Protein AF-A0A1Y1XFA2-F1 (afdb_monomer)

Nearest PDB structures (foldseek):
  7t3q-assembly1_D  TM=2.560E-01  e=4.499E-01  Homo sapiens
  6e9t-assembly1_B  TM=2.131E-01  e=3.992E-01  synthetic construct
  7mnn-assembly2_B  TM=1.673E-01  e=4.872E-01  Homo sapiens
  3efz-assembly2_D  TM=2.152E-01  e=7.312E+00  Cryptosporidium parvum Iowa II

pLDDT: mean 71.31, std 18.59, range [29.03, 96.44]

Secondary structure (DSSP, 8-state):
--------STT-HHHHHHHHHHHHHHHHHHHHHHHHHHHHHHHHHHHHHHHHHHHHHHHHHHHHHHHHHHHHHHTT-------------------------PPP--PPPHHHHHHHHHHHHHHHHTT--SSHHHHHHHHHHHHHHHHHTT-HHHHTT-TTHHHHHHHHHHHHHHHHHHHHHGGGT----SHHHHHHHHHT-HHHHTTSTTHHHHHHHHHHHHHHTTHHHHHHHHHHHHHHHHHTT-S-HHHHHHHHHHHHHHHHHHHHHHHHHS-SS--HHHHHHHHHHIIIIITSTTHHHH--HHHHHHHHHHTHHHHHHHHHHH-HHHHHHHHHH--HHHHHHHHHHHHHHHHHHT---TT-------------------PPPPHHHHHHHHHHHHHHHHHHHHHHTTSSS-EEETTTEEE-----S---HHHHHHHHHHHGGGGSHHHHHHHSHHHHT--TTTS-HHHHHHHHHHHHHHHHHHHHHHHHSGGGHHHHHHHHHTSTTHHHHHHHHHHH-SSS-TTHHHHHHHH-GGG-TTHHHHHHHHHHHHHHHHHHTT-

Structure (mmCIF, N/CA/C/O backbone):
data_AF-A0A1Y1XFA2-F1
#
_entry.id   AF-A0A1Y1XFA2-F1
#
loop_
_atom_site.group_PDB
_atom_site.id
_atom_site.type_symbol
_atom_site.label_atom_id
_atom_site.label_alt_id
_atom_site.label_comp_id
_atom_site.label_asym_id
_atom_site.label_entity_id
_atom_site.label_seq_id
_atom_site.pdbx_PDB_ins_code
_atom_site.Cartn_x
_atom_site.Cartn_y
_atom_site.Cartn_z
_atom_site.occupancy
_atom_site.B_iso_or_equiv
_atom_site.auth_seq_id
_atom_site.auth_comp_id
_atom_site.auth_asym_id
_atom_site.auth_atom_id
_atom_site.pdbx_PDB_model_num
ATOM 1 N N . MET A 1 1 ? 7.332 -80.431 74.613 1.00 46.88 1 MET A N 1
ATOM 2 C CA . MET A 1 1 ? 5.977 -80.894 74.264 1.00 46.88 1 MET A CA 1
ATOM 3 C C . MET A 1 1 ? 5.080 -79.693 74.521 1.00 46.88 1 MET A C 1
ATOM 5 O O . MET A 1 1 ? 5.017 -79.274 75.663 1.00 46.88 1 MET A O 1
ATOM 9 N N . ASP A 1 2 ? 4.599 -78.931 73.543 1.00 42.09 2 ASP A N 1
ATOM 10 C CA . ASP A 1 2 ? 4.321 -79.259 72.146 1.00 42.09 2 ASP A CA 1
ATOM 11 C C . ASP A 1 2 ? 4.727 -78.124 71.205 1.00 42.09 2 ASP A C 1
ATOM 13 O O . ASP A 1 2 ? 4.412 -76.955 71.420 1.00 42.09 2 ASP A O 1
ATOM 17 N N . GLY A 1 3 ? 5.452 -78.501 70.153 1.00 46.97 3 GLY A N 1
ATOM 18 C CA . GLY A 1 3 ? 5.635 -77.684 68.968 1.00 46.97 3 GLY A CA 1
ATOM 19 C C . GLY A 1 3 ? 4.514 -77.987 67.979 1.00 46.97 3 GLY A C 1
ATOM 20 O O . GLY A 1 3 ? 4.310 -79.139 67.625 1.00 46.97 3 GLY A O 1
ATOM 21 N N . ASN A 1 4 ? 3.813 -76.943 67.552 1.00 42.75 4 ASN A N 1
ATOM 22 C CA . ASN A 1 4 ? 3.033 -76.835 66.317 1.00 42.75 4 ASN A CA 1
ATOM 23 C C . ASN A 1 4 ? 2.895 -75.319 66.114 1.00 42.75 4 ASN A C 1
ATOM 25 O O . ASN A 1 4 ? 2.342 -74.623 66.953 1.00 42.75 4 ASN A O 1
ATOM 29 N N . GLY A 1 5 ? 3.544 -74.687 65.148 1.00 46.19 5 GLY A N 1
ATOM 30 C CA . GLY A 1 5 ? 3.349 -74.925 63.725 1.00 46.19 5 GLY A CA 1
ATOM 31 C C . GLY A 1 5 ? 2.895 -73.608 63.086 1.00 46.19 5 GLY A C 1
ATOM 32 O O . GLY A 1 5 ? 1.873 -73.565 62.420 1.00 46.19 5 GLY A O 1
ATOM 33 N N . PHE A 1 6 ? 3.621 -72.510 63.334 1.00 47.94 6 PHE A N 1
ATOM 34 C CA . PHE A 1 6 ? 3.467 -71.244 62.605 1.00 47.94 6 PHE A CA 1
ATOM 35 C C . PHE A 1 6 ? 4.403 -71.268 61.394 1.00 47.94 6 PHE A C 1
ATOM 37 O O . PHE A 1 6 ? 5.385 -70.534 61.323 1.00 47.94 6 PHE A O 1
ATOM 44 N N . ILE A 1 7 ? 4.148 -72.180 60.458 1.00 51.06 7 ILE A N 1
ATOM 45 C CA . ILE A 1 7 ? 4.851 -72.207 59.179 1.00 51.06 7 ILE A CA 1
ATOM 46 C C . ILE A 1 7 ? 3.816 -72.282 58.059 1.00 51.06 7 ILE A C 1
ATOM 48 O O . ILE A 1 7 ? 3.026 -73.215 57.987 1.00 51.06 7 ILE A O 1
ATOM 52 N N . ASN A 1 8 ? 3.930 -71.298 57.166 1.00 52.97 8 ASN A N 1
ATOM 53 C CA . ASN A 1 8 ? 3.428 -71.255 55.795 1.00 52.97 8 ASN A CA 1
ATOM 54 C C . ASN A 1 8 ? 1.926 -71.065 55.567 1.00 52.97 8 ASN A C 1
ATOM 56 O O . ASN A 1 8 ? 1.229 -71.996 55.193 1.00 52.97 8 ASN A O 1
ATOM 60 N N . ASP A 1 9 ? 1.506 -69.798 55.557 1.00 51.78 9 ASP A N 1
ATOM 61 C CA . ASP A 1 9 ? 0.397 -69.356 54.689 1.00 51.78 9 ASP A CA 1
ATOM 62 C C . ASP A 1 9 ? 0.784 -68.203 53.734 1.00 51.78 9 ASP A C 1
ATOM 64 O O . ASP A 1 9 ? -0.029 -67.692 52.966 1.00 51.78 9 ASP A O 1
ATOM 68 N N . TYR A 1 10 ? 2.066 -67.811 53.700 1.00 51.16 10 TYR A N 1
ATOM 69 C CA . TYR A 1 10 ? 2.579 -66.791 52.768 1.00 51.16 10 TYR A CA 1
ATOM 70 C C . TYR A 1 10 ? 2.937 -67.334 51.374 1.00 51.16 10 TYR A C 1
ATOM 72 O O . TYR A 1 10 ? 3.251 -66.554 50.473 1.00 51.16 10 TYR A O 1
ATOM 80 N N . SER A 1 11 ? 2.884 -68.652 51.170 1.00 55.50 11 SER A N 1
ATOM 81 C CA . SER A 1 11 ? 3.145 -69.303 49.881 1.00 55.50 11 SER A CA 1
ATOM 82 C C . SER A 1 11 ? 1.901 -69.425 49.000 1.00 55.50 11 SER A C 1
ATOM 84 O O . SER A 1 11 ? 2.032 -69.848 47.855 1.00 55.50 11 SER A O 1
ATOM 86 N N . ASN A 1 12 ? 0.713 -69.025 49.476 1.00 58.34 12 ASN A N 1
ATOM 87 C CA . ASN A 1 12 ? -0.489 -69.029 48.653 1.00 58.34 12 ASN A CA 1
ATOM 88 C C . ASN A 1 12 ? -0.514 -67.782 47.738 1.00 58.34 12 ASN A C 1
ATOM 90 O O . ASN A 1 12 ? -0.766 -66.666 48.214 1.00 58.34 12 ASN A O 1
ATOM 94 N N . PRO A 1 13 ? -0.276 -67.926 46.418 1.00 66.44 13 PRO A N 1
ATOM 95 C CA . PRO A 1 13 ? -0.209 -66.793 45.495 1.00 66.44 13 PRO A CA 1
ATOM 96 C C . PRO A 1 13 ? -1.520 -65.992 45.444 1.00 66.44 13 PRO A C 1
ATOM 98 O O . PRO A 1 13 ? -1.492 -64.793 45.152 1.00 66.44 13 PRO A O 1
ATOM 101 N N . ASN A 1 14 ? -2.656 -66.603 45.803 1.00 72.88 14 ASN A N 1
ATOM 102 C CA . ASN A 1 14 ? -3.940 -65.909 45.878 1.00 72.88 14 ASN A CA 1
ATOM 103 C C . ASN A 1 14 ? -4.005 -64.879 47.010 1.00 72.88 14 ASN A C 1
ATOM 105 O O . ASN A 1 14 ? -4.595 -63.819 46.816 1.00 72.88 14 ASN A O 1
ATOM 109 N N . TYR A 1 15 ? -3.360 -65.124 48.153 1.00 76.00 15 TYR A N 1
ATOM 110 C CA . TYR A 1 15 ? -3.406 -64.194 49.287 1.00 76.00 15 TYR A CA 1
ATOM 111 C C . TYR A 1 15 ? -2.597 -62.924 49.000 1.00 76.00 15 TYR A C 1
ATOM 113 O O . TYR A 1 15 ? -3.048 -61.801 49.236 1.00 76.00 15 TYR A O 1
ATOM 121 N N . LYS A 1 16 ? -1.422 -63.089 48.380 1.00 75.19 16 LYS A N 1
ATOM 122 C CA . LYS A 1 16 ? -0.580 -61.973 47.930 1.00 75.19 16 LYS A CA 1
ATOM 123 C C . LYS A 1 16 ? -1.269 -61.152 46.836 1.00 75.19 16 LYS A C 1
ATOM 125 O O . LYS A 1 16 ? -1.193 -59.923 46.854 1.00 75.19 16 LYS A O 1
ATOM 130 N N . LYS A 1 17 ? -1.983 -61.817 45.919 1.00 78.75 17 LYS A N 1
ATOM 131 C CA . LYS A 1 17 ? -2.785 -61.160 44.879 1.00 78.75 17 LYS A CA 1
ATOM 132 C C . LYS A 1 17 ? -3.947 -60.359 45.478 1.00 78.75 17 LYS A C 1
ATOM 134 O O . LYS A 1 17 ? -4.075 -59.179 45.165 1.00 78.75 17 LYS A O 1
ATOM 139 N N . GLN A 1 18 ? -4.714 -60.944 46.400 1.00 80.88 18 GLN A N 1
ATOM 140 C CA . GLN A 1 18 ? -5.812 -60.254 47.090 1.00 80.88 18 GLN A CA 1
ATOM 141 C C . GLN A 1 18 ? -5.325 -59.052 47.909 1.00 80.88 18 GLN A C 1
ATOM 143 O O . GLN A 1 18 ? -5.942 -57.987 47.876 1.00 80.88 18 GLN A O 1
ATOM 148 N N . PHE A 1 19 ? -4.191 -59.180 48.600 1.00 79.94 19 PHE A N 1
ATOM 149 C CA . PHE A 1 19 ? -3.596 -58.071 49.343 1.00 79.94 19 PHE A CA 1
ATOM 150 C C . PHE A 1 19 ? -3.154 -56.928 48.416 1.00 79.94 19 PHE A C 1
ATOM 152 O O . PHE A 1 19 ? -3.445 -55.761 48.692 1.00 79.94 19 PHE A O 1
ATOM 159 N N . MET A 1 20 ? -2.505 -57.239 47.286 1.00 80.12 20 MET A N 1
ATOM 160 C CA . MET A 1 20 ? -2.134 -56.220 46.298 1.00 80.12 20 MET A CA 1
ATOM 161 C C . MET A 1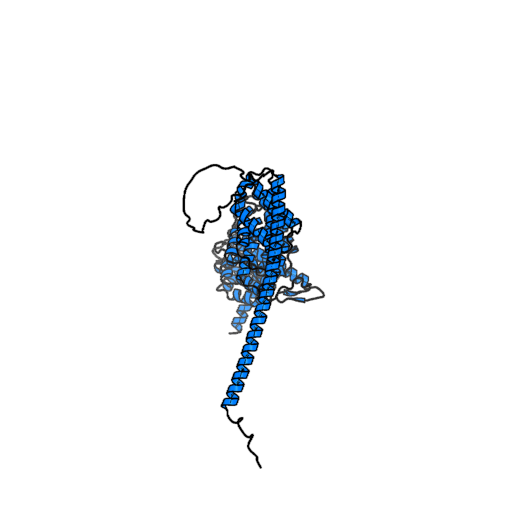 20 ? -3.356 -55.539 45.680 1.00 80.12 20 MET A C 1
ATOM 163 O O . MET A 1 20 ? -3.370 -54.313 45.579 1.00 80.12 20 MET A O 1
ATOM 167 N N . GLU A 1 21 ? -4.390 -56.297 45.312 1.00 85.81 21 GLU A N 1
ATOM 168 C CA . GLU A 1 21 ? -5.633 -55.745 44.760 1.00 85.81 21 GLU A CA 1
ATOM 169 C C . GLU A 1 21 ? -6.345 -54.836 45.766 1.00 85.81 21 GLU A C 1
ATOM 171 O O . GLU A 1 21 ? -6.783 -53.744 45.401 1.00 85.81 21 GLU A O 1
ATOM 176 N N . LYS A 1 22 ? -6.389 -55.223 47.047 1.00 87.94 22 LYS A N 1
ATOM 177 C CA . LYS A 1 22 ? -6.939 -54.387 48.123 1.00 87.94 22 LYS A CA 1
ATOM 178 C C . LYS A 1 22 ? -6.139 -53.094 48.296 1.00 87.94 22 LYS A C 1
ATOM 180 O O . LYS A 1 22 ? -6.718 -52.012 48.340 1.00 87.94 22 LYS A O 1
ATOM 185 N N . THR A 1 23 ? -4.810 -53.186 48.305 1.00 85.25 23 THR A N 1
ATOM 186 C CA . THR A 1 23 ? -3.925 -52.018 48.460 1.00 85.25 23 THR A CA 1
ATOM 187 C C . THR A 1 23 ? -4.023 -51.066 47.260 1.00 85.25 23 THR A C 1
ATOM 189 O O . THR A 1 23 ? -3.970 -49.844 47.416 1.00 85.25 23 THR A O 1
ATOM 192 N N . LEU A 1 24 ? -4.185 -51.604 46.046 1.00 84.69 24 LEU A N 1
ATOM 193 C CA . LEU A 1 24 ? -4.409 -50.820 44.829 1.00 84.69 24 LEU A CA 1
ATOM 194 C C . LEU A 1 24 ? -5.759 -50.102 44.857 1.00 84.69 24 LEU A C 1
ATOM 196 O O . LEU A 1 24 ? -5.808 -48.909 44.552 1.00 84.69 24 LEU A O 1
ATOM 200 N N . ARG A 1 25 ? -6.819 -50.798 45.282 1.00 87.25 25 ARG A N 1
ATOM 201 C CA . ARG A 1 25 ? -8.167 -50.235 45.404 1.00 87.25 25 ARG A CA 1
ATOM 202 C C . ARG A 1 25 ? -8.207 -49.102 46.433 1.00 87.25 25 ARG A C 1
ATOM 204 O O . ARG A 1 25 ? -8.644 -48.003 46.111 1.00 87.25 25 ARG A O 1
ATOM 211 N N . GLU A 1 26 ? -7.608 -49.300 47.608 1.00 87.38 26 GLU A N 1
ATOM 212 C CA . GLU A 1 26 ? -7.495 -48.251 48.634 1.00 87.38 26 GLU A CA 1
ATOM 213 C C . GLU A 1 26 ? -6.684 -47.032 48.151 1.00 87.38 26 GLU A C 1
ATOM 215 O O . GLU A 1 26 ? -7.015 -45.884 48.463 1.00 87.38 26 GLU A O 1
ATOM 220 N N . ARG A 1 27 ? -5.624 -47.242 47.354 1.00 82.25 27 ARG A N 1
ATOM 221 C CA . ARG A 1 27 ? -4.862 -46.138 46.741 1.00 82.25 27 ARG A CA 1
ATOM 222 C C . ARG A 1 27 ? -5.674 -45.386 45.687 1.00 82.25 27 ARG A C 1
ATOM 224 O O . ARG A 1 27 ? -5.533 -44.165 45.598 1.00 82.25 27 ARG A O 1
ATOM 231 N N . GLN A 1 28 ? -6.489 -46.079 44.893 1.00 84.56 28 GLN A N 1
ATOM 232 C CA . GLN A 1 28 ? -7.387 -45.452 43.920 1.00 84.56 28 GLN A CA 1
ATOM 233 C C . GLN A 1 28 ? -8.462 -44.620 44.620 1.00 84.56 28 GLN A C 1
ATOM 235 O O . GLN A 1 28 ? -8.590 -43.436 44.317 1.00 84.56 28 GLN A O 1
ATOM 240 N N . GLU A 1 29 ? -9.122 -45.168 45.640 1.00 89.06 29 GLU A N 1
ATOM 241 C CA . GLU A 1 29 ? -10.146 -44.453 46.410 1.00 89.06 29 GLU A CA 1
ATOM 242 C C . GLU A 1 29 ? -9.595 -43.188 47.085 1.00 89.06 29 GLU A C 1
ATOM 244 O O . GLU A 1 29 ? -10.234 -42.134 47.074 1.00 89.06 29 GLU A O 1
ATOM 249 N N . ARG A 1 30 ? -8.372 -43.239 47.636 1.00 81.81 30 ARG A N 1
ATOM 250 C CA . ARG A 1 30 ? -7.716 -42.046 48.202 1.00 81.81 30 ARG A CA 1
ATOM 251 C C . ARG A 1 30 ? -7.428 -40.988 47.139 1.00 81.81 30 ARG A C 1
ATOM 253 O O . ARG A 1 30 ? -7.621 -39.804 47.406 1.00 81.81 30 ARG A O 1
ATOM 260 N N . LYS A 1 31 ? -6.986 -41.389 45.941 1.00 83.81 31 LYS A N 1
ATOM 261 C CA . LYS A 1 31 ? -6.750 -40.456 44.825 1.00 83.81 31 LYS A CA 1
ATOM 262 C C . LYS A 1 31 ? -8.048 -39.805 44.352 1.00 83.81 31 LYS A C 1
ATOM 264 O O . LYS A 1 31 ? -8.054 -38.601 44.102 1.00 83.81 31 LYS A O 1
ATOM 269 N N . GLU A 1 32 ? -9.134 -40.567 44.266 1.00 85.81 32 GLU A N 1
ATOM 270 C CA . GLU A 1 32 ? -10.445 -40.053 43.864 1.00 85.81 32 GLU A CA 1
ATOM 271 C C . GLU A 1 32 ? -11.025 -39.086 44.896 1.00 85.81 32 GLU A C 1
ATOM 273 O O . GLU A 1 32 ? -11.434 -37.987 44.521 1.00 85.81 32 GLU A O 1
ATOM 278 N N . LYS A 1 33 ? -10.961 -39.414 46.194 1.00 86.69 33 LYS A N 1
ATOM 279 C CA . LYS A 1 33 ? -11.379 -38.497 47.270 1.00 86.69 33 LYS A CA 1
ATOM 280 C C . LYS A 1 33 ? -10.609 -37.177 47.231 1.00 86.69 33 LYS A C 1
ATOM 282 O O . LYS A 1 33 ? -11.205 -36.108 47.323 1.00 86.69 33 LYS A O 1
ATOM 287 N N . LEU A 1 34 ? -9.294 -37.235 47.021 1.00 84.62 34 LEU A N 1
ATOM 288 C CA . LEU A 1 34 ? -8.439 -36.045 46.964 1.00 84.62 34 LEU A CA 1
ATOM 289 C C . LEU A 1 34 ? -8.714 -35.201 45.704 1.00 84.62 34 LEU A C 1
ATOM 291 O O . LEU A 1 34 ? -8.646 -33.971 45.749 1.00 84.62 34 LEU A O 1
ATOM 295 N N . LYS A 1 35 ? -9.078 -35.844 44.586 1.00 84.50 35 LYS A N 1
ATOM 296 C CA . LYS A 1 35 ? -9.535 -35.162 43.366 1.00 84.50 35 LYS A CA 1
ATOM 297 C C . LYS A 1 35 ? -10.882 -34.464 43.586 1.00 84.50 35 LYS A C 1
ATOM 299 O O . LYS A 1 35 ? -10.996 -33.283 43.267 1.00 84.50 35 LYS A O 1
ATOM 304 N N . GLN A 1 36 ? -11.853 -35.145 44.196 1.00 80.38 36 GLN A N 1
ATOM 305 C CA . GLN A 1 36 ? -13.163 -34.571 44.526 1.00 80.38 36 GLN A CA 1
ATOM 306 C C . GLN A 1 36 ? -13.045 -33.385 45.494 1.00 80.38 36 GLN A C 1
ATOM 308 O O . GLN A 1 36 ? -13.699 -32.361 45.302 1.00 80.38 36 GLN A O 1
ATOM 313 N N . GLU A 1 37 ? -12.169 -33.471 46.498 1.00 83.00 37 GLU A N 1
A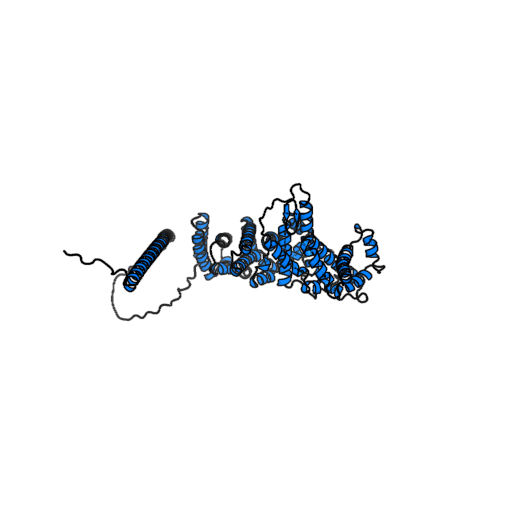TOM 314 C CA . GLU A 1 37 ? -11.943 -32.376 47.446 1.00 83.00 37 GLU A CA 1
ATOM 315 C C . GLU A 1 37 ? -11.307 -31.146 46.772 1.00 83.00 37 GLU A C 1
ATOM 317 O O . GLU A 1 37 ? -11.702 -30.007 47.045 1.00 83.00 37 GLU A O 1
ATOM 322 N N . LYS A 1 38 ? -10.358 -31.355 45.846 1.00 81.31 38 LYS A N 1
ATOM 323 C CA . LYS A 1 38 ? -9.781 -30.275 45.028 1.00 81.31 38 LYS A CA 1
ATOM 324 C C . LYS A 1 38 ? -10.834 -29.619 44.134 1.00 81.31 38 LYS A C 1
ATOM 326 O O . LYS A 1 38 ? -10.926 -28.393 44.124 1.00 81.31 38 LYS A O 1
ATOM 331 N N . GLU A 1 39 ? -11.661 -30.412 43.453 1.00 73.50 39 GLU A N 1
ATOM 332 C CA . GLU A 1 39 ? -12.756 -29.899 42.620 1.00 73.50 39 GLU A CA 1
ATOM 333 C C . GLU A 1 39 ? -13.781 -29.104 43.444 1.00 73.50 39 GLU A C 1
ATOM 335 O O . GLU A 1 39 ? -14.257 -28.056 43.003 1.00 73.50 39 GLU A O 1
ATOM 340 N N . LEU A 1 40 ? -14.097 -29.546 44.667 1.00 71.19 40 LEU A N 1
ATOM 341 C CA . LEU A 1 40 ? -14.996 -28.829 45.572 1.00 71.19 40 LEU A CA 1
ATOM 342 C C . LEU A 1 40 ? -14.398 -27.485 46.018 1.00 71.19 40 LEU A C 1
ATOM 344 O O . LEU A 1 40 ? -15.080 -26.459 45.971 1.00 71.19 40 LEU A O 1
ATOM 348 N N . LYS A 1 41 ? -13.114 -27.460 46.400 1.00 76.50 41 LYS A N 1
ATOM 349 C CA . LYS A 1 41 ? -12.393 -26.225 46.762 1.00 76.50 41 LYS A CA 1
ATOM 350 C C . LYS A 1 41 ? -12.334 -25.233 45.597 1.00 76.50 41 LYS A C 1
ATOM 352 O O . LYS A 1 41 ? -12.515 -24.030 45.810 1.00 76.50 41 LYS A O 1
ATOM 357 N N . GLU A 1 42 ? -12.151 -25.723 44.373 1.00 75.44 42 GLU A N 1
ATOM 358 C CA . GLU A 1 42 ? -12.168 -24.909 43.155 1.00 75.44 42 GLU A CA 1
ATOM 359 C C . GLU A 1 42 ? -13.572 -24.349 42.851 1.00 75.44 42 GLU A C 1
ATOM 361 O O . GLU A 1 42 ? -13.730 -23.169 42.535 1.00 75.44 42 GLU A O 1
ATOM 366 N N . LYS A 1 43 ? -14.626 -25.158 43.023 1.00 62.50 43 LYS A N 1
ATOM 367 C CA . LYS A 1 43 ? -16.021 -24.700 42.891 1.00 62.50 43 LYS A CA 1
ATOM 368 C C . LYS A 1 43 ? -16.373 -23.626 43.924 1.00 62.50 43 LYS A C 1
ATOM 370 O O . LYS A 1 43 ? -17.003 -22.632 43.571 1.00 62.50 43 LYS A O 1
ATOM 375 N N . ILE A 1 44 ? -15.923 -23.772 45.174 1.00 64.56 44 ILE A N 1
ATOM 376 C CA . ILE A 1 44 ? -16.141 -22.780 46.241 1.00 64.56 44 ILE A CA 1
ATOM 377 C C . ILE A 1 44 ? -15.403 -21.468 45.942 1.00 64.56 44 ILE A C 1
ATOM 379 O O . ILE A 1 44 ? -15.963 -20.389 46.137 1.00 64.56 44 ILE A O 1
ATOM 383 N N . THR A 1 45 ? -14.163 -21.527 45.450 1.00 70.44 45 THR A N 1
ATOM 384 C CA . THR A 1 45 ? -13.406 -20.319 45.073 1.00 70.44 45 THR A CA 1
ATOM 385 C C . THR A 1 45 ? -14.043 -19.602 43.885 1.00 70.44 45 THR A C 1
ATOM 387 O O . THR A 1 45 ? -14.258 -18.392 43.967 1.00 70.44 45 THR A O 1
ATOM 390 N N . LYS A 1 46 ? -14.464 -20.329 42.841 1.00 55.88 46 LYS A N 1
ATOM 391 C CA . LYS A 1 46 ? -15.244 -19.762 41.723 1.00 55.88 46 LYS A CA 1
ATOM 392 C C . LYS A 1 46 ? -16.567 -19.151 42.200 1.00 55.88 46 LYS A C 1
ATOM 394 O O . LYS A 1 46 ? -16.906 -18.040 41.801 1.00 55.88 46 LYS A O 1
ATOM 399 N N . GLY A 1 47 ? -17.273 -19.811 43.121 1.00 49.47 47 GLY A N 1
ATOM 400 C CA . GLY A 1 47 ? -18.501 -19.297 43.735 1.00 49.47 47 GLY A CA 1
ATOM 401 C C . GLY A 1 47 ? -18.296 -17.998 44.522 1.00 49.47 47 GLY A C 1
ATOM 402 O O . GLY A 1 47 ? -19.101 -17.079 44.399 1.00 49.47 47 GLY A O 1
ATOM 403 N N . LYS A 1 48 ? -17.191 -17.866 45.272 1.00 56.97 48 LYS A N 1
ATOM 404 C CA . LYS A 1 48 ? -16.835 -16.621 45.982 1.00 56.97 48 LYS A CA 1
ATOM 405 C C . LYS A 1 48 ? -16.565 -15.463 45.023 1.00 56.97 48 LYS A C 1
ATOM 407 O O . LYS A 1 48 ? -16.978 -14.340 45.306 1.00 56.97 48 LYS A O 1
ATOM 412 N N . VAL A 1 49 ? -15.907 -15.734 43.895 1.00 54.66 49 VAL A N 1
ATOM 413 C CA . VAL A 1 49 ? -15.681 -14.741 42.836 1.00 54.66 49 VAL A CA 1
ATOM 414 C C . VAL A 1 49 ? -17.022 -14.291 42.251 1.00 54.66 49 VAL A C 1
ATOM 416 O O . VAL A 1 49 ? -17.313 -13.099 42.257 1.00 54.66 49 VAL A O 1
ATOM 419 N N . ILE A 1 50 ? -17.890 -15.232 41.864 1.00 45.25 50 ILE A N 1
ATOM 420 C CA . ILE A 1 50 ? -19.238 -14.938 41.344 1.00 45.25 50 ILE A CA 1
ATOM 421 C C . ILE A 1 50 ? -20.067 -14.135 42.358 1.00 45.25 50 ILE A C 1
ATOM 423 O O . ILE A 1 50 ? -20.709 -13.154 41.990 1.00 45.25 50 ILE A O 1
ATOM 427 N N . TYR A 1 51 ? -20.026 -14.498 43.641 1.00 47.06 51 TYR A N 1
ATOM 428 C CA . TYR A 1 51 ? -20.748 -13.789 44.699 1.00 47.06 51 TYR A CA 1
ATOM 429 C C . TYR A 1 51 ? -20.226 -12.363 44.916 1.00 47.06 51 TYR A C 1
ATOM 431 O O . TYR A 1 51 ? -21.019 -11.443 45.115 1.00 47.06 51 TYR A O 1
ATOM 439 N N . LYS A 1 52 ? -18.906 -12.153 44.836 1.00 61.69 52 LYS A N 1
ATOM 440 C CA . LYS A 1 52 ? -18.301 -10.816 44.888 1.00 61.69 52 LYS A CA 1
ATOM 441 C C . LYS A 1 52 ? -18.790 -9.950 43.722 1.00 61.69 52 LYS A C 1
ATOM 443 O O . LYS A 1 52 ? -19.282 -8.851 43.966 1.00 61.69 52 LYS A O 1
ATOM 448 N N . TYR A 1 53 ? -18.755 -10.476 42.496 1.00 44.25 53 TYR A N 1
ATOM 449 C CA . TYR A 1 53 ? -19.285 -9.787 41.314 1.00 44.25 53 TYR A CA 1
ATOM 450 C C . TYR A 1 53 ? -20.788 -9.495 41.434 1.00 44.25 53 TYR A C 1
ATOM 452 O O . TYR A 1 53 ? -21.228 -8.393 41.115 1.00 44.25 53 TYR A O 1
ATOM 460 N N . TYR A 1 54 ? -21.581 -10.437 41.954 1.00 48.62 54 TYR A N 1
ATOM 461 C CA . TYR A 1 54 ? -23.010 -10.230 42.201 1.00 48.62 54 TYR A CA 1
ATOM 462 C C . TYR A 1 54 ? -23.265 -9.124 43.234 1.00 48.62 54 TYR A C 1
ATOM 464 O O . TYR A 1 54 ? -24.136 -8.278 43.032 1.00 48.62 54 TYR A O 1
ATOM 472 N N . LYS A 1 55 ? -22.487 -9.091 44.323 1.00 53.06 55 LYS A N 1
ATOM 473 C CA . LYS A 1 55 ? -22.589 -8.056 45.359 1.00 53.06 55 LYS A CA 1
ATOM 474 C C . LYS A 1 55 ? -22.259 -6.672 44.798 1.00 53.06 55 LYS A C 1
ATOM 476 O O . LYS A 1 55 ? -23.001 -5.735 45.077 1.00 53.06 55 LYS A O 1
ATOM 481 N N . GLU A 1 56 ? -21.211 -6.558 43.983 1.00 57.66 56 GLU A N 1
ATOM 482 C CA . GLU A 1 56 ? -20.815 -5.312 43.306 1.00 57.66 56 GLU A CA 1
ATOM 483 C C . GLU A 1 56 ? -21.845 -4.862 42.259 1.00 57.66 56 GLU A C 1
ATOM 485 O O . GLU A 1 56 ? -22.179 -3.680 42.181 1.00 57.66 56 GLU A O 1
ATOM 490 N N . TYR A 1 57 ? -22.410 -5.798 41.492 1.00 53.75 57 TYR A N 1
ATOM 491 C CA . TYR A 1 57 ? -23.521 -5.525 40.579 1.00 53.75 57 TYR A CA 1
ATOM 492 C C . TYR A 1 57 ? -24.759 -5.019 41.331 1.00 53.75 57 TYR A C 1
ATOM 494 O O . TYR A 1 57 ? -25.390 -4.053 40.903 1.00 53.75 57 TYR A O 1
ATOM 502 N N . LYS A 1 58 ? -25.084 -5.625 42.482 1.00 55.25 58 LYS A N 1
ATOM 503 C CA . LYS A 1 58 ? -26.196 -5.199 43.340 1.00 55.25 58 LYS A CA 1
ATOM 504 C C . LYS A 1 58 ? -25.996 -3.769 43.850 1.00 55.25 58 LYS A C 1
ATOM 506 O O . LYS A 1 58 ? -26.914 -2.969 43.722 1.00 55.25 58 LYS A O 1
ATOM 511 N N . THR A 1 59 ? -24.790 -3.420 44.306 1.00 58.44 59 THR A N 1
ATOM 512 C CA . THR A 1 59 ? -24.479 -2.047 44.757 1.00 58.44 59 THR A CA 1
ATOM 513 C C . THR A 1 59 ? -24.547 -1.044 43.605 1.00 58.44 59 THR A C 1
ATOM 515 O O . THR A 1 59 ? -25.114 0.031 43.758 1.00 58.44 59 THR A O 1
ATOM 518 N N . LYS A 1 60 ? -24.033 -1.396 42.417 1.00 53.47 60 LYS A N 1
ATOM 519 C CA . LYS A 1 60 ? -24.149 -0.558 41.207 1.00 53.47 60 LYS A CA 1
ATOM 520 C C . LYS A 1 60 ? -25.611 -0.334 40.808 1.00 53.47 60 LYS A C 1
ATOM 522 O O . LYS A 1 60 ? -25.981 0.782 40.462 1.00 53.47 60 LYS A O 1
ATOM 527 N N . LYS A 1 61 ? -26.447 -1.374 40.884 1.00 55.53 61 LYS A N 1
ATOM 528 C CA . LYS A 1 61 ? -27.890 -1.296 40.616 1.00 55.53 61 LYS A CA 1
ATOM 529 C C . LYS A 1 61 ? -28.619 -0.425 41.644 1.00 55.53 61 LYS A C 1
ATOM 531 O O . LYS A 1 61 ? -29.522 0.311 41.262 1.00 55.53 61 LYS A O 1
ATOM 536 N N . GLU A 1 62 ? -28.224 -0.491 42.914 1.00 58.91 62 GLU A N 1
ATOM 537 C CA . GLU A 1 62 ? -28.759 0.348 43.994 1.00 58.91 62 GLU A CA 1
ATOM 538 C C . GLU A 1 62 ? -28.390 1.824 43.790 1.00 58.91 62 GLU A C 1
ATOM 540 O O . GLU A 1 62 ? -29.288 2.658 43.769 1.00 58.91 62 GLU A O 1
ATOM 545 N N . VAL A 1 63 ? -27.125 2.139 43.488 1.00 53.44 63 VAL A N 1
ATOM 546 C CA . VAL A 1 63 ? -26.677 3.512 43.168 1.00 53.44 63 VAL A CA 1
ATOM 547 C C . VAL A 1 63 ? -27.381 4.061 41.926 1.00 53.44 63 VAL A C 1
ATOM 549 O O . VAL A 1 63 ? -27.818 5.209 41.907 1.00 53.44 63 VAL A O 1
ATOM 552 N N . LEU A 1 64 ? -27.531 3.239 40.881 1.00 43.47 64 LEU A N 1
ATOM 553 C CA . LEU A 1 64 ? -28.267 3.636 39.683 1.00 43.47 64 LEU A CA 1
ATOM 554 C C . LEU A 1 64 ? -29.748 3.881 40.002 1.00 43.47 64 LEU A C 1
ATOM 556 O O . LEU A 1 64 ? -30.328 4.816 39.465 1.00 43.47 64 LEU A O 1
ATOM 560 N N . SER A 1 65 ? -30.348 3.072 40.884 1.00 54.88 65 SER A N 1
ATOM 561 C CA . SER A 1 65 ? -31.729 3.239 41.346 1.00 54.88 65 SER A CA 1
ATOM 562 C C . SER A 1 65 ? -31.914 4.477 42.221 1.00 54.88 65 SER A C 1
ATOM 564 O O . SER A 1 65 ? -32.977 5.083 42.153 1.00 54.88 65 SER A O 1
ATOM 566 N N . GLU A 1 66 ? -30.931 4.849 43.040 1.00 56.91 66 GLU A N 1
ATOM 567 C CA . GLU A 1 66 ? -30.953 6.083 43.834 1.00 56.91 66 GLU A CA 1
ATOM 568 C C . GLU A 1 66 ? -30.827 7.317 42.945 1.00 56.91 66 GLU A C 1
ATOM 570 O O . GLU A 1 66 ? -31.622 8.240 43.084 1.00 56.91 66 GLU A O 1
ATOM 575 N N . LEU A 1 67 ? -29.917 7.299 41.965 1.00 48.03 67 LEU A N 1
ATOM 576 C CA . LEU A 1 67 ? -29.816 8.354 40.951 1.00 48.03 67 LEU A CA 1
ATOM 577 C C . LEU A 1 67 ? -31.105 8.482 40.125 1.00 48.03 67 LEU A C 1
ATOM 579 O O . LEU A 1 67 ? -31.494 9.593 39.773 1.00 48.03 67 LEU A O 1
ATOM 583 N N . LEU A 1 68 ? -31.779 7.360 39.844 1.00 44.25 68 LEU A N 1
ATOM 584 C CA . LEU A 1 68 ? -33.078 7.346 39.166 1.00 44.25 68 LEU A CA 1
ATOM 585 C C . LEU A 1 68 ? -34.184 7.954 40.039 1.00 44.25 68 LEU A C 1
ATOM 587 O O . LEU A 1 68 ? -34.951 8.769 39.543 1.00 44.25 68 LEU A O 1
ATOM 591 N N . LYS A 1 69 ? -34.238 7.615 41.334 1.00 53.44 69 LYS A N 1
ATOM 592 C CA . LYS A 1 69 ? -35.222 8.153 42.294 1.00 53.44 69 LYS A CA 1
ATOM 593 C C . LYS A 1 69 ? -35.028 9.643 42.574 1.00 53.44 69 LYS A C 1
ATOM 595 O O . LYS A 1 69 ? -35.998 10.393 42.598 1.00 53.44 69 LYS A O 1
ATOM 600 N N . ASP A 1 70 ? -33.784 10.077 42.766 1.00 49.84 70 ASP A N 1
ATOM 601 C CA . ASP A 1 70 ? -33.443 11.490 42.974 1.00 49.84 70 ASP A CA 1
ATOM 602 C C . ASP A 1 70 ? -33.802 12.334 41.738 1.00 49.84 70 ASP A C 1
ATOM 604 O O . ASP A 1 70 ? -34.155 13.509 41.834 1.00 49.84 70 ASP A O 1
ATOM 608 N N . TRP A 1 71 ? -33.775 11.710 40.558 1.00 45.91 71 TRP A N 1
ATOM 609 C CA . TRP A 1 71 ? -34.229 12.310 39.312 1.00 45.91 71 TRP A CA 1
ATOM 610 C C . TRP A 1 71 ? -35.759 12.301 39.158 1.00 45.91 71 TRP A C 1
ATOM 612 O O . TRP A 1 71 ? -36.307 13.351 38.832 1.00 45.91 71 TRP A O 1
ATOM 622 N N . GLU A 1 72 ? -36.453 11.193 39.458 1.00 45.78 72 GLU A N 1
ATOM 623 C CA . GLU A 1 72 ? -37.930 11.103 39.487 1.00 45.78 72 GLU A CA 1
ATOM 624 C C . GLU A 1 72 ? -38.549 12.179 40.399 1.00 45.78 72 GLU A C 1
ATOM 626 O O . GLU A 1 72 ? -39.538 12.818 40.028 1.00 45.78 72 GLU A O 1
ATOM 631 N N . LEU A 1 73 ? -37.903 12.454 41.538 1.00 50.19 73 LEU A N 1
ATOM 632 C CA . LEU A 1 73 ? -38.254 13.545 42.452 1.00 50.19 73 LEU A CA 1
ATOM 633 C C . LEU A 1 73 ? -38.037 14.940 41.839 1.00 50.19 73 LEU A C 1
ATOM 635 O O . LEU A 1 73 ? -38.857 15.832 42.041 1.00 50.19 73 LEU A O 1
ATOM 639 N N . LYS A 1 74 ? -36.961 15.147 41.068 1.00 44.47 74 LYS A N 1
ATOM 640 C CA . LYS A 1 74 ? -36.622 16.450 40.455 1.00 44.47 74 LYS A CA 1
ATOM 641 C C . LYS A 1 74 ? -37.473 16.810 39.238 1.00 44.47 74 LYS A C 1
ATOM 643 O O . LYS A 1 74 ? -37.623 17.991 38.942 1.00 44.47 74 LYS A O 1
ATOM 648 N N . ILE A 1 75 ? -38.014 15.823 38.530 1.00 33.91 75 ILE A N 1
ATOM 649 C CA . ILE A 1 75 ? -38.874 16.031 37.351 1.00 33.91 75 ILE A CA 1
ATOM 650 C C . ILE A 1 75 ? -40.375 16.025 37.686 1.00 33.91 75 ILE A C 1
ATOM 652 O O . ILE A 1 75 ? -41.194 16.172 36.782 1.00 33.91 75 ILE A O 1
ATOM 656 N N . GLY A 1 76 ? -40.746 15.849 38.960 1.00 36.16 76 GLY A N 1
ATOM 657 C CA . GLY A 1 76 ? -42.145 15.831 39.396 1.00 36.16 76 GLY A CA 1
ATOM 658 C C . GLY A 1 76 ? -42.932 14.612 38.909 1.00 36.16 76 GLY A C 1
ATOM 659 O O . GLY A 1 76 ? -44.150 14.693 38.752 1.00 36.16 76 GLY A O 1
ATOM 660 N N . TYR A 1 77 ? -42.262 13.483 38.651 1.00 36.38 77 TYR A N 1
ATOM 661 C CA . TYR A 1 77 ? -42.943 12.239 38.294 1.00 36.38 77 TYR A CA 1
ATOM 662 C C . TYR A 1 77 ? -43.448 11.567 39.576 1.00 36.38 77 TYR A C 1
ATOM 664 O O . TYR A 1 77 ? -42.853 10.624 40.093 1.00 36.38 77 TYR A O 1
ATOM 672 N N . GLU A 1 78 ? -44.556 12.065 40.127 1.00 37.81 78 GLU A N 1
ATOM 673 C CA . GLU A 1 78 ? -45.300 11.293 41.118 1.00 37.81 78 GLU A CA 1
ATOM 674 C C . GLU A 1 78 ? -45.869 10.056 40.424 1.00 37.81 78 GLU A C 1
ATOM 676 O O . GLU A 1 78 ? -46.760 10.138 39.571 1.00 37.81 78 GLU A O 1
ATOM 681 N N . ASN A 1 79 ? -45.363 8.882 40.803 1.00 41.44 79 ASN A N 1
ATOM 682 C CA . ASN A 1 79 ? -46.070 7.638 40.552 1.00 41.44 79 ASN A CA 1
ATOM 683 C C . ASN A 1 79 ? -47.462 7.791 41.167 1.00 41.44 79 ASN A C 1
ATOM 685 O O . ASN A 1 79 ? -47.613 7.707 42.384 1.00 41.44 79 ASN A O 1
ATOM 689 N N . LYS A 1 80 ? -48.486 7.994 40.331 1.00 39.91 80 LYS A N 1
ATOM 690 C CA . LYS A 1 80 ? -49.879 7.780 40.722 1.00 39.91 80 LYS A CA 1
ATOM 691 C C . LYS A 1 80 ? -50.043 6.294 41.027 1.00 39.91 80 LYS A C 1
ATOM 693 O O . LYS A 1 80 ? -50.545 5.526 40.211 1.00 39.91 80 LYS A O 1
ATOM 698 N N . THR A 1 81 ? -49.593 5.877 42.205 1.00 41.91 81 THR A N 1
ATOM 699 C CA . THR A 1 81 ? -50.061 4.659 42.842 1.00 41.91 81 THR A CA 1
ATOM 700 C C . THR A 1 81 ? -51.553 4.837 43.024 1.00 41.91 81 THR A C 1
ATOM 702 O O . THR A 1 81 ? -52.021 5.694 43.773 1.00 41.91 81 THR A O 1
ATOM 705 N N . THR A 1 82 ? -52.290 4.065 42.241 1.00 38.16 82 THR A N 1
ATOM 706 C CA . THR A 1 82 ? -53.733 3.919 42.286 1.00 38.16 82 THR A CA 1
ATOM 707 C C . THR A 1 82 ? -54.179 3.581 43.703 1.00 38.16 82 THR A C 1
ATOM 709 O O . THR A 1 82 ? -54.200 2.416 44.087 1.00 38.16 82 THR A O 1
ATOM 712 N N . ASN A 1 83 ? -54.585 4.595 44.458 1.00 43.84 83 ASN A N 1
ATOM 713 C CA . ASN A 1 83 ? -55.599 4.426 45.482 1.00 43.84 83 ASN A CA 1
ATOM 714 C C . ASN A 1 83 ? -56.952 4.636 44.803 1.00 43.84 83 ASN A C 1
ATOM 716 O O . ASN A 1 83 ? -57.293 5.750 44.406 1.00 43.84 83 ASN A O 1
ATOM 720 N N . LYS A 1 84 ? -57.733 3.562 44.675 1.00 36.09 84 LYS A N 1
ATOM 721 C CA . LYS A 1 84 ? -59.190 3.678 44.619 1.00 36.09 84 LYS A CA 1
ATOM 722 C C . LYS A 1 84 ? -59.812 2.669 45.588 1.00 36.09 84 LYS A C 1
ATOM 724 O O . LYS A 1 84 ? -59.361 1.524 45.617 1.00 36.09 84 LYS A O 1
ATOM 729 N N . PRO A 1 85 ? -60.815 3.093 46.375 1.00 41.22 85 PRO A N 1
ATOM 730 C CA . PRO A 1 85 ? -61.528 2.236 47.301 1.00 41.22 85 PRO A CA 1
ATOM 731 C C . PRO A 1 85 ? -62.572 1.373 46.578 1.00 41.22 85 PRO A C 1
ATOM 733 O O . PRO A 1 85 ? -62.978 1.638 45.447 1.00 41.22 85 PRO A O 1
ATOM 736 N N . SER A 1 86 ? -62.973 0.331 47.296 1.00 39.84 86 SER A N 1
ATOM 737 C CA . SER A 1 86 ? -64.024 -0.662 47.062 1.00 39.84 86 SER A CA 1
ATOM 738 C C . SER A 1 86 ? -65.278 -0.208 46.296 1.00 39.84 86 SER A C 1
ATOM 740 O O . SER A 1 86 ? -65.924 0.759 46.697 1.00 39.84 86 SER A O 1
ATOM 742 N N . SER A 1 87 ? -65.725 -1.008 45.317 1.00 34.94 87 SER A N 1
ATOM 743 C CA . SER A 1 87 ? -67.041 -1.694 45.344 1.00 34.94 87 SER A CA 1
ATOM 744 C C . SER A 1 87 ? -67.308 -2.571 44.097 1.00 34.94 87 SER A C 1
ATOM 746 O O . SER A 1 87 ? -67.206 -2.123 42.962 1.00 34.94 87 SER A O 1
ATOM 748 N N . SER A 1 88 ? -67.669 -3.829 44.396 1.00 33.44 88 SER A N 1
ATOM 749 C CA . SER A 1 88 ? -68.608 -4.770 43.742 1.00 33.44 88 SER A CA 1
ATOM 750 C C . SER A 1 88 ? -68.419 -5.371 42.328 1.00 33.44 88 SER A C 1
ATOM 752 O O . SER A 1 88 ? -68.382 -4.677 41.319 1.00 33.44 88 SER A O 1
ATOM 754 N N . SER A 1 89 ? -68.544 -6.717 42.345 1.00 32.66 89 SER A N 1
ATOM 755 C CA . SER A 1 89 ? -69.127 -7.682 41.376 1.00 32.66 89 SER A CA 1
ATOM 756 C C . SER A 1 89 ? -68.305 -8.067 40.130 1.00 32.66 89 SER A C 1
ATOM 758 O O . SER A 1 89 ? -68.138 -7.268 39.221 1.00 32.66 89 SER A O 1
ATOM 760 N N . SER A 1 90 ? -67.667 -9.257 40.136 1.00 32.69 90 SER A N 1
ATOM 761 C CA . SER A 1 90 ? -68.132 -10.556 39.553 1.00 32.69 90 SER A CA 1
ATOM 762 C C . SER A 1 90 ? -67.657 -10.720 38.093 1.00 32.69 90 SER A C 1
ATOM 764 O O . SER A 1 90 ? -67.808 -9.774 37.341 1.00 32.69 90 SER A O 1
ATOM 766 N N . ILE A 1 91 ? -67.115 -11.816 37.542 1.00 36.97 91 ILE A N 1
ATOM 767 C CA . ILE A 1 91 ? -67.027 -13.258 37.846 1.00 36.97 91 ILE A CA 1
ATOM 768 C C . ILE A 1 91 ? -66.042 -13.862 36.785 1.00 36.97 91 ILE A C 1
ATOM 770 O O . ILE A 1 91 ? -66.028 -13.353 35.671 1.00 36.97 91 ILE A O 1
ATOM 774 N N . THR A 1 92 ? -65.238 -14.889 37.152 1.00 31.75 92 THR A N 1
ATOM 775 C CA . THR A 1 92 ? -64.554 -15.984 36.364 1.00 31.75 92 THR A CA 1
ATOM 776 C C . THR A 1 92 ? -63.941 -15.717 34.961 1.00 31.75 92 THR A C 1
ATOM 778 O O . THR A 1 92 ? -64.515 -15.016 34.153 1.00 31.75 92 THR A O 1
ATOM 781 N N . SER A 1 93 ? -62.843 -16.316 34.478 1.00 34.22 93 SER A N 1
ATOM 782 C CA . SER A 1 93 ? -62.060 -17.511 34.838 1.00 34.22 93 SER A CA 1
ATOM 783 C C . SER A 1 93 ? -60.811 -17.627 33.937 1.00 34.22 93 SER A C 1
ATOM 785 O O . SER A 1 93 ? -60.789 -17.149 32.806 1.00 34.22 93 SER A O 1
ATOM 787 N N . THR A 1 94 ? -59.847 -18.409 34.435 1.00 30.55 94 THR A N 1
ATOM 788 C CA . THR A 1 94 ? -58.900 -19.300 33.725 1.00 30.55 94 THR A CA 1
ATOM 789 C C . THR A 1 94 ? -57.742 -18.745 32.882 1.00 30.55 94 THR A C 1
ATOM 791 O O . THR A 1 94 ? -57.871 -18.231 31.779 1.00 30.55 94 THR A O 1
ATOM 794 N N . SER A 1 95 ? -56.566 -19.047 33.430 1.00 33.31 95 SER A N 1
ATOM 795 C CA . SER A 1 95 ? -55.236 -19.209 32.851 1.00 33.31 95 SER A CA 1
ATOM 796 C C . SER A 1 95 ? -55.153 -19.947 31.510 1.00 33.31 95 SER A C 1
ATOM 798 O O . SER A 1 95 ? -55.771 -20.995 31.341 1.00 33.31 95 SER A O 1
ATOM 800 N N . THR A 1 96 ? -54.201 -19.542 30.665 1.00 29.16 96 THR A N 1
ATOM 801 C CA . THR A 1 96 ? -53.135 -20.445 30.184 1.00 29.16 96 THR A CA 1
ATOM 802 C C . THR A 1 96 ? -51.953 -19.655 29.615 1.00 29.16 96 THR A C 1
ATOM 804 O O . THR A 1 96 ? -52.081 -18.678 28.883 1.00 29.16 96 THR A O 1
ATOM 807 N N . THR A 1 97 ? -50.776 -20.086 30.040 1.00 33.44 97 THR A N 1
ATOM 808 C CA . THR A 1 97 ? -49.429 -19.599 29.758 1.00 33.44 97 THR A CA 1
ATOM 809 C C . THR A 1 97 ? -48.966 -19.924 28.334 1.00 33.44 97 THR A C 1
ATOM 811 O O . THR A 1 97 ? -49.042 -21.071 27.910 1.00 33.44 97 THR A O 1
ATOM 814 N N . SER A 1 98 ? -48.340 -18.957 27.651 1.00 30.62 98 SER A N 1
ATOM 815 C CA . SER A 1 98 ? -47.255 -19.231 26.693 1.00 30.62 98 SER A CA 1
ATOM 816 C C . SER A 1 98 ? -46.150 -18.163 26.818 1.00 30.62 98 SER A C 1
ATOM 818 O O . SER A 1 98 ? -46.456 -16.966 26.859 1.00 30.62 98 SER A O 1
ATOM 820 N N . PRO A 1 99 ? -44.861 -18.543 26.922 1.00 37.66 99 PRO A N 1
ATOM 821 C CA . PRO A 1 99 ? -43.760 -17.598 27.011 1.00 37.66 99 PRO A CA 1
ATOM 822 C C . PRO A 1 99 ? -43.097 -17.451 25.640 1.00 37.66 99 PRO A C 1
ATOM 824 O O . PRO A 1 99 ? -42.322 -18.304 25.229 1.00 37.66 99 PRO A O 1
ATOM 827 N N . ASN A 1 100 ? -43.406 -16.369 24.924 1.00 35.97 100 ASN A N 1
ATOM 828 C CA . ASN A 1 100 ? -42.497 -15.747 23.949 1.00 35.97 100 ASN A CA 1
ATOM 829 C C . ASN A 1 100 ? -43.033 -14.376 23.505 1.00 35.97 100 ASN A C 1
ATOM 831 O O . ASN A 1 100 ? -43.161 -14.068 22.321 1.00 35.97 100 ASN A O 1
ATOM 835 N N . LYS A 1 101 ? -43.337 -13.499 24.469 1.00 33.00 101 LYS A N 1
ATOM 836 C CA . LYS A 1 101 ? -43.471 -12.071 24.161 1.00 33.00 101 LYS A CA 1
ATOM 837 C C . LYS A 1 101 ? -42.067 -11.484 24.061 1.00 33.00 101 LYS A C 1
ATOM 839 O O . LYS A 1 101 ? -41.441 -11.191 25.077 1.00 33.00 101 LYS A O 1
ATOM 844 N N . LYS A 1 102 ? -41.574 -11.313 22.827 1.00 34.38 102 LYS A N 1
ATOM 845 C CA . LYS A 1 102 ? -40.488 -10.361 22.546 1.00 34.38 102 LYS A CA 1
ATOM 846 C C . LYS A 1 102 ? -40.858 -9.056 23.249 1.00 34.38 102 LYS A C 1
ATOM 848 O O . LYS A 1 102 ? -41.944 -8.532 22.996 1.00 34.38 102 LYS A O 1
ATOM 853 N N . LEU A 1 103 ? -40.000 -8.586 24.159 1.00 29.05 103 LEU A N 1
ATOM 854 C CA . LEU A 1 103 ? -40.218 -7.313 24.840 1.00 29.05 103 LEU A CA 1
ATOM 855 C C . LEU A 1 103 ? -40.531 -6.240 23.785 1.00 29.05 103 LEU A C 1
ATOM 857 O O . LEU A 1 103 ? -39.836 -6.186 22.763 1.00 29.05 103 LEU A O 1
ATOM 861 N N . PRO A 1 104 ? -41.566 -5.409 23.997 1.00 35.00 104 PRO A N 1
ATOM 862 C CA . PRO A 1 104 ? -41.862 -4.324 23.080 1.00 35.00 104 PRO A CA 1
ATOM 863 C C . PRO A 1 104 ? -40.622 -3.435 22.975 1.00 35.00 104 PRO A C 1
ATOM 865 O O . PRO A 1 104 ? -40.050 -3.032 23.989 1.00 35.00 104 PRO A O 1
ATOM 868 N N . LYS A 1 105 ? -40.182 -3.165 21.740 1.00 41.72 105 LYS A N 1
ATOM 869 C CA . LYS A 1 105 ? -39.103 -2.212 21.468 1.00 41.72 105 LYS A CA 1
ATOM 870 C C . LYS A 1 105 ? -39.566 -0.847 21.968 1.00 41.72 105 LYS A C 1
ATOM 872 O O . LYS A 1 105 ? -40.371 -0.191 21.312 1.00 41.72 105 LYS A O 1
ATOM 877 N N . LYS A 1 106 ? -39.118 -0.462 23.162 1.00 46.12 106 LYS A N 1
ATOM 878 C CA . LYS A 1 106 ? -39.425 0.840 23.747 1.00 46.12 106 LYS A CA 1
ATOM 879 C C . LYS A 1 106 ? -38.734 1.893 22.881 1.00 46.12 106 LYS A C 1
ATOM 881 O O . LYS A 1 106 ? -37.511 1.885 22.769 1.00 46.12 106 LYS A O 1
ATOM 886 N N . LYS A 1 107 ? -39.526 2.734 22.218 1.00 48.28 107 LYS A N 1
ATOM 887 C CA . LYS A 1 107 ? -39.025 3.875 21.452 1.00 48.28 107 LYS A CA 1
ATOM 888 C C . LYS A 1 107 ? -38.719 4.976 22.465 1.00 48.28 107 LYS A C 1
ATOM 890 O O . LYS A 1 107 ? -39.615 5.369 23.205 1.00 48.28 107 LYS A O 1
ATOM 895 N N . TYR A 1 108 ? -37.460 5.377 22.566 1.00 55.91 108 TYR A N 1
ATOM 896 C CA . TYR A 1 108 ? -37.035 6.407 23.517 1.00 55.91 108 TYR A CA 1
ATOM 897 C C . TYR A 1 108 ? -37.289 7.790 22.925 1.00 55.91 108 TYR A C 1
ATOM 899 O O . TYR A 1 108 ? -37.118 7.985 21.717 1.00 55.91 108 TYR A O 1
ATOM 907 N N . GLU A 1 109 ? -37.687 8.748 23.760 1.00 59.75 109 GLU A N 1
ATOM 908 C CA . GLU A 1 109 ? -37.825 10.122 23.302 1.00 59.75 109 GLU A CA 1
ATOM 909 C C . GLU A 1 109 ? -36.450 10.777 23.120 1.00 59.75 109 GLU A C 1
ATOM 911 O O . GLU A 1 109 ? -35.424 10.360 23.665 1.00 59.75 109 GLU A O 1
ATOM 916 N N . LYS A 1 110 ? -36.424 11.838 22.314 1.00 55.69 110 LYS A N 1
ATOM 917 C CA . LYS A 1 110 ? -35.216 12.588 21.950 1.00 55.69 110 LYS A CA 1
ATOM 918 C C . LYS A 1 110 ? -34.404 13.046 23.161 1.00 55.69 110 LYS A C 1
ATOM 920 O O . LYS A 1 110 ? -33.180 12.927 23.165 1.00 55.69 110 LYS A O 1
ATOM 925 N N . ASN A 1 111 ? -35.093 13.571 24.171 1.00 58.12 111 ASN A N 1
ATOM 926 C CA . ASN A 1 111 ? -34.469 14.099 25.380 1.00 58.12 111 ASN A CA 1
ATOM 927 C C . ASN A 1 111 ? -33.899 12.980 26.257 1.00 58.12 111 ASN A C 1
ATOM 929 O O . ASN A 1 111 ? -32.825 13.160 26.829 1.00 58.12 111 ASN A O 1
ATOM 933 N N . ASP A 1 112 ? -34.551 11.814 26.279 1.00 58.06 112 ASP A N 1
ATOM 934 C CA . ASP A 1 112 ? -34.068 10.637 27.003 1.00 58.06 112 ASP A CA 1
ATOM 935 C C . ASP A 1 112 ? -32.738 10.175 26.424 1.00 58.06 112 ASP A C 1
ATOM 937 O O . ASP A 1 112 ? -31.762 10.027 27.150 1.00 58.06 112 ASP A O 1
ATOM 941 N N . LEU A 1 113 ? -32.655 10.020 25.100 1.00 57.97 113 LEU A N 1
ATOM 942 C CA . LEU A 1 113 ? -31.413 9.617 24.441 1.00 57.97 113 LEU A CA 1
ATOM 943 C C . LEU A 1 113 ? -30.297 10.624 24.734 1.00 57.97 113 LEU A C 1
ATOM 945 O O . LEU A 1 113 ? -29.213 10.234 25.154 1.00 57.97 113 LEU A O 1
ATOM 949 N N . LEU A 1 114 ? -30.562 11.925 24.601 1.00 57.59 114 LEU A N 1
ATOM 950 C CA . LEU A 1 114 ? -29.569 12.966 24.883 1.00 57.59 114 LEU A CA 1
ATOM 951 C C . LEU A 1 114 ? -29.064 12.913 26.335 1.00 57.59 114 LEU A C 1
ATOM 953 O O . LEU A 1 114 ? -27.867 13.069 26.586 1.00 57.59 114 LEU A O 1
ATOM 957 N N . TRP A 1 115 ? -29.961 12.649 27.283 1.00 62.31 115 TRP A N 1
ATOM 958 C CA . TRP A 1 115 ? -29.630 12.509 28.695 1.00 62.31 115 TRP A CA 1
ATOM 959 C C . TRP A 1 115 ? -28.805 11.251 28.980 1.00 62.31 115 TRP A C 1
ATOM 961 O O . TRP A 1 115 ? -27.762 11.355 29.627 1.00 62.31 115 TRP A O 1
ATOM 971 N N . ILE A 1 116 ? -29.198 10.089 28.444 1.00 59.34 116 ILE 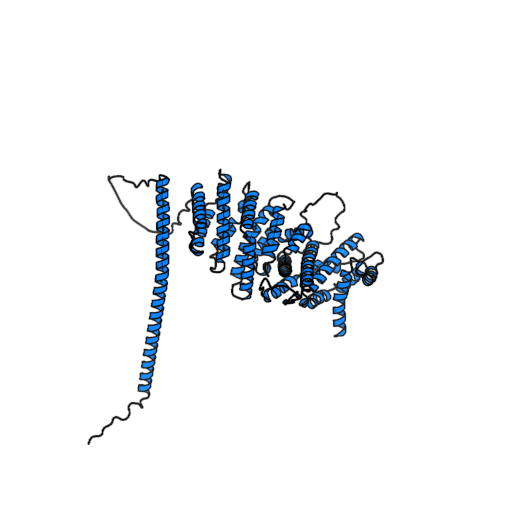A N 1
ATOM 972 C CA . ILE A 1 116 ? -28.464 8.827 28.637 1.00 59.34 116 ILE A CA 1
ATOM 973 C C . ILE A 1 116 ? -27.016 8.986 28.120 1.00 59.34 116 ILE A C 1
ATOM 975 O O . ILE A 1 116 ? -26.066 8.574 28.791 1.00 59.34 116 ILE A O 1
ATOM 979 N N . GLY A 1 117 ? -26.820 9.677 26.992 1.00 58.97 117 GLY A N 1
ATOM 980 C CA . GLY A 1 117 ? -25.489 10.020 26.479 1.00 58.97 117 GLY A CA 1
ATOM 981 C C . GLY A 1 117 ? -24.690 10.942 27.401 1.00 58.97 117 GLY A C 1
ATOM 982 O O . GLY A 1 117 ? -23.528 10.660 27.689 1.00 58.97 117 GLY A O 1
ATOM 983 N N . ARG A 1 118 ? -25.305 12.020 27.912 1.00 60.69 118 ARG A N 1
ATOM 984 C CA . ARG A 1 118 ? -24.650 12.946 28.860 1.00 60.69 118 ARG A CA 1
ATOM 985 C C . ARG A 1 118 ? -24.212 12.239 30.141 1.00 60.69 118 ARG A C 1
ATOM 987 O O . ARG A 1 118 ? -23.091 12.459 30.598 1.00 60.69 118 ARG A O 1
ATOM 994 N N . VAL A 1 119 ? -25.068 11.383 30.699 1.00 55.75 119 VAL A N 1
ATOM 995 C CA . VAL A 1 119 ? -24.768 10.601 31.906 1.00 55.75 119 VAL A CA 1
ATOM 996 C C . VAL A 1 119 ? -23.588 9.672 31.661 1.00 55.75 119 VAL A C 1
ATOM 998 O O . VAL A 1 119 ? -22.669 9.622 32.473 1.00 55.75 119 VAL A O 1
ATOM 1001 N N . PHE A 1 120 ? -23.555 8.984 30.523 1.00 62.59 120 PHE A N 1
ATOM 1002 C CA . PHE A 1 120 ? -22.443 8.097 30.212 1.00 62.59 120 PHE A CA 1
ATOM 1003 C C . PHE A 1 120 ? -21.115 8.845 30.042 1.00 62.59 120 PHE A C 1
ATOM 1005 O O . PHE A 1 120 ? -20.113 8.456 30.644 1.00 62.59 120 PHE A O 1
ATOM 1012 N N . CYS A 1 121 ? -21.112 9.957 29.299 1.00 57.59 121 CYS A N 1
ATOM 1013 C CA . CYS A 1 121 ? -19.935 10.817 29.162 1.00 57.59 121 CYS A CA 1
ATOM 1014 C C . CYS A 1 121 ? -19.445 11.331 30.525 1.00 57.59 121 CYS A C 1
ATOM 1016 O O . CYS A 1 121 ? -18.245 11.341 30.799 1.00 57.59 121 CYS A O 1
ATOM 1018 N N . TYR A 1 122 ? -20.368 11.725 31.408 1.00 56.59 122 TYR A N 1
ATOM 1019 C CA . TYR A 1 122 ? -20.044 12.146 32.769 1.00 56.59 122 TYR A CA 1
ATOM 1020 C C . TYR A 1 122 ? -19.386 11.020 33.582 1.00 56.59 122 TYR A C 1
ATOM 1022 O O . TYR A 1 122 ? -18.328 11.232 34.177 1.00 56.59 122 TYR A O 1
ATOM 1030 N N . LEU A 1 123 ? -19.968 9.817 33.565 1.00 56.22 123 LEU A N 1
ATOM 1031 C CA . LEU A 1 123 ? -19.440 8.644 34.271 1.00 56.22 123 LEU A CA 1
ATOM 1032 C C . LEU A 1 123 ? -18.054 8.232 33.755 1.00 56.22 123 LEU A C 1
ATOM 1034 O O . LEU A 1 123 ? -17.178 7.880 34.548 1.00 56.22 123 LEU A O 1
ATOM 1038 N N . TYR A 1 124 ? -17.828 8.326 32.443 1.00 59.38 124 TYR A N 1
ATOM 1039 C CA . TYR A 1 124 ? -16.525 8.058 31.840 1.00 59.38 124 TYR A CA 1
ATOM 1040 C C . TYR A 1 124 ? -15.476 9.079 32.289 1.00 59.38 124 TYR A C 1
ATOM 1042 O O . TYR A 1 124 ? -14.427 8.702 32.813 1.00 59.38 124 TYR A O 1
ATOM 1050 N N . ASN A 1 125 ? -15.787 10.375 32.185 1.00 60.09 125 ASN A N 1
ATOM 1051 C CA . ASN A 1 125 ? -14.871 11.450 32.580 1.00 60.09 125 ASN A CA 1
ATOM 1052 C C . ASN A 1 125 ? -14.514 11.407 34.072 1.00 60.09 125 ASN A C 1
ATOM 1054 O O . ASN A 1 125 ? -13.425 11.821 34.468 1.00 60.09 125 ASN A O 1
ATOM 1058 N N . LYS A 1 126 ? -15.406 10.877 34.914 1.00 63.38 126 LYS A N 1
ATOM 1059 C CA . LYS A 1 126 ? -15.164 10.686 36.349 1.00 63.38 126 LYS A CA 1
ATOM 1060 C C . LYS A 1 126 ? -14.443 9.381 36.693 1.00 63.38 126 LYS A C 1
ATOM 1062 O O . LYS A 1 126 ? -14.272 9.099 37.877 1.00 63.38 126 LYS A O 1
ATOM 1067 N N . LYS A 1 127 ? -13.998 8.603 35.695 1.00 66.06 127 LYS A N 1
ATOM 1068 C CA . LYS A 1 127 ? -13.377 7.279 35.880 1.00 66.06 127 LYS A CA 1
ATOM 1069 C C . LYS A 1 127 ? -14.238 6.359 36.759 1.00 66.06 127 LYS A C 1
ATOM 1071 O O . LYS A 1 127 ? -13.719 5.552 37.526 1.00 66.06 127 LYS A O 1
ATOM 1076 N N . CYS A 1 128 ? -15.567 6.486 36.676 1.00 53.78 128 CYS A N 1
ATOM 1077 C CA . CYS A 1 128 ? -16.491 5.672 37.473 1.00 53.78 128 CYS A CA 1
ATOM 1078 C C . CYS A 1 128 ? -16.454 4.188 37.072 1.00 53.78 128 CYS A C 1
ATOM 1080 O O . CYS A 1 128 ? -16.889 3.327 37.837 1.00 53.78 128 CYS A O 1
ATOM 1082 N N . PHE A 1 129 ? -15.911 3.883 35.893 1.00 63.12 129 PHE A N 1
ATOM 1083 C CA . PHE A 1 129 ? -15.631 2.528 35.442 1.00 63.12 129 PHE A CA 1
ATOM 1084 C C . PHE A 1 129 ? -14.272 2.093 35.992 1.00 63.12 129 PHE A C 1
ATOM 1086 O O . PHE A 1 129 ? -13.232 2.614 35.600 1.00 63.12 129 PHE A O 1
ATOM 1093 N N . LYS A 1 130 ? -14.297 1.161 36.951 1.00 52.00 130 LYS A N 1
ATOM 1094 C CA . LYS A 1 130 ? -13.092 0.664 37.635 1.00 52.00 130 LYS A CA 1
ATOM 1095 C C . LYS A 1 130 ? -12.298 -0.335 36.788 1.00 52.00 130 LYS A C 1
ATOM 1097 O O . LYS A 1 130 ? -11.143 -0.598 37.100 1.00 52.00 130 LYS A O 1
ATOM 1102 N N . THR A 1 131 ? -12.929 -0.911 35.765 1.00 59.22 131 THR A N 1
ATOM 1103 C CA . THR A 1 131 ? -12.354 -1.914 34.863 1.00 59.22 131 THR A CA 1
ATOM 1104 C C . THR A 1 131 ? -12.811 -1.654 33.427 1.00 59.22 131 THR A C 1
ATOM 1106 O O . THR A 1 131 ? -13.902 -1.119 33.209 1.00 59.22 131 THR A O 1
ATOM 1109 N N . ASP A 1 132 ? -12.007 -2.062 32.446 1.00 49.69 132 ASP A N 1
ATOM 1110 C CA . ASP A 1 132 ? -12.362 -1.935 31.026 1.00 49.69 132 ASP A CA 1
ATOM 1111 C C . ASP A 1 132 ? -13.583 -2.800 30.648 1.00 49.69 132 ASP A C 1
ATOM 1113 O O . ASP A 1 132 ? -14.349 -2.451 29.747 1.00 49.69 132 ASP A O 1
ATOM 1117 N N . GLU A 1 133 ? -13.833 -3.882 31.395 1.00 50.66 133 GLU A N 1
ATOM 1118 C CA . GLU A 1 133 ? -15.013 -4.747 31.259 1.00 50.66 133 GLU A CA 1
ATOM 1119 C C . GLU A 1 133 ? -16.318 -4.029 31.648 1.00 50.66 133 GLU A C 1
ATOM 1121 O O . GLU A 1 133 ? -17.344 -4.177 30.975 1.00 50.66 133 GLU A O 1
ATOM 1126 N N . ASP A 1 134 ? -16.282 -3.200 32.698 1.00 53.50 134 ASP A N 1
ATOM 1127 C CA . ASP A 1 134 ? -17.425 -2.379 33.113 1.00 53.50 134 ASP A CA 1
ATOM 1128 C C . ASP A 1 134 ? -17.789 -1.352 32.035 1.00 53.50 134 ASP A C 1
ATOM 1130 O O . ASP A 1 134 ? -18.969 -1.139 31.741 1.00 53.50 134 ASP A O 1
ATOM 1134 N N . LEU A 1 135 ? -16.777 -0.731 31.427 1.00 56.81 135 LEU A N 1
ATOM 1135 C CA . LEU A 1 135 ? -16.959 0.228 30.344 1.00 56.81 135 LEU A CA 1
ATOM 1136 C C . LEU A 1 135 ? -17.536 -0.451 29.095 1.00 56.81 135 LEU A C 1
ATOM 1138 O O . LEU A 1 135 ? -18.418 0.108 28.439 1.00 56.81 135 LEU A O 1
ATOM 1142 N N . HIS A 1 136 ? -17.100 -1.678 28.807 1.00 53.59 136 HIS A N 1
ATOM 1143 C CA . HIS A 1 136 ? -17.563 -2.462 27.671 1.00 53.59 136 HIS A CA 1
ATOM 1144 C C . HIS A 1 136 ? -19.067 -2.752 27.750 1.00 53.59 136 HIS A C 1
ATOM 1146 O O . HIS A 1 136 ? -19.817 -2.336 26.869 1.00 53.59 136 HIS A O 1
ATOM 1152 N N . ALA A 1 137 ? -19.548 -3.373 28.833 1.00 52.09 137 ALA A N 1
ATOM 1153 C CA . ALA A 1 137 ? -20.959 -3.755 28.960 1.00 52.09 137 ALA A CA 1
ATOM 1154 C C . ALA A 1 137 ? -21.921 -2.558 28.821 1.00 52.09 137 ALA A C 1
ATOM 1156 O O . ALA A 1 137 ? -22.968 -2.664 28.178 1.00 52.09 137 ALA A O 1
ATOM 1157 N N . HIS A 1 138 ? -21.549 -1.399 29.370 1.00 57.00 138 HIS A N 1
ATOM 1158 C CA . HIS A 1 138 ? -22.374 -0.193 29.303 1.00 57.00 138 HIS A CA 1
ATOM 1159 C C . HIS A 1 138 ? -22.308 0.472 27.927 1.00 57.00 138 HIS A C 1
ATOM 1161 O O . HIS A 1 138 ? -23.356 0.852 27.405 1.00 57.00 138 HIS A O 1
ATOM 1167 N N . THR A 1 139 ? -21.126 0.527 27.299 1.00 56.69 139 THR A N 1
ATOM 1168 C CA . THR A 1 139 ? -20.981 1.002 25.912 1.00 56.69 139 THR A CA 1
ATOM 1169 C C . THR A 1 139 ? -21.843 0.174 24.966 1.00 56.69 139 THR A C 1
ATOM 1171 O O . THR A 1 139 ? -22.517 0.751 24.126 1.00 56.69 139 THR A O 1
ATOM 1174 N N . VAL A 1 140 ? -21.900 -1.153 25.136 1.00 52.72 140 VAL A N 1
ATOM 1175 C CA . VAL A 1 140 ? -22.699 -2.071 24.300 1.00 52.72 140 VAL A CA 1
ATOM 1176 C C . VAL A 1 140 ? -24.203 -1.883 24.477 1.00 52.72 140 VAL A C 1
ATOM 1178 O O . VAL A 1 140 ? -24.955 -1.904 23.501 1.00 52.72 140 VAL A O 1
ATOM 1181 N N . ILE A 1 141 ? -24.664 -1.678 25.709 1.00 52.91 141 ILE A N 1
ATOM 1182 C CA . ILE A 1 141 ? -26.083 -1.425 25.990 1.00 52.91 141 ILE A CA 1
ATOM 1183 C C . ILE A 1 141 ? -26.505 -0.080 25.396 1.00 52.91 141 ILE A C 1
ATOM 1185 O O . ILE A 1 141 ? -27.520 -0.002 24.708 1.00 52.91 141 ILE A O 1
ATOM 1189 N N . LEU A 1 142 ? -25.701 0.959 25.609 1.00 59.31 142 LEU A N 1
ATOM 1190 C CA . LEU A 1 142 ? -25.914 2.284 25.035 1.00 59.31 142 LEU A CA 1
ATOM 1191 C C . LEU A 1 142 ? -25.905 2.249 23.521 1.00 59.31 142 LEU A C 1
ATOM 1193 O O . LEU A 1 142 ? -26.836 2.726 22.890 1.00 59.31 142 LEU A O 1
ATOM 1197 N N . ALA A 1 143 ? -24.895 1.614 22.950 1.00 55.38 143 ALA A N 1
ATOM 1198 C CA . ALA A 1 143 ? -24.775 1.354 21.535 1.00 55.38 143 ALA A CA 1
ATOM 1199 C C . ALA A 1 143 ? -26.054 0.733 20.967 1.00 55.38 143 ALA A C 1
ATOM 1201 O O . ALA A 1 143 ? -26.663 1.247 20.031 1.00 55.38 143 ALA A O 1
ATOM 1202 N N . LYS A 1 144 ? -26.521 -0.347 21.588 1.00 52.12 144 LYS A N 1
ATOM 1203 C CA . LYS A 1 144 ? -27.741 -1.032 21.177 1.00 52.12 144 LYS A CA 1
ATOM 1204 C C . LYS A 1 144 ? -28.971 -0.126 21.263 1.00 52.12 144 LYS A C 1
ATOM 1206 O O . LYS A 1 144 ? -29.712 -0.045 20.288 1.00 52.12 144 LYS A O 1
ATOM 1211 N N . ILE A 1 145 ? -29.148 0.601 22.368 1.00 55.25 145 ILE A N 1
ATOM 1212 C CA . ILE A 1 145 ? -30.239 1.574 22.542 1.00 55.25 145 ILE A CA 1
ATOM 1213 C C . ILE A 1 145 ? -30.166 2.647 21.450 1.00 55.25 145 ILE A C 1
ATOM 1215 O O . ILE A 1 145 ? -31.161 2.950 20.800 1.00 55.25 145 ILE A O 1
ATOM 1219 N N . TYR A 1 146 ? -28.985 3.186 21.186 1.00 60.31 146 TYR A N 1
ATOM 1220 C CA . TYR A 1 146 ? -28.782 4.235 20.200 1.00 60.31 146 TYR A CA 1
ATOM 1221 C C . TYR A 1 146 ? -29.065 3.737 18.767 1.00 60.31 146 TYR A C 1
ATOM 1223 O O . TYR A 1 146 ? -29.812 4.370 18.018 1.00 60.31 146 TYR A O 1
ATOM 1231 N N . CYS A 1 147 ? -28.554 2.561 18.393 1.00 55.12 147 CYS A N 1
ATOM 1232 C CA . CYS A 1 147 ? -28.789 1.961 17.078 1.00 55.12 147 CYS A CA 1
ATOM 1233 C C . CYS A 1 147 ? -30.245 1.551 16.846 1.00 55.12 147 CYS A C 1
ATOM 1235 O O . CYS A 1 147 ? -30.751 1.705 15.735 1.00 55.12 147 CYS A O 1
ATOM 1237 N N . GLU A 1 148 ? -30.924 1.016 17.861 1.00 56.66 148 GLU A N 1
ATOM 1238 C CA . GLU A 1 148 ? -32.313 0.566 17.732 1.00 56.66 148 GLU A CA 1
ATOM 1239 C C . GLU A 1 148 ? -33.303 1.731 17.574 1.00 56.66 148 GLU A C 1
ATOM 1241 O O . GLU A 1 148 ? -34.379 1.530 17.011 1.00 56.66 148 GLU A O 1
ATOM 1246 N N . ASN A 1 149 ? -32.933 2.944 18.003 1.00 59.12 149 ASN A N 1
ATOM 1247 C CA . ASN A 1 149 ? -33.804 4.123 17.975 1.00 59.12 149 ASN A CA 1
ATOM 1248 C C . ASN A 1 149 ? -33.560 5.083 16.799 1.00 59.12 149 ASN A C 1
ATOM 1250 O O . ASN A 1 149 ? -34.260 6.086 16.700 1.00 59.12 149 ASN A O 1
ATOM 1254 N N . ASN A 1 150 ? -32.639 4.756 15.883 1.00 58.78 150 ASN A N 1
ATOM 1255 C CA . ASN A 1 150 ? -32.413 5.483 14.628 1.00 58.78 150 ASN A CA 1
ATOM 1256 C C . ASN A 1 150 ? -32.223 7.002 14.847 1.00 58.78 150 ASN A C 1
ATOM 1258 O O . ASN A 1 150 ? -33.080 7.794 14.481 1.00 58.78 150 ASN A O 1
ATOM 1262 N N . LEU A 1 151 ? -31.118 7.413 15.481 1.00 60.03 151 LEU A N 1
ATOM 1263 C CA . LEU A 1 151 ? -30.923 8.787 15.987 1.00 60.03 151 LEU A CA 1
ATOM 1264 C C . LEU A 1 151 ? -30.733 9.882 14.933 1.00 60.03 151 LEU A C 1
ATOM 1266 O O . LEU A 1 151 ? -30.777 11.058 15.282 1.00 60.03 151 LEU A O 1
ATOM 1270 N N . LEU A 1 152 ? -30.462 9.545 13.674 1.00 54.28 152 LEU A N 1
ATOM 1271 C CA . LEU A 1 152 ? -30.101 10.556 12.677 1.00 54.28 152 LEU A CA 1
ATOM 1272 C C . LEU A 1 152 ? -31.181 11.602 12.378 1.00 54.28 152 LEU A C 1
ATOM 1274 O O . LEU A 1 152 ? -30.828 12.773 12.322 1.00 54.28 152 LEU A O 1
ATOM 1278 N N . PRO A 1 153 ? -32.473 11.252 12.256 1.00 59.84 153 PRO A N 1
ATOM 1279 C CA . PRO A 1 153 ? -33.538 12.239 12.100 1.00 59.84 153 PRO A CA 1
ATOM 1280 C C . PRO A 1 153 ? -33.608 13.225 13.273 1.00 59.84 153 PRO A C 1
ATOM 1282 O O . PRO A 1 153 ? -34.153 14.311 13.132 1.00 59.84 153 PRO A O 1
ATOM 1285 N N . LEU A 1 154 ? -33.038 12.879 14.436 1.00 54.12 154 LEU A N 1
ATOM 1286 C CA . LEU A 1 154 ? -32.954 13.809 15.555 1.00 54.12 154 LEU A CA 1
ATOM 1287 C C . LEU A 1 154 ? -31.918 14.905 15.276 1.00 54.12 154 LEU A C 1
ATOM 1289 O O . LEU A 1 154 ? -32.170 16.036 15.659 1.00 54.12 154 LEU A O 1
ATOM 1293 N N . LEU A 1 155 ? -30.802 14.626 14.590 1.00 53.94 155 LEU A N 1
ATOM 1294 C CA . LEU A 1 155 ? -29.756 15.621 14.289 1.00 53.94 155 LEU A CA 1
ATOM 1295 C C . LEU A 1 155 ? -30.254 16.804 13.453 1.00 53.94 155 LEU A C 1
ATOM 1297 O O . LEU A 1 155 ? -29.790 17.923 13.680 1.00 53.94 155 LEU A O 1
ATOM 1301 N N . ASP A 1 156 ? -31.180 16.561 12.527 1.00 52.62 156 ASP A N 1
ATOM 1302 C CA . ASP A 1 156 ? -31.751 17.607 11.670 1.00 52.62 156 ASP A CA 1
ATOM 1303 C C . ASP A 1 156 ? -32.679 18.556 12.447 1.00 52.62 156 ASP A C 1
ATOM 1305 O O . ASP A 1 156 ? -32.893 19.695 12.044 1.00 52.62 156 ASP A O 1
ATOM 1309 N N . ASP A 1 157 ? -33.159 18.122 13.614 1.00 52.12 157 ASP A N 1
ATOM 1310 C CA . ASP A 1 157 ? -34.275 18.741 14.329 1.00 52.12 157 ASP A CA 1
ATOM 1311 C C . ASP A 1 157 ? -33.854 19.311 15.709 1.00 52.12 157 ASP A C 1
ATOM 1313 O O . ASP A 1 157 ? -34.676 19.743 16.521 1.00 52.12 157 ASP A O 1
ATOM 1317 N N . VAL A 1 158 ? -32.568 19.230 16.090 1.00 52.28 158 VAL A N 1
ATOM 1318 C CA . VAL A 1 158 ? -32.058 19.661 17.417 1.00 52.28 158 VAL A CA 1
ATOM 1319 C C . VAL A 1 158 ? -31.524 21.098 17.368 1.00 52.28 158 VAL A C 1
ATOM 1321 O O . VAL A 1 158 ? -30.470 21.356 16.792 1.00 52.28 158 VAL A O 1
ATOM 1324 N N . LYS A 1 159 ? -32.160 22.017 18.115 1.00 49.09 159 LYS A N 1
ATOM 1325 C CA . LYS A 1 159 ? -31.654 23.388 18.370 1.00 49.09 159 LYS A CA 1
ATOM 1326 C C . LYS A 1 159 ? -30.246 23.426 19.008 1.00 49.09 159 LYS A C 1
ATOM 1328 O O . LYS A 1 159 ? -29.512 24.387 18.828 1.00 49.09 159 LYS A O 1
ATOM 1333 N N . GLN A 1 160 ? -29.845 22.372 19.726 1.00 61.25 160 GLN A N 1
ATOM 1334 C CA . GLN A 1 160 ? -28.531 22.175 20.375 1.00 61.25 160 GLN A CA 1
ATOM 1335 C C . GLN A 1 160 ? -27.573 21.258 19.579 1.00 61.25 160 GLN A C 1
ATOM 1337 O O . GLN A 1 160 ? -26.905 20.386 20.143 1.00 61.25 160 GLN A O 1
ATOM 1342 N N . LYS A 1 161 ? -27.499 21.424 18.254 1.00 64.19 161 LYS A N 1
ATOM 1343 C CA . LYS A 1 161 ? -26.675 20.599 17.345 1.00 64.19 161 LYS A CA 1
ATOM 1344 C C . LYS A 1 161 ? -25.234 20.372 17.839 1.00 64.19 161 LYS A C 1
ATOM 1346 O O . LYS A 1 161 ? -24.721 19.257 17.768 1.00 64.19 161 LYS A O 1
ATOM 1351 N N . LYS A 1 162 ? -24.610 21.408 18.411 1.00 64.50 162 LYS A N 1
ATOM 1352 C CA . LYS A 1 162 ? -23.230 21.387 18.933 1.00 64.50 162 LYS A CA 1
ATOM 1353 C C . LYS A 1 162 ? -23.039 20.445 20.129 1.00 64.50 162 LYS A C 1
ATOM 1355 O O . LYS A 1 162 ? -22.027 19.755 20.213 1.00 64.50 162 LYS A O 1
ATOM 1360 N N . GLU A 1 163 ? -23.997 20.387 21.051 1.00 63.47 163 GLU A N 1
ATOM 1361 C CA . GLU A 1 163 ? -23.890 19.515 22.227 1.00 63.47 163 GLU A CA 1
ATOM 1362 C C . GLU A 1 163 ? -24.045 18.047 21.847 1.00 63.47 163 GLU A C 1
ATOM 1364 O O . GLU A 1 163 ? -23.264 17.205 22.288 1.00 63.47 163 GLU A O 1
ATOM 1369 N N . PHE A 1 164 ? -24.997 17.746 20.963 1.00 62.94 164 PHE A N 1
ATOM 1370 C CA . PHE A 1 164 ? -25.178 16.391 20.458 1.00 62.94 164 PHE A CA 1
ATOM 1371 C C . PHE A 1 164 ? -23.952 15.917 19.661 1.00 62.94 164 PHE A C 1
ATOM 1373 O O . PHE A 1 164 ? -23.505 14.788 19.850 1.00 62.94 164 PHE A O 1
ATOM 1380 N N . GLN A 1 165 ? -23.333 16.793 18.857 1.00 64.94 165 GLN A N 1
ATOM 1381 C CA . GLN A 1 165 ? -22.045 16.519 18.202 1.00 64.94 165 GLN A CA 1
ATOM 1382 C C . GLN A 1 165 ? -20.918 16.214 19.202 1.00 64.94 165 GLN A C 1
ATOM 1384 O O . GLN A 1 165 ? -20.097 15.336 18.950 1.00 64.94 165 GLN A O 1
ATOM 1389 N N . ASN A 1 166 ? -20.864 16.900 20.344 1.00 66.56 166 ASN A N 1
ATOM 1390 C CA . ASN A 1 166 ? -19.855 16.623 21.368 1.00 66.56 166 ASN A CA 1
ATOM 1391 C C . ASN A 1 166 ? -20.091 15.280 22.076 1.00 66.56 166 ASN A C 1
ATOM 1393 O O . ASN A 1 166 ? -19.132 14.553 22.330 1.00 66.56 166 ASN A O 1
ATOM 1397 N N . ILE A 1 167 ? -21.350 14.916 22.337 1.00 63.50 167 ILE A N 1
ATOM 1398 C CA . ILE A 1 167 ? -21.713 13.598 22.887 1.00 63.50 167 ILE A CA 1
ATOM 1399 C C . ILE A 1 167 ? -21.323 12.496 21.899 1.00 63.50 167 ILE A C 1
ATOM 1401 O O . ILE A 1 167 ? -20.669 11.531 22.277 1.00 63.50 167 ILE A O 1
ATOM 1405 N N . LEU A 1 168 ? -21.658 12.681 20.623 1.00 65.31 168 LEU A N 1
ATOM 1406 C CA . LEU A 1 168 ? -21.263 11.819 19.509 1.00 65.31 168 LEU A CA 1
ATOM 1407 C C . LEU A 1 168 ? -19.753 11.561 19.463 1.00 65.31 168 LEU A C 1
ATOM 1409 O O . LEU A 1 168 ? -19.334 10.408 19.396 1.00 65.31 168 LEU A O 1
ATOM 1413 N N . LYS A 1 169 ? -18.945 12.629 19.515 1.00 69.38 169 LYS A N 1
ATOM 1414 C CA . LYS A 1 169 ? -17.477 12.543 19.523 1.00 69.38 169 LYS A CA 1
ATOM 1415 C C . LYS A 1 169 ? -16.970 11.705 20.687 1.00 69.38 169 LYS A C 1
ATOM 1417 O O . LYS A 1 169 ? -16.182 10.790 20.473 1.00 69.38 169 LYS A O 1
ATOM 1422 N N . GLN A 1 170 ? -17.430 12.007 21.904 1.00 65.94 170 GLN A N 1
ATOM 1423 C CA . GLN A 1 170 ? -16.996 11.279 23.094 1.00 65.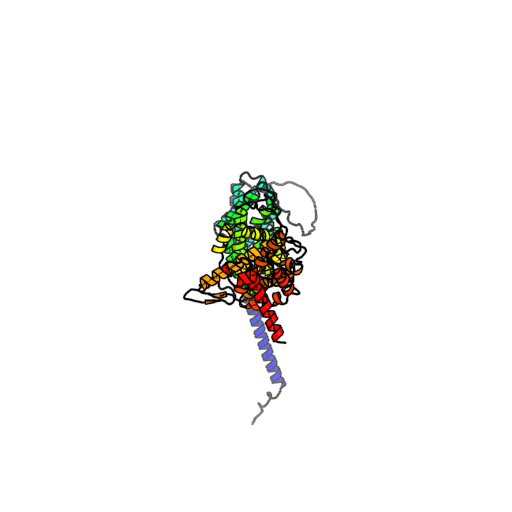94 170 GLN A CA 1
ATOM 1424 C C . GLN A 1 170 ? -17.446 9.823 23.054 1.00 65.94 170 GLN A C 1
ATOM 1426 O O . GLN A 1 170 ? -16.658 8.944 23.371 1.00 65.94 170 GLN A O 1
ATOM 1431 N N . PHE A 1 171 ? -18.669 9.547 22.607 1.00 64.75 171 PHE A N 1
ATOM 1432 C CA . PHE A 1 171 ? -19.167 8.182 22.501 1.00 64.75 171 PHE A CA 1
ATOM 1433 C C . PHE A 1 171 ? -18.378 7.364 21.474 1.00 64.75 171 PHE A C 1
ATOM 1435 O O . PHE A 1 171 ? -18.003 6.229 21.755 1.00 64.75 171 PHE A O 1
ATOM 1442 N N . LEU A 1 172 ? -18.067 7.951 20.313 1.00 67.00 172 LEU A N 1
ATOM 1443 C CA . LEU A 1 172 ? -17.233 7.309 19.301 1.00 67.00 172 LEU A CA 1
ATOM 1444 C C . LEU A 1 172 ? -15.815 7.064 19.826 1.00 67.00 172 LEU A C 1
ATOM 1446 O O . LEU A 1 172 ? -15.293 5.969 19.655 1.00 67.00 172 LEU A O 1
ATOM 1450 N N . TRP A 1 173 ? -15.211 8.048 20.497 1.00 69.50 173 TRP A N 1
ATOM 1451 C CA . TRP A 1 173 ? -13.895 7.889 21.112 1.00 69.50 173 TRP A CA 1
ATOM 1452 C C . TRP A 1 173 ? -13.883 6.812 22.189 1.00 69.50 173 TRP A C 1
ATOM 1454 O O . TRP A 1 173 ? -12.974 5.998 22.193 1.00 69.50 173 TRP A O 1
ATOM 1464 N N . ILE A 1 174 ? -14.898 6.751 23.053 1.00 63.62 174 ILE A N 1
ATOM 1465 C CA . ILE A 1 174 ? -15.018 5.703 24.073 1.00 63.62 174 ILE A CA 1
ATOM 1466 C C . ILE A 1 174 ? -15.207 4.335 23.416 1.00 63.62 174 ILE A C 1
ATOM 1468 O O . ILE A 1 174 ? -14.565 3.370 23.811 1.00 63.62 174 ILE A O 1
ATOM 1472 N N . ALA A 1 175 ? -16.047 4.228 22.386 1.00 63.25 175 ALA A N 1
ATOM 1473 C CA . ALA A 1 175 ? -16.222 2.975 21.661 1.00 63.25 175 ALA A CA 1
ATOM 1474 C C . ALA A 1 175 ? -14.910 2.525 20.996 1.00 63.25 175 ALA A C 1
ATOM 1476 O O . ALA A 1 175 ? -14.533 1.360 21.104 1.00 63.25 175 ALA A O 1
ATOM 1477 N N . LEU A 1 176 ? -14.186 3.449 20.358 1.00 65.81 176 LEU A N 1
ATOM 1478 C CA . LEU A 1 176 ? -12.890 3.180 19.738 1.00 65.81 176 LEU A CA 1
ATOM 1479 C C . LEU A 1 176 ? -11.818 2.848 20.775 1.00 65.81 176 LEU A C 1
ATOM 1481 O O . LEU A 1 176 ? -11.088 1.884 20.578 1.00 65.81 176 LEU A O 1
ATOM 1485 N N . SER A 1 177 ? -11.744 3.578 21.888 1.00 63.62 177 SER A N 1
ATOM 1486 C CA . SER A 1 177 ? -10.788 3.318 22.964 1.00 63.62 177 SER A CA 1
ATOM 1487 C C . SER A 1 177 ? -11.068 1.971 23.618 1.00 63.62 177 SER A C 1
ATOM 1489 O O . SER A 1 177 ? -10.144 1.206 23.835 1.00 63.62 177 SER A O 1
ATOM 1491 N N . VAL A 1 178 ? -12.333 1.599 23.821 1.00 60.72 178 VAL A N 1
ATOM 1492 C CA . VAL A 1 178 ? -12.719 0.257 24.281 1.00 60.72 178 VAL A CA 1
ATOM 1493 C C . VAL A 1 178 ? -12.260 -0.810 23.289 1.00 60.72 178 VAL A C 1
ATOM 1495 O O . VAL A 1 178 ? -11.728 -1.830 23.725 1.00 60.72 178 VAL A O 1
ATOM 1498 N N . VAL A 1 179 ? -12.432 -0.582 21.979 1.00 59.31 179 VAL A N 1
ATOM 1499 C CA . VAL A 1 179 ? -11.975 -1.504 20.922 1.00 59.31 179 VAL A CA 1
ATOM 1500 C C . VAL A 1 179 ? -10.442 -1.625 20.889 1.00 59.31 179 VAL A C 1
ATOM 1502 O O . VAL A 1 179 ? -9.909 -2.721 20.677 1.00 59.31 179 VAL A O 1
ATOM 1505 N N . ILE A 1 180 ? -9.736 -0.516 21.118 1.00 60.31 180 ILE A N 1
ATOM 1506 C CA . ILE A 1 180 ? -8.271 -0.421 21.162 1.00 60.31 180 ILE A CA 1
ATOM 1507 C C . ILE A 1 180 ? -7.730 -1.120 22.422 1.00 60.31 180 ILE A C 1
ATOM 1509 O O . ILE A 1 180 ? -6.967 -2.083 22.318 1.00 60.31 180 ILE A O 1
ATOM 1513 N N . THR A 1 181 ? -8.180 -0.704 23.608 1.00 59.69 181 THR A N 1
ATOM 1514 C CA . THR A 1 181 ? -7.695 -1.155 24.923 1.00 59.69 181 THR A CA 1
ATOM 1515 C C . THR A 1 181 ? -7.999 -2.630 25.185 1.00 59.69 181 THR A C 1
ATOM 1517 O O . THR A 1 181 ? -7.125 -3.371 25.631 1.00 59.69 181 THR A O 1
ATOM 1520 N N . ASN A 1 182 ? -9.196 -3.116 24.836 1.00 54.56 182 ASN A N 1
ATOM 1521 C CA . ASN A 1 182 ? -9.580 -4.511 25.103 1.00 54.56 182 ASN A CA 1
ATOM 1522 C C . ASN A 1 182 ? -9.115 -5.505 24.031 1.00 54.56 182 ASN A C 1
ATOM 1524 O O . ASN A 1 182 ? -9.355 -6.710 24.154 1.00 54.56 182 ASN A O 1
ATOM 1528 N N . SER A 1 183 ? -8.401 -5.037 23.001 1.00 52.16 183 SER A N 1
ATOM 1529 C CA . SER A 1 183 ? -7.912 -5.883 21.907 1.00 52.16 183 SER A CA 1
ATOM 1530 C C . SER A 1 183 ? -7.005 -7.027 22.380 1.00 52.16 183 SER A C 1
ATOM 1532 O O . SER A 1 183 ? -6.857 -8.020 21.668 1.00 52.16 183 SER A O 1
ATOM 1534 N N . ALA A 1 184 ? -6.376 -6.923 23.556 1.00 46.75 184 ALA A N 1
ATOM 1535 C CA . ALA A 1 184 ? -5.488 -7.944 24.113 1.00 46.75 184 ALA A CA 1
ATOM 1536 C C . ALA A 1 184 ? -6.201 -9.074 24.880 1.00 46.75 184 ALA A C 1
ATOM 1538 O O . ALA A 1 184 ? -5.605 -10.137 25.037 1.00 46.75 184 ALA A O 1
ATOM 1539 N N . VAL A 1 185 ? -7.437 -8.866 25.351 1.00 42.53 185 VAL A N 1
ATOM 1540 C CA . VAL A 1 185 ? -8.017 -9.692 26.430 1.00 42.53 185 VAL A CA 1
ATOM 1541 C C . VAL A 1 185 ? -9.268 -10.466 26.005 1.00 42.53 185 VAL A C 1
ATOM 1543 O O . VAL A 1 185 ? -9.518 -11.537 26.556 1.00 42.53 185 VAL A O 1
ATOM 1546 N N . VAL A 1 186 ? -10.042 -10.000 25.015 1.00 43.47 186 VAL A N 1
ATOM 1547 C CA . VAL A 1 186 ? -11.364 -10.591 24.734 1.00 43.47 186 VAL A CA 1
ATOM 1548 C C . VAL A 1 186 ? -11.586 -10.873 23.240 1.00 43.47 186 VAL A C 1
ATOM 1550 O O . VAL A 1 186 ? -11.441 -9.968 22.418 1.00 43.47 186 VAL A O 1
ATOM 1553 N N . PRO A 1 187 ? -12.002 -12.098 22.856 1.00 44.62 187 PRO A N 1
ATOM 1554 C CA . PRO A 1 187 ? -12.593 -12.343 21.547 1.00 44.62 187 PRO A CA 1
ATOM 1555 C C . PRO A 1 187 ? -13.960 -11.648 21.510 1.00 44.62 187 PRO A C 1
ATOM 1557 O O . PRO A 1 187 ? -14.920 -12.106 22.131 1.00 44.62 187 PRO A O 1
ATOM 1560 N N . TYR A 1 188 ? -14.037 -10.498 20.840 1.00 49.91 188 TYR A N 1
ATOM 1561 C CA . TYR A 1 188 ? -15.282 -9.746 20.680 1.00 49.91 188 TYR A CA 1
ATOM 1562 C C . TYR A 1 188 ? -16.422 -10.655 20.201 1.00 49.91 188 TYR A C 1
ATOM 1564 O O . TYR A 1 188 ? -16.245 -11.458 19.284 1.00 49.91 188 TYR A O 1
ATOM 1572 N N . ARG A 1 189 ? -17.624 -10.490 20.766 1.00 44.06 189 ARG A N 1
ATOM 1573 C CA . ARG A 1 189 ? -18.819 -11.267 20.383 1.00 44.06 189 ARG A CA 1
ATOM 1574 C C . ARG A 1 189 ? -19.448 -10.792 19.064 1.00 44.06 189 ARG A C 1
ATOM 1576 O O . ARG A 1 189 ? -20.564 -11.185 18.732 1.00 44.06 189 ARG A O 1
ATOM 1583 N N . GLY A 1 190 ? -18.756 -9.941 18.305 1.00 44.84 190 GLY A N 1
ATOM 1584 C CA . GLY A 1 190 ? -19.173 -9.444 16.995 1.00 44.84 190 GLY A CA 1
ATOM 1585 C C . GLY A 1 190 ? -20.248 -8.353 17.035 1.00 44.84 190 GLY A C 1
ATOM 1586 O O . GLY A 1 190 ? -20.338 -7.573 16.097 1.00 44.84 190 GLY A O 1
ATOM 1587 N N . GLN A 1 191 ? -21.036 -8.216 18.104 1.00 48.09 191 GLN A N 1
ATOM 1588 C CA . GLN A 1 191 ? -22.106 -7.208 18.179 1.00 48.09 191 GLN A CA 1
ATOM 1589 C C . GLN A 1 191 ? -21.572 -5.793 18.420 1.00 48.09 191 GLN A C 1
ATOM 1591 O O . GLN A 1 191 ? -22.107 -4.831 17.876 1.00 48.09 191 GLN A O 1
ATOM 1596 N N . GLU A 1 192 ? -20.488 -5.668 19.178 1.00 52.69 192 GLU A N 1
ATOM 1597 C CA . GLU A 1 192 ? -19.799 -4.402 19.462 1.00 52.69 192 GLU A CA 1
ATOM 1598 C C . GLU A 1 192 ? -19.089 -3.881 18.212 1.00 52.69 192 GLU A C 1
ATOM 1600 O O . GLU A 1 192 ? -19.114 -2.695 17.889 1.00 52.69 192 GLU A O 1
ATOM 1605 N N . ILE A 1 193 ? -18.548 -4.835 17.461 1.00 51.56 193 ILE A N 1
ATOM 1606 C CA . ILE A 1 193 ? -17.959 -4.672 16.141 1.00 51.56 193 ILE A CA 1
ATOM 1607 C C . ILE A 1 193 ? -19.024 -4.207 15.143 1.00 51.56 193 ILE A C 1
ATOM 1609 O O . ILE A 1 193 ? -18.842 -3.196 14.475 1.00 51.56 193 ILE A O 1
ATOM 1613 N N . ILE A 1 194 ? -20.166 -4.897 15.073 1.00 50.22 194 ILE A N 1
ATOM 1614 C CA . ILE A 1 194 ? -21.288 -4.531 14.198 1.00 50.22 194 ILE A CA 1
ATOM 1615 C C . ILE A 1 194 ? -21.841 -3.152 14.562 1.00 50.22 194 ILE A C 1
ATOM 1617 O O . ILE A 1 194 ? -22.223 -2.402 13.667 1.00 50.22 194 ILE A O 1
ATOM 1621 N N . PHE A 1 195 ? -21.884 -2.800 15.848 1.00 53.72 195 PHE A N 1
ATOM 1622 C CA . PHE A 1 195 ? -22.303 -1.474 16.283 1.00 53.72 195 PHE A CA 1
ATOM 1623 C C . PHE A 1 195 ? -21.334 -0.384 15.815 1.00 53.72 195 PHE A C 1
ATOM 1625 O O . PHE A 1 195 ? -21.777 0.576 15.184 1.00 53.72 195 PHE A O 1
ATOM 1632 N N . ALA A 1 196 ? -20.029 -0.553 16.062 1.00 54.09 196 ALA A N 1
ATOM 1633 C CA . ALA A 1 196 ? -19.014 0.368 15.562 1.00 54.09 196 ALA A CA 1
ATOM 1634 C C . ALA A 1 196 ? -19.121 0.495 14.035 1.00 54.09 196 ALA A C 1
ATOM 1636 O O . ALA A 1 196 ? -19.274 1.597 13.527 1.00 54.09 196 ALA A O 1
ATOM 1637 N N . LEU A 1 197 ? -19.183 -0.621 13.305 1.00 53.16 197 LEU A N 1
ATOM 1638 C CA . LEU A 1 197 ? -19.296 -0.642 11.843 1.00 53.16 197 LEU A CA 1
ATOM 1639 C C . LEU A 1 197 ? -20.583 0.017 11.311 1.00 53.16 197 LEU A C 1
ATOM 1641 O O . LEU A 1 197 ? -20.516 0.725 10.309 1.00 53.16 197 LEU A O 1
ATOM 1645 N N . LYS A 1 198 ? -21.742 -0.176 11.964 1.00 54.47 198 LYS A N 1
ATOM 1646 C CA . LYS A 1 198 ? -23.017 0.459 11.569 1.00 54.47 198 LYS A CA 1
ATOM 1647 C C . LYS A 1 198 ? -23.021 1.960 11.812 1.00 54.47 198 LYS A C 1
ATOM 1649 O O . LYS A 1 198 ? -23.579 2.697 11.007 1.00 54.47 198 LYS A O 1
ATOM 1654 N N . TYR A 1 199 ? -22.439 2.406 12.921 1.00 55.91 199 TYR A N 1
ATOM 1655 C CA . TYR A 1 199 ? -22.364 3.828 13.236 1.00 55.91 199 TYR A CA 1
ATOM 1656 C C . TYR A 1 199 ? -21.310 4.543 12.390 1.00 55.91 199 TYR A C 1
ATOM 1658 O O . TYR A 1 199 ? -21.465 5.710 12.075 1.00 55.91 199 TYR A O 1
ATOM 1666 N N . ILE A 1 200 ? -20.270 3.820 11.978 1.00 54.06 200 ILE A N 1
ATOM 1667 C CA . ILE A 1 200 ? -19.158 4.298 11.148 1.00 54.06 200 ILE A CA 1
ATOM 1668 C C . ILE A 1 200 ? -19.483 4.152 9.649 1.00 54.06 200 ILE A C 1
ATOM 1670 O O . ILE A 1 200 ? -18.643 4.405 8.791 1.00 54.06 200 ILE A O 1
ATOM 1674 N N . ASP A 1 201 ? -20.709 3.774 9.274 1.00 61.12 201 ASP A N 1
ATOM 1675 C CA . ASP A 1 201 ? -21.090 3.762 7.866 1.00 61.12 201 ASP A CA 1
ATOM 1676 C C . ASP A 1 201 ? -21.323 5.191 7.352 1.00 61.12 201 ASP A C 1
ATOM 1678 O O . ASP A 1 201 ? -22.286 5.861 7.726 1.00 61.12 201 ASP A O 1
ATOM 1682 N N . TRP A 1 202 ? -20.459 5.667 6.452 1.00 59.19 202 TRP A N 1
ATOM 1683 C CA . TRP A 1 202 ? -20.590 7.000 5.856 1.00 59.19 202 TRP A CA 1
ATOM 1684 C C . TRP A 1 202 ? -21.928 7.194 5.134 1.00 59.19 202 TRP A C 1
ATOM 1686 O O . TRP A 1 202 ? -22.433 8.315 5.099 1.00 59.19 202 TRP A O 1
ATOM 1696 N N . LYS A 1 203 ? -22.529 6.115 4.599 1.00 63.88 203 LYS A N 1
ATOM 1697 C CA . LYS A 1 203 ? -23.853 6.152 3.951 1.00 63.88 203 LYS A CA 1
ATOM 1698 C C . LYS A 1 203 ? -24.953 6.611 4.905 1.00 63.88 203 LYS A C 1
ATOM 1700 O O . LYS A 1 203 ? -26.024 7.034 4.471 1.00 63.88 203 LYS A O 1
ATOM 1705 N N . PHE A 1 204 ? -24.705 6.473 6.203 1.00 61.56 204 PHE A N 1
ATOM 1706 C CA . PHE A 1 204 ? -25.583 6.950 7.251 1.00 61.56 204 PHE A CA 1
ATOM 1707 C C . PHE A 1 204 ? -25.484 8.479 7.351 1.00 61.56 204 PHE A C 1
ATOM 1709 O O . PHE A 1 204 ? -26.501 9.155 7.253 1.00 61.56 204 PHE A O 1
ATOM 1716 N N . TYR A 1 205 ? -24.272 9.039 7.412 1.00 60.69 205 TYR A N 1
ATOM 1717 C CA . TYR A 1 205 ? -24.039 10.487 7.523 1.00 60.69 205 TYR A CA 1
ATOM 1718 C C . TYR A 1 205 ? -24.276 11.279 6.234 1.00 60.69 205 TYR A C 1
ATOM 1720 O O . TYR A 1 205 ? -24.593 12.462 6.311 1.00 60.69 205 TYR A O 1
ATOM 1728 N N . SER A 1 206 ? -24.165 10.651 5.060 1.00 59.97 206 SER A N 1
ATOM 1729 C CA . SER A 1 206 ? -24.390 11.318 3.769 1.00 59.97 206 SER A CA 1
ATOM 1730 C C . SER A 1 206 ? -25.815 11.726 3.480 1.00 59.97 206 SER A C 1
ATOM 1732 O O . SER A 1 206 ? -26.051 12.505 2.563 1.00 59.97 206 SER A O 1
ATOM 1734 N N . LYS A 1 207 ? -26.758 11.247 4.285 1.00 64.62 207 LYS A N 1
ATOM 1735 C CA . LYS A 1 207 ? -28.153 11.672 4.218 1.00 64.62 207 LYS A CA 1
ATOM 1736 C C . LYS A 1 207 ? -28.414 12.980 4.969 1.00 64.62 207 LYS A C 1
ATOM 1738 O O . LYS A 1 207 ? -29.500 13.524 4.829 1.00 64.62 207 LYS A O 1
ATOM 1743 N N . LEU A 1 208 ? -27.454 13.473 5.758 1.00 61.72 208 LEU A N 1
ATOM 1744 C CA . LEU A 1 208 ? -27.585 14.713 6.524 1.00 61.72 208 LEU A CA 1
ATOM 1745 C C . LEU A 1 208 ? -27.123 15.913 5.699 1.00 61.72 208 LEU A C 1
ATOM 1747 O O . LEU A 1 208 ? -26.051 15.872 5.095 1.00 61.72 208 LEU A O 1
ATOM 1751 N N . ALA A 1 209 ? -27.856 17.026 5.791 1.00 60.62 209 ALA A N 1
ATOM 1752 C CA . ALA A 1 209 ? -27.500 18.283 5.123 1.00 60.62 209 ALA A CA 1
ATOM 1753 C C . ALA A 1 209 ? -26.107 18.824 5.529 1.00 60.62 209 ALA A C 1
ATOM 1755 O O . ALA A 1 209 ? -25.474 19.539 4.762 1.00 60.62 209 ALA A O 1
ATOM 1756 N N . ASP A 1 210 ? -25.604 18.444 6.713 1.00 66.00 210 ASP A N 1
ATOM 1757 C CA . ASP A 1 210 ? -24.319 18.883 7.289 1.00 66.00 210 ASP A CA 1
ATOM 1758 C C . ASP A 1 210 ? -23.298 17.739 7.485 1.00 66.00 210 ASP A C 1
ATOM 1760 O O . ASP A 1 210 ? -22.381 17.835 8.309 1.00 66.00 210 ASP A O 1
ATOM 1764 N N . GLY A 1 211 ? -23.439 16.630 6.747 1.00 66.62 211 GLY A N 1
ATOM 1765 C CA . GLY A 1 211 ? -22.587 15.441 6.901 1.00 66.62 211 GLY A CA 1
ATOM 1766 C C . GLY A 1 211 ? -21.078 15.731 6.830 1.00 66.62 211 GLY A C 1
ATOM 1767 O O . GLY A 1 211 ? -20.317 15.215 7.652 1.00 66.62 211 GLY A O 1
ATOM 1768 N N . ILE A 1 212 ? -20.649 16.637 5.933 1.00 67.69 212 ILE A N 1
ATOM 1769 C CA . ILE A 1 212 ? -19.238 17.055 5.765 1.00 67.69 212 ILE A CA 1
ATOM 1770 C C . ILE A 1 212 ? -18.685 17.646 7.060 1.00 67.69 212 ILE A C 1
ATOM 1772 O O . ILE A 1 212 ? -17.631 17.230 7.545 1.00 67.69 212 ILE A O 1
ATOM 1776 N N . ASN A 1 213 ? -19.411 18.599 7.641 1.00 71.38 213 ASN A N 1
ATOM 1777 C CA . ASN A 1 213 ? -18.979 19.302 8.841 1.00 71.38 213 ASN A CA 1
ATOM 1778 C C . ASN A 1 213 ? -18.889 18.347 10.032 1.00 71.38 213 ASN A C 1
ATOM 1780 O O . ASN A 1 213 ? -17.913 18.386 10.782 1.00 71.38 213 ASN A O 1
ATOM 1784 N N . ILE A 1 214 ? -19.857 17.439 10.178 1.00 69.31 214 ILE A N 1
ATOM 1785 C CA . ILE A 1 214 ? -19.859 16.440 11.252 1.00 69.31 214 ILE A CA 1
ATOM 1786 C C . ILE A 1 214 ? -18.637 15.523 11.137 1.00 69.31 214 ILE A C 1
ATOM 1788 O O . ILE A 1 214 ? -17.905 15.358 12.112 1.00 69.31 214 ILE A O 1
ATOM 1792 N N . ILE A 1 215 ? -18.370 14.984 9.946 1.00 70.44 215 ILE A N 1
ATOM 1793 C CA . ILE A 1 215 ? -17.242 14.072 9.715 1.00 70.44 215 ILE A CA 1
ATOM 1794 C C . ILE A 1 215 ? -15.907 14.783 9.912 1.00 70.44 215 ILE A C 1
ATOM 1796 O O . ILE A 1 215 ? -15.003 14.223 10.531 1.00 70.44 215 ILE A O 1
ATOM 1800 N N . ASN A 1 216 ? -15.784 16.031 9.457 1.00 73.50 216 ASN A N 1
ATOM 1801 C CA . ASN A 1 216 ? -14.577 16.820 9.679 1.00 73.50 216 ASN A CA 1
ATOM 1802 C C . ASN A 1 216 ? -14.327 17.065 11.165 1.00 73.50 216 ASN A C 1
ATOM 1804 O O . ASN A 1 216 ? -13.218 16.856 11.646 1.00 73.50 216 ASN A O 1
ATOM 1808 N N . THR A 1 217 ? -15.372 17.427 11.905 1.00 74.44 217 THR A N 1
ATOM 1809 C CA . THR A 1 217 ? -15.256 17.698 13.339 1.00 74.44 217 THR A CA 1
ATOM 1810 C C . THR A 1 217 ? -14.948 16.428 14.141 1.00 74.44 217 THR A C 1
ATOM 1812 O O . THR A 1 217 ? -14.259 16.491 15.158 1.00 74.44 217 THR A O 1
ATOM 1815 N N . ILE A 1 218 ? -15.454 15.270 13.707 1.00 71.19 218 ILE A N 1
ATOM 1816 C CA . ILE A 1 218 ? -15.093 13.970 14.286 1.00 71.19 218 ILE A CA 1
ATOM 1817 C C . ILE A 1 218 ? -13.633 13.635 13.970 1.00 71.19 218 ILE A C 1
ATOM 1819 O O . ILE A 1 218 ? -12.905 13.231 14.869 1.00 71.19 218 ILE A O 1
ATOM 1823 N N . HIS A 1 219 ? -13.192 13.822 12.724 1.00 76.00 219 HIS A N 1
ATOM 1824 C CA . HIS A 1 219 ? -11.819 13.528 12.323 1.00 76.00 219 HIS A CA 1
ATOM 1825 C C . HIS A 1 219 ? -10.793 14.374 13.087 1.00 76.00 219 HIS A C 1
ATOM 1827 O O . HIS A 1 219 ? -9.857 13.798 13.633 1.00 76.00 219 HIS A O 1
ATOM 1833 N N . GLU A 1 220 ? -10.970 15.700 13.152 1.00 79.19 220 GLU A N 1
ATOM 1834 C CA . GLU A 1 220 ? -10.054 16.574 13.905 1.00 79.19 220 GLU A CA 1
ATOM 1835 C C . GLU A 1 220 ? -10.007 16.166 15.377 1.00 79.19 220 GLU A C 1
ATOM 1837 O O . GLU A 1 220 ? -8.932 16.017 15.940 1.00 79.19 220 GLU A O 1
ATOM 1842 N N . TYR A 1 221 ? -11.158 15.841 15.973 1.00 75.75 221 TYR A N 1
ATOM 1843 C CA . TYR A 1 221 ? -11.185 15.336 17.342 1.00 75.75 221 TYR A CA 1
ATOM 1844 C C . TYR A 1 221 ? -10.395 14.027 17.504 1.00 75.75 221 TYR A C 1
ATOM 1846 O O . TYR A 1 221 ? -9.604 13.910 18.432 1.00 75.75 221 TYR A O 1
ATOM 1854 N N . LEU A 1 222 ? -10.562 13.048 16.606 1.00 72.62 222 LEU A N 1
ATOM 1855 C CA . LEU A 1 222 ? -9.796 11.794 16.659 1.00 72.62 222 LEU A CA 1
ATOM 1856 C C . LEU A 1 222 ? -8.292 12.039 16.489 1.00 72.62 222 LEU A C 1
ATOM 1858 O O . LEU A 1 222 ? -7.484 11.433 17.191 1.00 72.62 222 LEU A O 1
ATOM 1862 N N . LYS A 1 223 ? -7.917 12.936 15.576 1.00 79.75 223 LYS A N 1
ATOM 1863 C CA . LYS A 1 223 ? -6.530 13.342 15.351 1.00 79.75 223 LYS A CA 1
ATOM 1864 C C . LYS A 1 223 ? -5.933 13.987 16.607 1.00 79.75 223 LYS A C 1
ATOM 1866 O O . LYS A 1 223 ? -4.874 13.548 17.040 1.00 79.75 223 LYS A O 1
ATOM 1871 N N . ASP A 1 224 ? -6.634 14.938 17.222 1.00 82.31 224 ASP A N 1
ATOM 1872 C CA . ASP A 1 224 ? -6.203 15.635 18.444 1.00 82.31 224 ASP A CA 1
ATOM 1873 C C . ASP A 1 224 ? -6.064 14.690 19.646 1.00 82.31 224 ASP A C 1
ATOM 1875 O O . ASP A 1 224 ? -5.242 14.916 20.530 1.00 82.31 224 ASP A O 1
ATOM 1879 N N . GLN A 1 225 ? -6.849 13.608 19.690 1.00 78.56 225 GLN A N 1
ATOM 1880 C CA . GLN A 1 225 ? -6.715 12.561 20.709 1.00 78.56 225 GLN A CA 1
ATOM 1881 C C . GLN A 1 225 ? -5.569 11.565 20.426 1.00 78.56 225 GLN A C 1
ATOM 1883 O O . GLN A 1 225 ? -5.396 10.606 21.178 1.00 78.56 225 GLN A O 1
ATOM 1888 N N . GLY A 1 226 ? -4.794 11.752 19.351 1.00 79.94 226 GLY A N 1
ATOM 1889 C CA . GLY A 1 226 ? -3.689 10.861 18.984 1.00 79.94 226 GLY A CA 1
ATOM 1890 C C . GLY A 1 226 ? -4.144 9.500 18.448 1.00 79.94 226 GLY A C 1
ATOM 1891 O O . GLY A 1 226 ? -3.394 8.527 18.515 1.00 79.94 226 GLY A O 1
ATOM 1892 N N . PHE A 1 227 ? -5.369 9.403 17.913 1.00 78.19 227 PHE A N 1
ATOM 1893 C CA . PHE A 1 227 ? -5.966 8.135 17.476 1.00 78.19 227 PHE A CA 1
ATOM 1894 C C . PHE A 1 227 ? -5.073 7.353 16.504 1.00 78.19 227 PHE A C 1
ATOM 1896 O O . PHE A 1 227 ? -4.868 6.159 16.690 1.00 78.19 227 PHE A O 1
ATOM 1903 N N . TYR A 1 228 ? -4.532 8.011 15.474 1.00 79.12 228 TYR A N 1
ATOM 1904 C CA . TYR A 1 228 ? -3.739 7.341 14.437 1.00 79.12 228 TYR A CA 1
ATOM 1905 C C . TYR A 1 228 ? -2.406 6.799 14.961 1.00 79.12 228 TYR A C 1
ATOM 1907 O O . TYR A 1 228 ? -1.985 5.725 14.540 1.00 79.12 228 TYR A O 1
ATOM 1915 N N . GLU A 1 229 ? -1.770 7.502 15.898 1.00 83.06 229 GLU A N 1
ATOM 1916 C CA . GLU A 1 229 ? -0.514 7.063 16.513 1.00 83.06 229 GLU A CA 1
ATOM 1917 C C . GLU A 1 229 ? -0.747 5.847 17.414 1.00 83.06 229 GLU A C 1
ATOM 1919 O O . GLU A 1 229 ? -0.054 4.838 17.285 1.00 83.06 229 GLU A O 1
ATOM 1924 N N . GLN A 1 230 ? -1.791 5.893 18.252 1.00 78.06 230 GLN A N 1
ATOM 1925 C CA . GLN A 1 230 ? -2.204 4.752 19.079 1.00 78.06 230 GLN A CA 1
ATOM 1926 C C . GLN A 1 230 ? -2.570 3.540 18.220 1.00 78.06 230 GLN A C 1
ATOM 1928 O O . GLN A 1 230 ? -2.238 2.401 18.551 1.00 78.06 230 GLN A O 1
ATOM 1933 N N . LEU A 1 231 ? -3.242 3.789 17.094 1.00 75.44 231 LEU A N 1
ATOM 1934 C CA . LEU A 1 231 ? -3.607 2.760 16.138 1.00 75.44 231 LEU A CA 1
ATOM 1935 C C . LEU A 1 231 ? -2.370 2.099 15.527 1.00 75.44 231 LEU A C 1
ATOM 1937 O O . LEU A 1 231 ? -2.308 0.873 15.488 1.00 75.44 231 LEU A O 1
ATOM 1941 N N . ASN A 1 232 ? -1.390 2.894 15.088 1.00 81.50 232 ASN A N 1
ATOM 1942 C CA . ASN A 1 232 ? -0.132 2.397 14.540 1.00 81.50 232 ASN A CA 1
ATOM 1943 C C . ASN A 1 232 ? 0.615 1.529 15.560 1.00 81.50 232 ASN A C 1
ATOM 1945 O O . ASN A 1 232 ? 0.929 0.379 15.262 1.00 81.50 232 ASN A O 1
ATOM 1949 N N . GLU A 1 233 ? 0.827 2.033 16.781 1.00 81.38 233 GLU A N 1
ATOM 1950 C CA . GLU A 1 233 ? 1.551 1.309 17.834 1.00 81.38 233 GLU A CA 1
ATOM 1951 C C . GLU A 1 233 ? 0.886 -0.039 18.147 1.00 81.38 233 GLU A C 1
ATOM 1953 O O . GLU A 1 233 ? 1.537 -1.079 18.272 1.00 81.38 233 GLU A O 1
ATOM 1958 N N . MET A 1 234 ? -0.440 -0.033 18.243 1.00 75.50 234 MET A N 1
ATOM 1959 C CA . MET A 1 234 ? -1.228 -1.221 18.529 1.00 75.50 234 MET A CA 1
ATOM 1960 C C . MET A 1 234 ? -1.220 -2.220 17.366 1.00 75.50 234 MET A C 1
ATOM 1962 O O . MET A 1 234 ? -1.076 -3.422 17.599 1.00 75.50 234 MET A O 1
ATOM 1966 N N . LEU A 1 235 ? -1.363 -1.741 16.127 1.00 78.19 235 LEU A N 1
ATOM 1967 C CA . LEU A 1 235 ? -1.280 -2.560 14.921 1.00 78.19 235 LEU A CA 1
ATOM 1968 C C . LEU A 1 235 ? 0.084 -3.247 14.838 1.00 78.19 235 LEU A C 1
ATOM 1970 O O . LEU A 1 235 ? 0.135 -4.468 14.708 1.00 78.19 235 LEU A O 1
ATOM 1974 N N . THR A 1 236 ? 1.172 -2.500 15.019 1.00 78.38 236 THR A N 1
ATOM 1975 C CA . THR A 1 236 ? 2.540 -3.033 15.015 1.00 78.38 236 THR A CA 1
ATOM 1976 C C . THR A 1 236 ? 2.722 -4.105 16.091 1.00 78.38 236 THR A C 1
ATOM 1978 O O . THR A 1 236 ? 3.102 -5.230 15.768 1.00 78.38 236 THR A O 1
ATOM 1981 N N . LYS A 1 237 ? 2.321 -3.843 17.346 1.00 79.38 237 LYS A N 1
ATOM 1982 C CA . LYS A 1 237 ? 2.362 -4.852 18.427 1.00 79.38 237 LYS A CA 1
ATOM 1983 C C . LYS A 1 237 ? 1.543 -6.105 18.103 1.00 79.38 237 LYS A C 1
ATOM 1985 O O . LYS A 1 237 ? 1.931 -7.219 18.455 1.00 79.38 237 LYS A O 1
ATOM 1990 N N . LYS A 1 238 ? 0.391 -5.959 17.443 1.00 76.69 238 LYS A N 1
ATOM 1991 C CA . LYS A 1 238 ? -0.445 -7.100 17.036 1.00 76.69 238 LYS A CA 1
ATOM 1992 C C . LYS A 1 238 ? 0.191 -7.915 15.915 1.00 76.69 238 LYS A C 1
ATOM 1994 O O . LYS A 1 238 ? 0.092 -9.140 15.967 1.00 76.69 238 LYS A O 1
ATOM 1999 N N . MET A 1 239 ? 0.877 -7.274 14.971 1.00 77.94 239 MET A N 1
ATOM 2000 C CA . MET A 1 239 ? 1.658 -7.964 13.939 1.00 77.94 239 MET A CA 1
ATOM 2001 C C . MET A 1 239 ? 2.833 -8.736 14.544 1.00 77.94 239 MET A C 1
ATOM 2003 O O . MET A 1 239 ? 3.076 -9.882 14.173 1.00 77.94 239 MET A O 1
ATOM 2007 N N . GLU A 1 240 ? 3.503 -8.173 15.551 1.00 75.44 240 GLU A N 1
ATOM 2008 C CA . GLU A 1 240 ? 4.547 -8.882 16.300 1.00 75.44 240 GLU A CA 1
ATOM 2009 C C . GLU A 1 240 ? 3.999 -10.127 17.021 1.00 75.44 240 GLU A C 1
ATOM 2011 O O . GLU A 1 240 ? 4.623 -11.189 17.014 1.00 75.44 240 GLU A O 1
ATOM 2016 N N . LEU A 1 241 ? 2.812 -10.037 17.632 1.00 74.56 241 LEU A N 1
ATOM 2017 C CA . LEU A 1 241 ? 2.158 -11.187 18.273 1.00 74.56 241 LEU A CA 1
ATOM 2018 C C . LEU A 1 241 ? 1.692 -12.245 17.266 1.00 74.56 241 LEU A C 1
ATOM 2020 O O . LEU A 1 241 ? 1.758 -13.439 17.572 1.00 74.56 241 LEU A O 1
ATOM 2024 N N . PHE A 1 242 ? 1.241 -11.810 16.089 1.00 76.38 242 PHE A N 1
ATOM 2025 C CA . PHE A 1 242 ? 0.819 -12.682 14.998 1.00 76.38 242 PHE A CA 1
ATOM 2026 C C . PHE A 1 242 ? 1.964 -13.570 14.511 1.00 76.38 242 PHE A C 1
ATOM 2028 O O . PHE A 1 242 ? 1.812 -14.787 14.473 1.00 76.38 242 PHE A O 1
ATOM 2035 N N . VAL A 1 243 ? 3.133 -12.981 14.243 1.00 73.00 243 VAL A N 1
ATOM 2036 C CA . VAL A 1 243 ? 4.333 -13.726 13.816 1.00 73.00 243 VAL A CA 1
ATOM 2037 C C . VAL A 1 243 ? 4.775 -14.750 14.857 1.00 73.00 243 VAL A C 1
ATOM 2039 O O . VAL A 1 243 ? 5.224 -15.837 14.515 1.00 73.00 243 VAL A O 1
ATOM 2042 N N . ASN A 1 244 ? 4.577 -14.452 16.141 1.00 71.75 244 ASN A N 1
ATOM 2043 C CA . ASN A 1 244 ? 4.873 -15.386 17.225 1.00 71.75 244 ASN A CA 1
ATOM 2044 C C . ASN A 1 244 ? 3.822 -16.512 17.381 1.00 71.75 244 ASN A C 1
ATOM 2046 O O . ASN A 1 244 ? 3.825 -17.198 18.404 1.00 71.75 244 ASN A O 1
ATOM 2050 N N . ASN A 1 245 ? 2.919 -16.697 16.406 1.00 64.19 245 ASN A N 1
ATOM 2051 C CA . ASN A 1 245 ? 1.838 -17.693 16.379 1.00 64.19 245 ASN A CA 1
ATOM 2052 C C . ASN A 1 245 ? 0.873 -17.619 17.577 1.00 64.19 245 ASN A C 1
ATOM 2054 O O . ASN A 1 245 ? 0.248 -18.612 17.949 1.00 64.19 245 ASN A O 1
ATOM 2058 N N . LYS A 1 246 ? 0.731 -16.445 18.208 1.00 57.22 246 LYS A N 1
ATOM 2059 C CA . LYS A 1 246 ? -0.102 -16.279 19.414 1.00 57.22 246 LYS A CA 1
ATOM 2060 C C . LYS A 1 246 ? -1.547 -15.870 19.124 1.00 57.22 246 LYS A C 1
ATOM 2062 O O . LYS A 1 246 ? -2.351 -15.837 20.054 1.00 57.22 246 LYS A O 1
ATOM 2067 N N . THR A 1 247 ? -1.900 -15.551 17.878 1.00 56.81 247 THR A N 1
ATOM 2068 C CA . THR A 1 247 ? -3.248 -15.087 17.516 1.00 56.81 247 THR A CA 1
ATOM 2069 C C . THR A 1 247 ? -3.787 -15.791 16.265 1.00 56.81 247 THR A C 1
ATOM 2071 O O . THR A 1 247 ? -3.089 -15.873 15.257 1.00 56.81 247 THR A O 1
ATOM 2074 N N . PRO A 1 248 ? -5.041 -16.286 16.284 1.00 58.34 248 PRO A N 1
ATOM 2075 C CA . PRO A 1 248 ? -5.665 -16.862 15.097 1.00 58.34 248 PRO A CA 1
ATOM 2076 C C . PRO A 1 248 ? -5.915 -15.783 14.029 1.00 58.34 248 PRO A C 1
ATOM 2078 O O . PRO A 1 248 ? -6.497 -14.731 14.319 1.00 58.34 248 PRO A O 1
ATOM 2081 N N . THR A 1 249 ? -5.523 -16.079 12.785 1.00 66.75 249 THR A N 1
ATOM 2082 C CA . THR A 1 249 ? -5.624 -15.214 11.588 1.00 66.75 249 THR A CA 1
ATOM 2083 C C . THR A 1 249 ? -6.994 -14.557 11.432 1.00 66.75 249 THR A C 1
ATOM 2085 O O . THR A 1 249 ? -7.085 -13.354 11.195 1.00 66.75 249 THR A O 1
ATOM 2088 N N . HIS A 1 250 ? -8.076 -15.314 11.634 1.00 69.50 250 HIS A N 1
ATOM 2089 C CA . HIS A 1 250 ? -9.439 -14.812 11.453 1.00 69.50 250 HIS A CA 1
ATOM 2090 C C . HIS A 1 250 ? -9.798 -13.684 12.437 1.00 69.50 250 HIS A C 1
ATOM 2092 O O . HIS A 1 250 ? -10.319 -12.647 12.028 1.00 69.50 250 HIS A O 1
ATOM 2098 N N . SER A 1 251 ? -9.469 -13.837 13.726 1.00 68.75 251 SER A N 1
ATOM 2099 C CA . SER A 1 251 ? -9.756 -12.804 14.732 1.00 68.75 251 SER A CA 1
ATOM 2100 C C . SER A 1 251 ? -8.967 -11.523 14.472 1.00 68.75 251 SER A C 1
ATOM 2102 O O . SER A 1 251 ? -9.480 -10.434 14.722 1.00 68.75 251 SER A O 1
ATOM 2104 N N . LEU A 1 252 ? -7.731 -11.650 13.982 1.00 74.38 252 LEU A N 1
ATOM 2105 C CA . LEU A 1 252 ? -6.909 -10.503 13.615 1.00 74.38 252 LEU A CA 1
ATOM 2106 C C . LEU A 1 252 ? -7.479 -9.799 12.378 1.00 74.38 252 LEU A C 1
ATOM 2108 O O . LEU A 1 252 ? -7.653 -8.588 12.411 1.00 74.38 252 LEU A O 1
ATOM 2112 N N . SER A 1 253 ? -7.853 -10.547 11.335 1.00 75.12 253 SER A N 1
ATOM 2113 C CA . SER A 1 253 ? -8.420 -9.981 10.101 1.00 75.12 253 SER A CA 1
ATOM 2114 C C . SER A 1 253 ? -9.703 -9.174 10.345 1.00 75.12 253 SER A C 1
ATOM 2116 O O . SER A 1 253 ? -9.823 -8.048 9.866 1.00 75.12 253 SER A O 1
ATOM 2118 N N . LEU A 1 254 ? -10.628 -9.686 11.170 1.00 71.19 254 LEU A N 1
ATOM 2119 C CA . LEU A 1 254 ? -11.849 -8.966 11.549 1.00 71.19 254 LEU A CA 1
ATOM 2120 C C . LEU A 1 254 ? -11.529 -7.663 12.271 1.00 71.19 254 LEU A C 1
ATOM 2122 O O . LEU A 1 254 ? -12.174 -6.642 12.052 1.00 71.19 254 LEU A O 1
ATOM 2126 N N . TRP A 1 255 ? -10.523 -7.693 13.132 1.00 72.94 255 TRP A N 1
ATOM 2127 C CA . TRP A 1 255 ? -10.119 -6.524 13.885 1.00 72.94 255 TRP A CA 1
ATOM 2128 C C . TRP A 1 255 ? -9.442 -5.469 12.999 1.00 72.94 255 TRP A C 1
ATOM 2130 O O . TRP A 1 255 ? -9.778 -4.287 13.089 1.00 72.94 255 TRP A O 1
ATOM 2140 N N . LEU A 1 256 ? -8.584 -5.896 12.068 1.00 77.75 256 LEU A N 1
ATOM 2141 C CA . LEU A 1 256 ? -7.998 -5.014 11.056 1.00 77.75 256 LEU A CA 1
ATOM 2142 C C . LEU A 1 256 ? -9.071 -4.383 10.168 1.00 77.75 256 LEU A C 1
ATOM 2144 O O . LEU A 1 256 ? -9.007 -3.183 9.917 1.00 77.75 256 LEU A O 1
ATOM 2148 N N . ASN A 1 257 ? -10.089 -5.143 9.755 1.00 78.75 257 ASN A N 1
ATOM 2149 C CA . ASN A 1 257 ? -11.215 -4.611 8.985 1.00 78.75 257 ASN A CA 1
ATOM 2150 C C . ASN A 1 257 ? -11.940 -3.480 9.723 1.00 78.75 257 ASN A C 1
ATOM 2152 O O . ASN A 1 257 ? -12.313 -2.486 9.107 1.00 78.75 257 ASN A O 1
ATOM 2156 N N . ILE A 1 258 ? -12.159 -3.621 11.033 1.00 72.62 258 ILE A N 1
ATOM 2157 C CA . ILE A 1 258 ? -12.845 -2.596 11.833 1.00 72.62 258 ILE A CA 1
ATOM 2158 C C . ILE A 1 258 ? -12.015 -1.336 11.883 1.00 72.62 258 ILE A C 1
ATOM 2160 O O . ILE A 1 258 ? -12.513 -0.260 11.579 1.00 72.62 258 ILE A O 1
ATOM 2164 N N . ILE A 1 259 ? -10.744 -1.483 12.243 1.00 75.12 259 ILE A N 1
ATOM 2165 C CA . ILE A 1 259 ? -9.804 -0.374 12.307 1.00 75.12 259 ILE A CA 1
ATOM 2166 C C . ILE A 1 259 ? -9.748 0.354 10.971 1.00 75.12 259 ILE A C 1
ATOM 2168 O O . ILE A 1 259 ? -9.857 1.579 10.919 1.00 75.12 259 ILE A O 1
ATOM 2172 N N . LEU A 1 260 ? -9.632 -0.415 9.892 1.00 82.69 260 LEU A N 1
ATOM 2173 C CA . LEU A 1 260 ? -9.625 0.108 8.545 1.00 82.69 260 LEU A CA 1
ATOM 2174 C C . LEU A 1 260 ? -10.926 0.851 8.243 1.00 82.69 260 LEU A C 1
ATOM 2176 O O . LEU A 1 260 ? -10.869 1.968 7.747 1.00 82.69 260 LEU A O 1
ATOM 2180 N N . ARG A 1 261 ? -12.092 0.311 8.613 1.00 79.12 261 ARG A N 1
ATOM 2181 C CA . ARG A 1 261 ? -13.380 0.993 8.431 1.00 79.12 261 ARG A CA 1
ATOM 2182 C C . ARG A 1 261 ? -13.452 2.313 9.198 1.00 79.12 261 ARG A C 1
ATOM 2184 O O . ARG A 1 261 ? -13.898 3.310 8.634 1.00 79.12 261 ARG A O 1
ATOM 2191 N N . CYS A 1 262 ? -12.982 2.340 10.446 1.00 72.06 262 CYS A N 1
ATOM 2192 C CA . CYS A 1 262 ? -12.900 3.555 11.261 1.00 72.06 262 CYS A CA 1
ATOM 2193 C C . CYS A 1 262 ? -12.038 4.623 10.586 1.00 72.06 262 CYS A C 1
ATOM 2195 O O . CYS A 1 262 ? -12.404 5.796 10.546 1.00 72.06 262 CYS A O 1
ATOM 2197 N N . ALA A 1 263 ? -10.905 4.207 10.030 1.00 79.06 263 ALA A N 1
ATOM 2198 C CA . ALA A 1 263 ? -9.962 5.106 9.394 1.00 79.06 263 ALA A CA 1
ATOM 2199 C C . ALA A 1 263 ? -10.479 5.610 8.031 1.00 79.06 263 ALA A C 1
ATOM 2201 O O . ALA A 1 263 ? -10.455 6.814 7.756 1.00 79.06 263 ALA A O 1
ATOM 2202 N N . LEU A 1 264 ? -11.032 4.705 7.215 1.00 82.25 264 LEU A N 1
ATOM 2203 C CA . LEU A 1 264 ? -11.593 4.999 5.896 1.00 82.25 264 LEU A CA 1
ATOM 2204 C C . LEU A 1 264 ? -12.848 5.870 5.961 1.00 82.25 264 LEU A C 1
ATOM 2206 O O . LEU A 1 264 ? -13.041 6.674 5.053 1.00 82.25 264 LEU A O 1
ATOM 2210 N N . LEU A 1 265 ? -13.655 5.805 7.031 1.00 74.44 265 LEU A N 1
ATOM 2211 C CA . LEU A 1 265 ? -14.817 6.691 7.222 1.00 74.44 265 LEU A CA 1
ATOM 2212 C C . LEU A 1 265 ? -14.456 8.164 7.002 1.00 74.44 265 LEU A C 1
ATOM 2214 O O . LEU A 1 265 ? -15.211 8.917 6.386 1.00 74.44 265 LEU A O 1
ATOM 2218 N N . THR A 1 266 ? -13.288 8.574 7.498 1.00 70.69 266 THR A N 1
ATOM 2219 C CA . THR A 1 266 ? -12.855 9.973 7.437 1.00 70.69 266 THR A CA 1
ATOM 2220 C C . THR A 1 266 ? -12.510 10.434 6.018 1.00 70.69 266 THR A C 1
ATOM 2222 O O . THR A 1 266 ? -12.424 11.639 5.770 1.00 70.69 266 THR A O 1
ATOM 2225 N N . VAL A 1 267 ? -12.358 9.498 5.077 1.00 75.25 267 VAL A N 1
ATOM 2226 C CA . VAL A 1 267 ? -11.922 9.738 3.697 1.00 75.25 267 VAL A CA 1
ATOM 2227 C C . VAL A 1 267 ? -13.020 9.404 2.682 1.00 75.25 267 VAL A C 1
ATOM 2229 O O . VAL A 1 267 ? -13.273 10.203 1.782 1.00 75.25 267 VAL A O 1
ATOM 2232 N N . GLU A 1 268 ? -13.723 8.280 2.855 1.00 72.81 268 GLU A N 1
ATOM 2233 C CA . GLU A 1 268 ? -14.757 7.771 1.939 1.00 72.81 268 GLU A CA 1
ATOM 2234 C C . GLU A 1 268 ? -15.870 8.772 1.669 1.00 72.81 268 GLU A C 1
ATOM 2236 O O . GLU A 1 268 ? -16.342 8.898 0.541 1.00 72.81 268 GLU A O 1
ATOM 2241 N N . TYR A 1 269 ? -16.290 9.491 2.704 1.00 62.53 269 TYR A N 1
ATOM 2242 C CA . TYR A 1 269 ? -17.383 10.434 2.582 1.00 62.53 269 TYR A CA 1
ATOM 2243 C C . TYR A 1 269 ? -17.065 11.555 1.589 1.00 62.53 269 TYR A C 1
ATOM 2245 O O . TYR A 1 269 ? -17.858 11.840 0.696 1.00 62.53 269 TYR A O 1
ATOM 2253 N N . ASN A 1 270 ? -15.876 12.145 1.697 1.00 60.38 270 ASN A N 1
ATOM 2254 C CA . ASN A 1 270 ? -15.494 13.270 0.854 1.00 60.38 270 ASN A CA 1
ATOM 2255 C C . ASN A 1 270 ? -15.089 12.827 -0.559 1.00 60.38 270 ASN A C 1
ATOM 2257 O O . ASN A 1 270 ? -15.355 13.547 -1.512 1.00 60.38 270 ASN A O 1
ATOM 2261 N N . LEU A 1 271 ? -14.502 11.633 -0.707 1.00 63.00 271 LEU A N 1
ATOM 2262 C CA . LEU A 1 271 ? -14.146 11.088 -2.022 1.00 63.00 271 LEU A CA 1
ATOM 2263 C C . LEU A 1 271 ? -15.364 10.667 -2.861 1.00 63.00 271 LEU A C 1
ATOM 2265 O O . LEU A 1 271 ? -15.249 10.570 -4.081 1.00 63.00 271 LEU A O 1
ATOM 2269 N N . ASN A 1 272 ? -16.514 10.416 -2.224 1.00 57.84 272 ASN A N 1
ATOM 2270 C CA . ASN A 1 272 ? -17.728 9.954 -2.898 1.00 57.84 272 ASN A CA 1
ATOM 2271 C C . ASN A 1 272 ? -18.805 11.034 -3.087 1.00 57.84 272 ASN A C 1
ATOM 2273 O O . ASN A 1 272 ? -19.744 10.774 -3.837 1.00 57.84 272 ASN A O 1
ATOM 2277 N N . THR A 1 273 ? -18.729 12.196 -2.417 1.00 52.62 273 THR A N 1
ATOM 2278 C CA . THR A 1 273 ? -19.879 13.123 -2.364 1.00 52.62 273 THR A CA 1
ATOM 2279 C C . THR A 1 273 ? -19.692 14.509 -2.977 1.00 52.62 273 THR A C 1
ATOM 2281 O O . THR A 1 273 ? -20.686 15.007 -3.492 1.00 52.62 273 THR A O 1
ATOM 2284 N N . VAL A 1 274 ? -18.518 15.160 -2.993 1.00 46.06 274 VAL A N 1
ATOM 2285 C CA . VAL A 1 274 ? -18.431 16.538 -3.534 1.00 46.06 274 VAL A CA 1
ATOM 2286 C C . VAL A 1 274 ? -17.030 16.894 -4.057 1.00 46.06 274 VAL A C 1
ATOM 2288 O O . VAL A 1 274 ? -16.044 16.712 -3.350 1.00 46.06 274 VAL A O 1
ATOM 2291 N N . ASP A 1 275 ? -17.012 17.510 -5.244 1.00 43.12 275 ASP A N 1
ATOM 2292 C CA . ASP A 1 275 ? -15.910 18.170 -5.965 1.00 43.12 275 ASP A CA 1
ATOM 2293 C C . ASP A 1 275 ? -14.868 17.288 -6.671 1.00 43.12 275 ASP A C 1
ATOM 2295 O O . ASP A 1 275 ? -14.263 16.370 -6.124 1.00 43.12 275 ASP A O 1
ATOM 2299 N N . THR A 1 276 ? -14.605 17.654 -7.928 1.00 49.59 276 THR A N 1
ATOM 2300 C CA . THR A 1 276 ? -13.534 17.127 -8.788 1.00 49.59 276 THR A CA 1
ATOM 2301 C C . THR A 1 276 ? -12.132 17.432 -8.252 1.00 49.59 276 THR A C 1
ATOM 2303 O O . THR A 1 276 ? -11.151 16.928 -8.788 1.00 49.59 276 THR A O 1
ATOM 2306 N N . THR A 1 277 ? -12.014 18.221 -7.182 1.00 54.44 277 THR A N 1
ATOM 2307 C CA . THR A 1 277 ? -10.759 18.536 -6.505 1.00 54.44 277 THR A CA 1
ATOM 2308 C C . THR A 1 277 ? -10.747 17.928 -5.105 1.00 54.44 277 THR A C 1
ATOM 2310 O O . THR A 1 277 ? -11.585 18.221 -4.252 1.00 54.44 277 THR A O 1
ATOM 2313 N N . ILE A 1 278 ? -9.760 17.066 -4.840 1.00 61.31 278 ILE A N 1
ATOM 2314 C CA . ILE A 1 278 ? -9.514 16.541 -3.494 1.00 61.31 278 ILE A CA 1
ATOM 2315 C C . ILE A 1 278 ? -9.128 17.729 -2.603 1.00 61.31 278 ILE A C 1
ATOM 2317 O O . ILE A 1 278 ? -7.992 18.203 -2.671 1.00 61.31 278 ILE A O 1
ATOM 2321 N N . LYS A 1 279 ? -10.068 18.208 -1.779 1.00 70.06 279 LYS A N 1
ATOM 2322 C CA . LYS A 1 279 ? -9.837 19.281 -0.796 1.00 70.06 279 LYS A CA 1
ATOM 2323 C C . LYS A 1 279 ? -8.619 18.951 0.067 1.00 70.06 279 LYS A C 1
ATOM 2325 O O . LYS A 1 279 ? -8.420 17.794 0.438 1.00 70.06 279 LYS A O 1
ATOM 2330 N N . GLU A 1 280 ? -7.834 19.966 0.422 1.00 74.06 280 GLU A N 1
ATOM 2331 C CA . GLU A 1 280 ? -6.604 19.838 1.224 1.00 74.06 280 GLU A CA 1
ATOM 2332 C C . GLU A 1 280 ? -6.816 19.005 2.501 1.00 74.06 280 GLU A C 1
ATOM 2334 O O . GLU A 1 280 ? -6.008 18.143 2.846 1.00 74.06 280 GLU A O 1
ATOM 2339 N N . CYS A 1 281 ? -7.975 19.160 3.150 1.00 71.62 281 CYS A N 1
ATOM 2340 C CA . CYS A 1 281 ? -8.337 18.373 4.325 1.00 71.62 281 CYS A CA 1
ATOM 2341 C C . CYS A 1 281 ? -8.379 16.858 4.055 1.00 71.62 281 CYS A C 1
ATOM 2343 O O . CYS A 1 281 ? -8.004 16.081 4.924 1.00 71.62 281 CYS A O 1
ATOM 2345 N N . ILE A 1 282 ? -8.790 16.416 2.865 1.00 79.81 282 ILE A N 1
ATOM 2346 C CA . ILE A 1 282 ? -8.822 14.999 2.480 1.00 79.81 282 ILE A CA 1
ATOM 2347 C C . ILE A 1 282 ? -7.414 14.508 2.143 1.00 79.81 282 ILE A C 1
ATOM 2349 O O . ILE A 1 282 ? -7.057 13.392 2.511 1.00 79.81 282 ILE A O 1
ATOM 2353 N N . GLN A 1 283 ? -6.600 15.347 1.492 1.00 83.44 283 GLN A N 1
ATOM 2354 C CA . GLN A 1 283 ? -5.200 15.030 1.196 1.00 83.44 283 GLN A CA 1
ATOM 2355 C C . GLN A 1 283 ? -4.444 14.709 2.489 1.00 83.44 283 GLN A C 1
ATOM 2357 O O . GLN A 1 283 ? -3.841 13.644 2.606 1.00 83.44 283 GLN A O 1
ATOM 2362 N N . ASN A 1 284 ? -4.592 15.562 3.507 1.00 84.00 284 ASN A N 1
ATOM 2363 C CA . ASN A 1 284 ? -3.991 15.356 4.825 1.00 84.00 284 ASN A CA 1
ATOM 2364 C C . ASN A 1 284 ? -4.450 14.044 5.479 1.00 84.00 284 ASN A C 1
ATOM 2366 O O . ASN A 1 284 ? -3.647 13.347 6.097 1.00 84.00 284 ASN A O 1
ATOM 2370 N N . ARG A 1 285 ? -5.715 13.648 5.296 1.00 86.25 285 ARG A N 1
ATOM 2371 C CA . ARG A 1 285 ? -6.230 12.366 5.808 1.00 86.25 285 ARG A CA 1
ATOM 2372 C C . ARG A 1 285 ? -5.620 11.169 5.110 1.00 86.25 285 ARG A C 1
ATOM 2374 O O . ARG A 1 285 ? -5.228 10.222 5.780 1.00 86.25 285 ARG A O 1
ATOM 2381 N N . ILE A 1 286 ? -5.521 11.212 3.783 1.00 88.12 286 ILE A N 1
ATOM 2382 C CA . ILE A 1 286 ? -4.885 10.148 3.002 1.00 88.12 286 ILE A CA 1
ATOM 2383 C C . ILE A 1 286 ? -3.426 9.985 3.442 1.00 88.12 286 ILE A C 1
ATOM 2385 O O . ILE A 1 286 ? -2.986 8.864 3.680 1.00 88.12 286 ILE A O 1
ATOM 2389 N N . ILE A 1 287 ? -2.703 11.090 3.640 1.00 88.81 287 ILE A N 1
ATOM 2390 C CA . ILE A 1 287 ? -1.328 11.065 4.152 1.00 88.81 287 ILE A CA 1
ATOM 2391 C C . ILE A 1 287 ? -1.260 10.458 5.561 1.00 88.81 287 ILE A C 1
ATOM 2393 O O . ILE A 1 287 ? -0.416 9.598 5.805 1.00 88.81 287 ILE A O 1
ATOM 2397 N N . LEU A 1 288 ? -2.172 10.817 6.471 1.00 87.81 288 LEU A N 1
ATOM 2398 C CA . LEU A 1 288 ? -2.233 10.209 7.807 1.00 87.81 288 LEU A CA 1
ATOM 2399 C C . LEU A 1 288 ? -2.499 8.697 7.755 1.00 87.81 288 LEU A C 1
ATOM 2401 O O . LEU A 1 288 ? -1.892 7.957 8.531 1.00 87.81 288 LEU A O 1
ATOM 2405 N N . LEU A 1 289 ? -3.356 8.228 6.840 1.00 89.94 289 LEU A N 1
ATOM 2406 C CA . LEU A 1 289 ? -3.591 6.796 6.618 1.00 89.94 289 LEU A CA 1
ATOM 2407 C C . LEU A 1 289 ? -2.345 6.096 6.076 1.00 89.94 289 LEU A C 1
ATOM 2409 O O . LEU A 1 289 ? -1.998 5.018 6.556 1.00 89.94 289 LEU A O 1
ATOM 2413 N N . ILE A 1 290 ? -1.654 6.712 5.112 1.00 91.38 290 ILE A N 1
ATOM 2414 C CA . ILE A 1 290 ? -0.401 6.180 4.570 1.00 91.38 290 ILE A CA 1
ATOM 2415 C C . ILE A 1 290 ? 0.620 6.023 5.698 1.00 91.38 290 ILE A C 1
ATOM 2417 O O . ILE A 1 290 ? 1.145 4.931 5.885 1.00 91.38 290 ILE A O 1
ATOM 2421 N N . ILE A 1 291 ? 0.841 7.075 6.492 1.00 90.12 291 ILE A N 1
ATOM 2422 C CA . ILE A 1 291 ? 1.859 7.098 7.552 1.00 90.12 291 ILE A CA 1
ATOM 2423 C C . ILE A 1 291 ? 1.560 6.108 8.674 1.00 90.12 291 ILE A C 1
ATOM 2425 O O . ILE A 1 291 ? 2.495 5.488 9.174 1.00 90.12 291 ILE A O 1
ATOM 2429 N N . ASN A 1 292 ? 0.299 5.983 9.097 1.00 88.44 292 ASN A N 1
ATOM 2430 C CA . ASN A 1 292 ? -0.042 5.269 10.330 1.00 88.44 292 ASN A CA 1
ATOM 2431 C C . ASN A 1 292 ? -0.639 3.878 10.107 1.00 88.44 292 ASN A C 1
ATOM 2433 O O . ASN A 1 292 ? -0.590 3.058 11.020 1.00 88.44 292 ASN A O 1
ATOM 2437 N N . ILE A 1 293 ? -1.204 3.598 8.930 1.00 89.69 293 ILE A N 1
ATOM 2438 C CA . ILE A 1 293 ? -1.889 2.327 8.651 1.00 89.69 293 ILE A CA 1
ATOM 2439 C C . ILE A 1 293 ? -1.179 1.562 7.544 1.00 89.69 293 ILE A C 1
ATOM 2441 O O . ILE A 1 293 ? -0.826 0.405 7.739 1.00 89.69 293 ILE A O 1
ATOM 2445 N N . PHE A 1 294 ? -0.925 2.184 6.392 1.00 92.06 294 PHE A N 1
ATOM 2446 C CA . PHE A 1 294 ? -0.347 1.461 5.251 1.00 92.06 294 PHE A CA 1
ATOM 2447 C C . PHE A 1 294 ? 1.160 1.203 5.366 1.00 92.06 294 PHE A C 1
ATOM 2449 O O . PHE A 1 294 ? 1.702 0.434 4.578 1.00 92.06 294 PHE A O 1
ATOM 2456 N N . THR A 1 295 ? 1.829 1.775 6.363 1.00 92.31 295 THR A N 1
ATOM 2457 C CA . THR A 1 295 ? 3.210 1.439 6.753 1.00 92.31 295 THR A CA 1
ATOM 2458 C C . THR A 1 295 ? 3.291 0.294 7.762 1.00 92.31 295 THR A C 1
ATOM 2460 O O . THR A 1 295 ? 4.388 -0.190 8.031 1.00 92.31 295 THR A O 1
ATOM 2463 N N . VAL A 1 296 ? 2.163 -0.145 8.338 1.00 90.31 296 VAL A N 1
ATOM 2464 C CA . VAL A 1 296 ? 2.150 -1.261 9.292 1.00 90.31 296 VAL A CA 1
ATOM 2465 C C . VAL A 1 296 ? 2.606 -2.530 8.570 1.00 90.31 296 VAL A C 1
ATOM 2467 O O . VAL A 1 296 ? 2.077 -2.828 7.493 1.00 90.31 296 VAL A O 1
ATOM 2470 N N . PRO A 1 297 ? 3.539 -3.311 9.144 1.00 89.31 297 PRO A N 1
ATOM 2471 C CA . PRO A 1 297 ? 4.049 -4.515 8.503 1.00 89.31 297 PRO A CA 1
ATOM 2472 C C . PRO A 1 297 ? 2.931 -5.446 8.036 1.00 89.31 297 PRO A C 1
ATOM 2474 O O . PRO A 1 297 ? 2.001 -5.718 8.795 1.00 89.31 297 PRO A O 1
ATOM 2477 N N . ILE A 1 298 ? 3.034 -5.927 6.792 1.00 88.31 298 ILE A N 1
ATOM 2478 C CA . ILE A 1 298 ? 2.173 -6.950 6.164 1.00 88.31 298 ILE A CA 1
ATOM 2479 C C . ILE A 1 298 ? 0.654 -6.716 6.260 1.00 88.31 298 ILE A C 1
ATOM 2481 O O . ILE A 1 298 ? -0.134 -7.637 6.032 1.00 88.31 298 ILE A O 1
ATOM 2485 N N . PHE A 1 299 ? 0.225 -5.487 6.560 1.00 90.81 299 PHE A N 1
ATOM 2486 C CA . PHE A 1 299 ? -1.173 -5.118 6.772 1.00 90.81 299 PHE A CA 1
ATOM 2487 C C . PHE A 1 299 ? -2.086 -5.608 5.643 1.00 90.81 299 PHE A C 1
ATOM 2489 O O . PHE A 1 299 ? -3.109 -6.238 5.906 1.00 90.81 299 PHE A O 1
ATOM 2496 N N . ALA A 1 300 ? -1.682 -5.392 4.390 1.00 90.75 300 ALA A N 1
ATOM 2497 C CA . ALA A 1 300 ? -2.475 -5.754 3.218 1.00 90.75 300 ALA A CA 1
ATOM 2498 C C . ALA A 1 300 ? -2.674 -7.272 3.046 1.00 90.75 300 ALA A C 1
ATOM 2500 O O . ALA A 1 300 ? -3.669 -7.687 2.458 1.00 90.75 300 ALA A O 1
ATOM 2501 N N . THR A 1 301 ? -1.767 -8.107 3.565 1.00 88.81 301 THR A N 1
ATOM 2502 C CA . THR A 1 301 ? -1.874 -9.576 3.466 1.00 88.81 301 THR A CA 1
ATOM 2503 C C . THR A 1 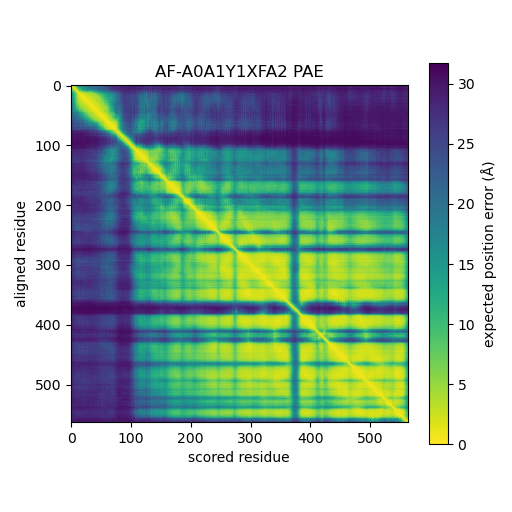301 ? -2.888 -10.150 4.450 1.00 88.81 301 THR A C 1
ATOM 2505 O O . THR A 1 301 ? -3.523 -11.157 4.154 1.00 88.81 301 THR A O 1
ATOM 2508 N N . ILE A 1 302 ? -3.042 -9.530 5.622 1.00 87.38 302 ILE A N 1
ATOM 2509 C CA . ILE A 1 302 ? -3.915 -10.043 6.692 1.00 87.38 302 ILE A CA 1
ATOM 2510 C C . ILE A 1 302 ? -5.356 -9.537 6.541 1.00 87.38 302 ILE A C 1
ATOM 2512 O O . ILE A 1 302 ? -6.281 -10.081 7.150 1.00 87.38 302 ILE A O 1
ATOM 2516 N N . LEU A 1 303 ? -5.576 -8.503 5.726 1.00 87.44 303 LEU A N 1
ATOM 2517 C CA . LEU A 1 303 ? -6.924 -8.055 5.410 1.00 87.44 303 LEU A CA 1
ATOM 2518 C C . LEU A 1 303 ? -7.732 -9.180 4.763 1.00 87.44 303 LEU A C 1
ATOM 2520 O O . LEU A 1 303 ? -7.295 -9.829 3.816 1.00 87.44 303 LEU A O 1
ATOM 2524 N N . SER A 1 304 ? -8.946 -9.377 5.270 1.00 85.62 304 SER A N 1
ATOM 2525 C CA . SER A 1 304 ? -9.924 -10.249 4.614 1.00 85.62 304 SER A CA 1
ATOM 2526 C C . SER A 1 304 ? -10.417 -9.630 3.302 1.00 85.62 304 SER A C 1
ATOM 2528 O O . SER A 1 304 ? -10.278 -8.421 3.098 1.00 85.62 304 SER A O 1
ATOM 2530 N N . ASP A 1 305 ? -11.117 -10.412 2.482 1.00 85.50 305 ASP A N 1
ATOM 2531 C CA . ASP A 1 305 ? -11.734 -9.924 1.241 1.00 85.50 305 ASP A CA 1
ATOM 2532 C C . ASP A 1 305 ? -12.681 -8.736 1.484 1.00 85.50 305 ASP A C 1
ATOM 2534 O O . ASP A 1 305 ? -12.643 -7.753 0.751 1.00 85.50 305 ASP A O 1
ATOM 2538 N N . GLN A 1 306 ? -13.427 -8.739 2.597 1.00 82.75 306 GLN A N 1
ATOM 2539 C CA . GLN A 1 306 ? -14.250 -7.588 3.001 1.00 82.75 306 GLN A CA 1
ATOM 2540 C C . GLN A 1 306 ? -13.408 -6.331 3.262 1.00 82.75 306 GLN A C 1
ATOM 2542 O O . GLN A 1 306 ? -13.824 -5.217 2.951 1.00 82.75 306 GLN A O 1
ATOM 2547 N N . GLY A 1 307 ? -12.220 -6.503 3.846 1.00 84.94 307 GLY A N 1
ATOM 2548 C CA . GLY A 1 307 ? -11.244 -5.437 4.057 1.00 84.94 307 GLY A CA 1
ATOM 2549 C C . GLY A 1 307 ? -10.774 -4.838 2.739 1.00 84.94 307 GLY A C 1
ATOM 2550 O O . GLY A 1 307 ? -10.795 -3.619 2.573 1.00 84.94 307 GLY A O 1
ATOM 2551 N N . ILE A 1 308 ? -10.416 -5.699 1.787 1.00 89.38 308 ILE A N 1
ATOM 2552 C CA . ILE A 1 308 ? -10.005 -5.304 0.437 1.00 89.38 308 ILE A CA 1
ATOM 2553 C C . ILE A 1 308 ? -11.139 -4.577 -0.296 1.00 89.38 308 ILE A C 1
ATOM 2555 O O . ILE A 1 308 ? -10.900 -3.519 -0.880 1.00 89.38 308 ILE A O 1
ATOM 2559 N N . ASP A 1 309 ? -12.376 -5.064 -0.200 1.00 84.88 309 ASP A N 1
ATOM 2560 C CA . ASP A 1 309 ? -13.545 -4.409 -0.793 1.00 84.88 309 ASP A CA 1
ATOM 2561 C C . ASP A 1 309 ? -13.779 -3.007 -0.216 1.00 84.88 309 ASP A C 1
ATOM 2563 O O . ASP A 1 309 ? -14.085 -2.075 -0.963 1.00 84.88 309 ASP A O 1
ATOM 2567 N N . MET A 1 310 ? -13.574 -2.807 1.092 1.00 85.06 310 MET A N 1
ATOM 2568 C CA . MET A 1 310 ? -13.639 -1.472 1.699 1.00 85.06 310 MET A CA 1
ATOM 2569 C C . MET A 1 310 ? -12.568 -0.536 1.125 1.00 85.06 310 MET A C 1
ATOM 2571 O O . MET A 1 310 ? -12.877 0.594 0.740 1.00 85.06 310 MET A O 1
ATOM 2575 N N . VAL A 1 311 ? -11.323 -1.006 0.982 1.00 88.88 311 VAL A N 1
ATOM 2576 C CA . VAL A 1 311 ? -10.254 -0.221 0.335 1.00 88.88 311 VAL A CA 1
ATOM 2577 C C . VAL A 1 311 ? -10.630 0.119 -1.106 1.00 88.88 311 VAL A C 1
ATOM 2579 O O . VAL A 1 311 ? -10.499 1.278 -1.510 1.00 88.88 311 VAL A O 1
ATOM 2582 N N . LYS A 1 312 ? -11.155 -0.851 -1.861 1.00 86.69 312 LYS A N 1
ATOM 2583 C CA . LYS A 1 312 ? -11.596 -0.671 -3.249 1.00 86.69 312 LYS A CA 1
ATOM 2584 C C . LYS A 1 312 ? -12.673 0.405 -3.364 1.00 86.69 312 LYS A C 1
ATOM 2586 O O . LYS A 1 312 ? -12.537 1.329 -4.164 1.00 86.69 312 LYS A O 1
ATOM 2591 N N . LEU A 1 313 ? -13.713 0.313 -2.535 1.00 84.00 313 LEU A N 1
ATOM 2592 C CA . LEU A 1 313 ? -14.823 1.267 -2.502 1.00 84.00 313 LEU A CA 1
ATOM 2593 C C . LEU A 1 313 ? -14.367 2.669 -2.097 1.00 84.00 313 LEU A C 1
ATOM 2595 O O . LEU A 1 313 ? -14.883 3.654 -2.621 1.00 84.00 313 LEU A O 1
ATOM 2599 N N . SER A 1 314 ? -13.384 2.766 -1.202 1.00 82.81 314 SER A N 1
ATOM 2600 C CA . SER A 1 314 ? -12.865 4.055 -0.751 1.00 82.81 314 SER A CA 1
ATOM 2601 C C . SER A 1 314 ? -12.037 4.801 -1.790 1.00 82.81 314 SER A C 1
ATOM 2603 O O . SER A 1 314 ? -11.861 6.009 -1.663 1.00 82.81 314 SER A O 1
ATOM 2605 N N . LYS A 1 315 ? -11.494 4.102 -2.799 1.00 85.38 315 LYS A N 1
ATOM 2606 C CA . LYS A 1 315 ? -10.527 4.649 -3.769 1.00 85.38 315 LYS A CA 1
ATOM 2607 C C . LYS A 1 315 ? -9.320 5.336 -3.107 1.00 85.38 315 LYS A C 1
ATOM 2609 O O . LYS A 1 315 ? -8.643 6.145 -3.743 1.00 85.38 315 LYS A O 1
ATOM 2614 N N . VAL A 1 316 ? -9.020 5.010 -1.845 1.00 88.62 316 VAL A N 1
ATOM 2615 C CA . VAL A 1 316 ? -7.938 5.647 -1.080 1.00 88.62 316 VAL A CA 1
ATOM 2616 C C . VAL A 1 316 ? -6.566 5.354 -1.684 1.00 88.62 316 VAL A C 1
ATOM 2618 O O . VAL A 1 316 ? -5.737 6.254 -1.739 1.00 88.62 316 VAL A O 1
ATOM 2621 N N . ILE A 1 317 ? -6.337 4.133 -2.187 1.00 91.75 317 ILE A N 1
ATOM 2622 C CA . ILE A 1 317 ? -5.049 3.737 -2.772 1.00 91.75 317 ILE A CA 1
ATOM 2623 C C . ILE A 1 317 ? -4.809 4.460 -4.107 1.00 91.75 317 ILE A C 1
ATOM 2625 O O . ILE A 1 317 ? -3.808 5.170 -4.193 1.00 91.75 317 ILE A O 1
ATOM 2629 N N . PRO A 1 318 ? -5.717 4.410 -5.108 1.00 88.19 318 PRO A N 1
ATOM 2630 C CA . PRO A 1 318 ? -5.529 5.168 -6.347 1.00 88.19 318 PRO A CA 1
ATOM 2631 C C . PRO A 1 318 ? -5.348 6.674 -6.125 1.00 88.19 318 PRO A C 1
ATOM 2633 O O . PRO A 1 318 ? -4.479 7.296 -6.732 1.00 88.19 318 PRO A O 1
ATOM 2636 N N . ASN A 1 319 ? -6.138 7.270 -5.224 1.00 86.69 319 ASN A N 1
ATOM 2637 C CA . ASN A 1 319 ? -6.028 8.697 -4.921 1.00 86.69 319 ASN A CA 1
ATOM 2638 C C . ASN A 1 319 ? -4.758 9.031 -4.134 1.00 86.69 319 ASN A C 1
ATOM 2640 O O . ASN A 1 319 ? -4.174 10.085 -4.361 1.00 86.69 319 ASN A O 1
ATOM 2644 N N . GLY A 1 320 ? -4.307 8.137 -3.252 1.00 88.75 320 GLY A N 1
ATOM 2645 C CA . GLY A 1 320 ? -3.031 8.260 -2.555 1.00 88.75 320 GLY A CA 1
ATOM 2646 C C . GLY A 1 320 ? -1.854 8.255 -3.520 1.00 88.75 320 GLY A C 1
ATOM 2647 O O . GLY A 1 320 ? -1.005 9.132 -3.428 1.00 88.75 320 GLY A O 1
ATOM 2648 N N . ILE A 1 321 ? -1.839 7.349 -4.499 1.00 90.50 321 ILE A N 1
ATOM 2649 C CA . ILE A 1 321 ? -0.768 7.295 -5.505 1.00 90.50 321 ILE A CA 1
ATOM 2650 C C . ILE A 1 321 ? -0.723 8.592 -6.321 1.00 90.50 321 ILE A C 1
ATOM 2652 O O . ILE A 1 321 ? 0.323 9.235 -6.401 1.00 90.50 321 ILE A O 1
ATOM 2656 N N . LYS A 1 322 ? -1.870 9.054 -6.831 1.00 87.56 322 LYS A N 1
ATOM 2657 C CA . LYS A 1 322 ? -1.940 10.344 -7.534 1.00 87.56 322 LYS A CA 1
ATOM 2658 C C . LYS A 1 322 ? -1.503 11.519 -6.666 1.00 87.56 322 LYS A C 1
ATOM 2660 O O . LYS A 1 322 ? -0.861 12.438 -7.162 1.00 87.56 322 LYS A O 1
ATOM 2665 N N . LEU A 1 323 ? -1.866 11.520 -5.381 1.00 87.25 323 LEU A N 1
ATOM 2666 C CA . LEU A 1 323 ? -1.464 12.557 -4.429 1.00 87.25 323 LEU A CA 1
ATOM 2667 C C . LEU A 1 323 ? 0.049 12.625 -4.281 1.00 87.25 323 LEU A C 1
ATOM 2669 O O . LEU A 1 323 ? 0.612 13.717 -4.311 1.00 87.25 323 LEU A O 1
ATOM 2673 N N . LEU A 1 324 ? 0.700 11.471 -4.179 1.00 88.06 324 LEU A N 1
ATOM 2674 C CA . LEU A 1 324 ? 2.150 11.394 -4.079 1.00 88.06 324 LEU A CA 1
ATOM 2675 C C . LEU A 1 324 ? 2.849 11.805 -5.376 1.00 88.06 324 LEU A C 1
ATOM 2677 O O . LEU A 1 324 ? 3.899 12.442 -5.305 1.00 88.06 324 LEU A O 1
ATOM 2681 N N . ASN A 1 325 ? 2.277 11.508 -6.543 1.00 88.62 325 ASN A N 1
ATOM 2682 C CA . ASN A 1 325 ? 2.861 11.908 -7.825 1.00 88.62 325 ASN A CA 1
ATOM 2683 C C . ASN A 1 325 ? 2.682 13.408 -8.104 1.00 88.62 325 ASN A C 1
ATOM 2685 O O . ASN A 1 325 ? 3.642 14.074 -8.483 1.00 88.62 325 ASN A O 1
ATOM 2689 N N . ASN A 1 326 ? 1.489 13.954 -7.853 1.00 85.06 326 ASN A N 1
ATOM 2690 C CA . ASN A 1 326 ? 1.131 15.322 -8.242 1.00 85.06 326 ASN A CA 1
ATOM 2691 C C . ASN A 1 326 ? 1.542 16.399 -7.227 1.00 85.06 326 ASN A C 1
ATOM 2693 O O . ASN A 1 326 ? 1.590 17.575 -7.584 1.00 85.06 326 ASN A O 1
ATOM 2697 N N . ASN A 1 327 ? 1.787 16.044 -5.959 1.00 84.62 327 ASN A N 1
ATOM 2698 C CA . ASN A 1 327 ? 2.120 17.009 -4.910 1.00 84.62 327 ASN A CA 1
ATOM 2699 C C . ASN A 1 327 ? 3.523 16.765 -4.334 1.00 84.62 327 ASN A C 1
ATOM 2701 O O . ASN A 1 327 ? 3.708 16.076 -3.328 1.00 84.62 327 ASN A O 1
ATOM 2705 N N . ASP A 1 328 ? 4.517 17.397 -4.958 1.00 84.38 328 ASP A N 1
ATOM 2706 C CA . ASP A 1 328 ? 5.927 17.320 -4.564 1.00 84.38 328 ASP A CA 1
ATOM 2707 C C . ASP A 1 328 ? 6.182 17.746 -3.113 1.00 84.38 328 ASP A C 1
ATOM 2709 O O . ASP A 1 328 ? 7.039 17.166 -2.441 1.00 84.38 328 ASP A O 1
ATOM 2713 N N . GLN A 1 329 ? 5.457 18.751 -2.611 1.00 85.44 329 GLN A N 1
ATOM 2714 C CA . GLN A 1 329 ? 5.619 19.222 -1.235 1.00 85.44 329 GLN A CA 1
ATOM 2715 C C . GLN A 1 329 ? 5.136 18.170 -0.238 1.00 85.44 329 GLN A C 1
ATOM 2717 O O . GLN A 1 329 ? 5.883 17.810 0.671 1.00 85.44 329 GLN A O 1
ATOM 2722 N N . LEU A 1 330 ? 3.935 17.618 -0.443 1.00 83.38 330 LEU A N 1
ATOM 2723 C CA . LEU A 1 330 ? 3.417 16.535 0.397 1.00 83.38 330 LEU A CA 1
ATOM 2724 C C . LEU A 1 330 ? 4.296 15.290 0.316 1.00 83.38 330 LEU A C 1
ATOM 2726 O O . LEU A 1 330 ? 4.558 14.675 1.347 1.00 83.38 330 LEU A O 1
ATOM 2730 N N . ARG A 1 331 ? 4.810 14.948 -0.873 1.00 87.69 331 ARG A N 1
ATOM 2731 C CA . ARG A 1 331 ? 5.753 13.834 -1.039 1.00 87.69 331 ARG A CA 1
ATOM 2732 C C . ARG A 1 331 ? 7.023 14.051 -0.213 1.00 87.69 331 ARG A C 1
ATOM 2734 O O . ARG A 1 331 ? 7.443 13.143 0.497 1.00 87.69 331 ARG A O 1
ATOM 2741 N N . ARG A 1 332 ? 7.609 15.254 -0.238 1.00 86.31 332 ARG A N 1
ATOM 2742 C CA . ARG A 1 332 ? 8.786 15.596 0.587 1.00 86.31 332 ARG A CA 1
ATOM 2743 C C . ARG A 1 332 ? 8.481 15.544 2.082 1.00 86.31 332 ARG A C 1
ATOM 2745 O O . ARG A 1 332 ? 9.278 14.995 2.832 1.00 86.31 332 ARG A O 1
ATOM 2752 N N . ILE A 1 333 ? 7.337 16.079 2.512 1.00 85.44 333 ILE A N 1
ATOM 2753 C CA . ILE A 1 333 ? 6.907 16.029 3.918 1.00 85.44 333 ILE A CA 1
ATOM 2754 C C . ILE A 1 333 ? 6.746 14.574 4.366 1.00 85.44 333 ILE A C 1
ATOM 2756 O O . ILE A 1 333 ? 7.300 14.190 5.392 1.00 85.44 333 ILE A O 1
ATOM 2760 N N . LEU A 1 334 ? 6.059 13.751 3.570 1.00 87.62 334 LEU A N 1
ATOM 2761 C CA . LEU A 1 334 ? 5.894 12.327 3.843 1.00 87.62 334 LEU A CA 1
ATOM 2762 C C . LEU A 1 334 ? 7.251 11.630 3.985 1.00 87.62 334 LEU A C 1
ATOM 2764 O O . LEU A 1 334 ? 7.472 10.899 4.943 1.00 87.62 334 LEU A O 1
ATOM 2768 N N . PHE A 1 335 ? 8.174 11.887 3.062 1.00 87.19 335 PHE A N 1
ATOM 2769 C CA . PHE A 1 335 ? 9.507 11.286 3.055 1.00 87.19 335 PHE A CA 1
ATOM 2770 C C . PHE A 1 335 ? 10.411 11.781 4.187 1.00 87.19 335 PHE A C 1
ATOM 2772 O O . PHE A 1 335 ? 11.322 11.067 4.593 1.00 87.19 335 PHE A O 1
ATOM 2779 N N . ASN A 1 336 ? 10.155 12.961 4.744 1.00 86.44 336 ASN A N 1
ATOM 2780 C CA . ASN A 1 336 ? 10.843 13.407 5.954 1.00 86.44 336 ASN A CA 1
ATOM 2781 C C . ASN A 1 336 ? 10.316 12.699 7.213 1.00 86.44 336 ASN A C 1
ATOM 2783 O O . ASN A 1 336 ? 11.047 12.584 8.193 1.00 86.44 336 ASN A O 1
ATOM 2787 N N . ILE A 1 337 ? 9.058 12.246 7.198 1.00 87.00 337 ILE A N 1
ATOM 2788 C CA . ILE A 1 337 ? 8.416 11.561 8.329 1.00 87.00 337 ILE A CA 1
ATOM 2789 C C . ILE A 1 337 ? 8.680 10.049 8.292 1.00 87.00 337 ILE A C 1
ATOM 2791 O O . ILE A 1 337 ? 8.889 9.434 9.337 1.00 87.00 337 ILE A O 1
ATOM 2795 N N . LEU A 1 338 ? 8.641 9.432 7.109 1.00 85.88 338 LEU A N 1
ATOM 2796 C CA . LEU A 1 338 ? 8.830 7.991 6.961 1.00 85.88 338 LEU A CA 1
ATOM 2797 C C . LEU A 1 338 ? 10.304 7.604 7.129 1.00 85.88 338 LEU A C 1
ATOM 2799 O O . LEU A 1 338 ? 11.172 8.060 6.391 1.00 85.88 338 LEU A O 1
ATOM 2803 N N . GLU A 1 339 ? 10.581 6.712 8.078 1.00 83.56 339 GLU A N 1
ATOM 2804 C CA . GLU A 1 339 ? 11.868 6.017 8.178 1.00 83.56 339 GLU A CA 1
ATOM 2805 C C . GLU A 1 339 ? 11.953 4.892 7.125 1.00 83.56 339 GLU A C 1
ATOM 2807 O O . GLU A 1 339 ? 10.927 4.367 6.687 1.00 83.56 339 GLU A O 1
ATOM 2812 N N . GLY A 1 340 ? 13.167 4.476 6.736 1.00 82.50 340 GLY A N 1
ATOM 2813 C CA . GLY A 1 340 ? 13.360 3.498 5.651 1.00 82.50 340 GLY A CA 1
ATOM 2814 C C . GLY A 1 340 ? 12.651 2.151 5.854 1.00 82.50 340 GLY A C 1
ATOM 2815 O O . GLY A 1 340 ? 12.135 1.584 4.895 1.00 82.50 340 GLY A O 1
ATOM 2816 N N . GLU A 1 341 ? 12.546 1.658 7.093 1.00 85.62 341 GLU A N 1
ATOM 2817 C CA . GLU A 1 341 ? 11.808 0.420 7.407 1.00 85.62 341 GLU A CA 1
ATOM 2818 C C . GLU A 1 341 ? 10.303 0.567 7.128 1.00 85.62 341 GLU A C 1
ATOM 2820 O O . GLU A 1 341 ? 9.696 -0.293 6.491 1.00 85.62 341 GLU A O 1
ATOM 2825 N N . ARG A 1 342 ? 9.703 1.696 7.526 1.00 88.19 342 ARG A N 1
ATOM 2826 C CA . ARG A 1 342 ? 8.283 1.992 7.277 1.00 88.19 342 ARG A CA 1
ATOM 2827 C C . ARG A 1 342 ? 8.001 2.203 5.793 1.00 88.19 342 ARG A C 1
ATOM 2829 O O . ARG A 1 342 ? 6.983 1.722 5.297 1.00 88.19 342 ARG A O 1
ATOM 2836 N N . THR A 1 343 ? 8.904 2.873 5.074 1.00 91.88 343 THR A N 1
ATOM 2837 C CA . THR A 1 343 ? 8.812 3.012 3.613 1.00 91.88 343 THR A CA 1
ATOM 2838 C C . THR A 1 343 ? 8.868 1.643 2.930 1.00 91.88 343 THR A C 1
ATOM 2840 O O . THR A 1 343 ? 8.097 1.387 2.009 1.00 91.88 343 THR A O 1
ATOM 2843 N N . PHE A 1 344 ? 9.704 0.719 3.411 1.00 92.38 344 PHE A N 1
ATOM 2844 C CA . PHE A 1 344 ? 9.772 -0.641 2.877 1.00 92.38 344 PHE A CA 1
ATOM 2845 C C . PHE A 1 344 ? 8.465 -1.424 3.067 1.00 92.38 344 PHE A C 1
ATOM 2847 O O . PHE A 1 344 ? 7.959 -2.013 2.111 1.00 92.38 344 PHE A O 1
ATOM 2854 N N . PHE A 1 345 ? 7.861 -1.374 4.257 1.00 93.12 345 PHE A N 1
ATOM 2855 C CA . PHE A 1 345 ? 6.548 -1.992 4.481 1.00 93.12 345 PHE A CA 1
ATOM 2856 C C . PHE A 1 345 ? 5.433 -1.330 3.670 1.00 93.12 345 PHE A C 1
ATOM 2858 O O . PHE A 1 345 ? 4.525 -2.021 3.208 1.00 93.12 345 PHE A O 1
ATOM 2865 N N . LEU A 1 346 ? 5.519 -0.018 3.429 1.00 95.44 346 LEU A N 1
ATOM 2866 C CA . LEU A 1 346 ? 4.601 0.670 2.526 1.00 95.44 346 LEU A CA 1
ATOM 2867 C C . LEU A 1 346 ? 4.716 0.136 1.089 1.00 95.44 346 LEU A C 1
ATOM 2869 O O . LEU A 1 346 ? 3.685 -0.114 0.468 1.00 95.44 346 LEU A O 1
ATOM 2873 N N . ILE A 1 347 ? 5.932 -0.100 0.578 1.00 95.44 347 ILE A N 1
ATOM 2874 C CA . ILE A 1 347 ? 6.138 -0.728 -0.741 1.00 95.44 347 ILE A CA 1
ATOM 2875 C C . ILE A 1 347 ? 5.494 -2.121 -0.775 1.00 95.44 347 ILE A C 1
ATOM 2877 O O . ILE A 1 347 ? 4.752 -2.419 -1.711 1.00 95.44 347 ILE A O 1
ATOM 2881 N N . GLY A 1 348 ? 5.710 -2.954 0.248 1.00 95.31 348 GLY A N 1
ATOM 2882 C CA . GLY A 1 348 ? 5.101 -4.290 0.334 1.00 95.31 348 GLY A CA 1
ATOM 2883 C C . GLY A 1 348 ? 3.573 -4.256 0.350 1.00 95.31 348 GLY A C 1
ATOM 2884 O O . GLY A 1 348 ? 2.920 -4.922 -0.456 1.00 95.31 348 GLY A O 1
ATOM 2885 N N . ASN A 1 349 ? 2.983 -3.405 1.190 1.00 95.75 349 ASN A N 1
ATOM 2886 C CA . ASN A 1 349 ? 1.531 -3.262 1.255 1.00 95.75 349 ASN A CA 1
ATOM 2887 C C . ASN A 1 349 ? 0.936 -2.703 -0.043 1.00 95.75 349 ASN A C 1
ATOM 2889 O O . ASN A 1 349 ? -0.100 -3.194 -0.486 1.00 95.75 349 ASN A O 1
ATOM 2893 N N . LEU A 1 350 ? 1.581 -1.718 -0.679 1.00 96.06 350 LEU A N 1
ATOM 2894 C CA . LEU A 1 350 ? 1.141 -1.205 -1.977 1.00 96.06 350 LEU A CA 1
ATOM 2895 C C . LEU A 1 350 ? 1.219 -2.280 -3.059 1.00 96.06 350 LEU A C 1
ATOM 2897 O O . LEU A 1 350 ? 0.255 -2.434 -3.798 1.00 96.06 350 LEU A O 1
ATOM 2901 N N . SER A 1 351 ? 2.299 -3.064 -3.105 1.00 95.50 351 SER A N 1
ATOM 2902 C CA . SER A 1 351 ? 2.445 -4.192 -4.039 1.00 95.50 351 SER A CA 1
ATOM 2903 C C . SER A 1 351 ? 1.275 -5.165 -3.908 1.00 95.50 351 SER A C 1
ATOM 2905 O O . SER A 1 351 ? 0.631 -5.515 -4.897 1.00 95.50 351 SER A O 1
ATOM 2907 N N . LYS A 1 352 ? 0.914 -5.509 -2.665 1.00 94.88 352 LYS A N 1
ATOM 2908 C CA . LYS A 1 352 ? -0.217 -6.396 -2.391 1.00 94.88 352 LYS A CA 1
ATOM 2909 C C . LYS A 1 352 ? -1.571 -5.772 -2.733 1.00 94.88 352 LYS A C 1
ATOM 2911 O O . LYS A 1 352 ? -2.456 -6.468 -3.226 1.00 94.88 352 LYS A O 1
ATOM 2916 N N . PHE A 1 353 ? -1.755 -4.473 -2.498 1.00 94.81 353 PHE A N 1
ATOM 2917 C CA . PHE A 1 353 ? -2.970 -3.776 -2.921 1.00 94.81 353 PHE A CA 1
ATOM 2918 C C . PHE A 1 353 ? -3.082 -3.684 -4.443 1.00 94.81 353 PHE A C 1
ATOM 2920 O O . PHE A 1 353 ? -4.184 -3.830 -4.958 1.00 94.81 353 PHE A O 1
ATOM 2927 N N . ILE A 1 354 ? -1.978 -3.483 -5.165 1.00 93.62 354 ILE A N 1
ATOM 2928 C CA . ILE A 1 354 ? -1.965 -3.461 -6.633 1.00 93.62 354 ILE A CA 1
ATOM 2929 C C . ILE A 1 354 ? -2.435 -4.811 -7.186 1.00 93.62 354 ILE A C 1
ATOM 2931 O O . ILE A 1 354 ? -3.314 -4.821 -8.048 1.00 93.62 354 ILE A O 1
ATOM 2935 N N . GLU A 1 355 ? -1.915 -5.921 -6.646 1.00 93.38 355 GLU A N 1
ATOM 2936 C CA . GLU A 1 355 ? -2.362 -7.287 -6.963 1.00 93.38 355 GLU A CA 1
ATOM 2937 C C . GLU A 1 355 ? -3.859 -7.461 -6.664 1.00 93.38 355 GLU A C 1
ATOM 2939 O O . GLU A 1 355 ? -4.646 -7.812 -7.534 1.00 93.38 355 GLU A O 1
ATOM 2944 N N . ARG A 1 356 ? -4.285 -7.189 -5.425 1.00 91.94 356 ARG A N 1
ATOM 2945 C CA . ARG A 1 356 ? -5.637 -7.536 -4.952 1.00 91.94 356 ARG A CA 1
ATOM 2946 C C . ARG A 1 356 ? -6.740 -6.639 -5.503 1.00 91.94 356 ARG A C 1
ATOM 2948 O O . ARG A 1 356 ? -7.888 -7.067 -5.597 1.00 91.94 356 ARG A O 1
ATOM 2955 N N . LEU A 1 357 ? -6.417 -5.393 -5.838 1.00 89.81 357 LEU A N 1
ATOM 2956 C CA . LEU A 1 357 ? -7.368 -4.436 -6.399 1.00 89.81 357 LEU A CA 1
ATOM 2957 C C . LEU A 1 357 ? -7.355 -4.421 -7.934 1.00 89.81 357 LEU A C 1
ATOM 2959 O O . LEU A 1 357 ? -8.187 -3.716 -8.507 1.00 89.81 357 LEU A O 1
ATOM 2963 N N . ASN A 1 358 ? -6.459 -5.180 -8.581 1.00 88.81 358 ASN A N 1
ATOM 2964 C CA . ASN A 1 358 ? -6.227 -5.161 -10.028 1.00 88.81 358 ASN A CA 1
ATOM 2965 C C . ASN A 1 358 ? -6.038 -3.725 -10.551 1.00 88.81 358 ASN A C 1
ATOM 2967 O O . ASN A 1 358 ? -6.743 -3.284 -11.456 1.00 88.81 358 ASN A O 1
ATOM 2971 N N . LEU A 1 359 ? -5.131 -2.961 -9.926 1.00 87.38 359 LEU A N 1
ATOM 2972 C CA . LEU A 1 359 ? -4.908 -1.549 -10.294 1.00 87.38 359 LEU A CA 1
ATOM 2973 C C . LEU A 1 359 ? -4.164 -1.376 -11.619 1.00 87.38 359 LEU A C 1
ATOM 2975 O O . LEU A 1 359 ? -4.126 -0.271 -12.147 1.00 87.38 359 LEU A O 1
ATOM 2979 N N . ILE A 1 360 ? -3.560 -2.447 -12.120 1.00 86.19 360 ILE A N 1
ATOM 2980 C CA . ILE A 1 360 ? -2.830 -2.459 -13.379 1.00 86.19 360 ILE A CA 1
ATOM 2981 C C . ILE A 1 360 ? -3.776 -2.877 -14.497 1.00 86.19 360 ILE A C 1
ATOM 2983 O O . ILE A 1 360 ? -4.560 -3.814 -14.344 1.00 86.19 360 ILE A O 1
ATOM 2987 N N . SER A 1 361 ? -3.699 -2.168 -15.619 1.00 83.06 361 SER A N 1
ATOM 2988 C CA . SER A 1 361 ? -4.584 -2.360 -16.764 1.00 83.06 361 SER A CA 1
ATOM 2989 C C . SER A 1 361 ? -3.783 -2.641 -18.026 1.00 83.06 361 SER A C 1
ATOM 2991 O O . SER A 1 361 ? -2.859 -1.904 -18.367 1.00 83.06 361 SER A O 1
ATOM 2993 N N . GLU A 1 362 ? -4.191 -3.663 -18.775 1.00 73.38 362 GLU A N 1
ATOM 2994 C CA . GLU A 1 362 ? -3.670 -3.937 -20.117 1.00 73.38 362 GLU A CA 1
ATOM 2995 C C . GLU A 1 362 ? -4.063 -2.878 -21.157 1.00 73.38 362 GLU A C 1
ATOM 2997 O O . GLU A 1 362 ? -3.442 -2.790 -22.216 1.00 73.38 362 GLU A O 1
ATOM 3002 N N . ASN A 1 363 ? -5.109 -2.096 -20.870 1.00 64.38 363 ASN A N 1
ATOM 3003 C CA . ASN A 1 363 ? -5.682 -1.112 -21.789 1.00 64.38 363 ASN A CA 1
ATOM 3004 C C . ASN A 1 363 ? -5.087 0.295 -21.613 1.00 64.38 363 ASN A C 1
ATOM 3006 O O . ASN A 1 363 ? -5.403 1.188 -22.403 1.00 64.38 363 ASN A O 1
ATOM 3010 N N . ASP A 1 364 ? -4.218 0.500 -20.618 1.00 64.06 364 ASP A N 1
ATOM 3011 C CA . ASP A 1 364 ? -3.467 1.748 -20.408 1.00 64.06 364 ASP A CA 1
ATOM 3012 C C . ASP A 1 364 ? -2.261 1.849 -21.354 1.00 64.06 364 ASP A C 1
ATOM 3014 O O . ASP A 1 364 ? -1.133 2.156 -20.970 1.00 64.06 364 ASP A O 1
ATOM 3018 N N . LEU A 1 365 ? -2.505 1.589 -22.639 1.00 56.59 365 LEU A N 1
ATOM 3019 C CA . LEU A 1 365 ? -1.518 1.816 -23.682 1.00 56.59 365 LEU A CA 1
ATOM 3020 C C . LEU A 1 365 ? -1.302 3.320 -23.857 1.00 56.59 365 LEU A C 1
ATOM 3022 O O . LEU A 1 365 ? -2.259 4.094 -23.889 1.00 56.59 365 LEU A O 1
ATOM 3026 N N . ILE A 1 366 ? -0.029 3.697 -23.992 1.00 54.78 366 ILE A N 1
ATOM 3027 C CA . ILE A 1 366 ? 0.519 5.049 -24.160 1.00 54.78 366 ILE A CA 1
ATOM 3028 C C . ILE A 1 366 ? -0.419 5.942 -24.991 1.00 54.78 366 ILE A C 1
ATOM 3030 O O . ILE A 1 366 ? -0.387 5.943 -26.226 1.00 54.78 366 ILE A O 1
ATOM 3034 N N . LYS A 1 367 ? -1.267 6.724 -24.312 1.00 44.28 367 LYS A N 1
ATOM 3035 C CA . LYS A 1 367 ? -2.076 7.761 -24.954 1.00 44.28 367 LYS A CA 1
ATOM 3036 C C . LYS A 1 367 ? -1.227 9.028 -25.018 1.00 44.28 367 LYS A C 1
ATOM 3038 O O . LYS A 1 367 ? -0.861 9.548 -23.964 1.00 44.28 367 LYS A O 1
ATOM 3043 N N . PRO A 1 368 ? -0.894 9.546 -26.213 1.00 39.62 368 PRO A N 1
ATOM 3044 C CA . PRO A 1 368 ? -0.299 10.868 -26.302 1.00 39.62 368 PRO A CA 1
ATOM 3045 C C . PRO A 1 368 ? -1.298 11.865 -25.710 1.00 39.62 368 PRO A C 1
ATOM 3047 O O . PRO A 1 368 ? -2.441 11.931 -26.164 1.00 39.62 368 PRO A O 1
ATOM 3050 N N . GLN A 1 369 ? -0.881 12.617 -24.688 1.00 41.31 369 GLN A N 1
ATOM 3051 C CA . GLN A 1 369 ? -1.625 13.792 -24.249 1.00 41.31 369 GLN A CA 1
ATOM 3052 C C . GLN A 1 369 ? -1.779 14.701 -25.471 1.00 41.31 369 GLN A C 1
ATOM 3054 O O . GLN A 1 369 ? -0.799 15.230 -25.995 1.00 41.31 369 GLN A O 1
ATOM 3059 N N . SER A 1 370 ? -3.001 14.820 -25.982 1.00 34.19 370 SER A N 1
ATOM 3060 C CA . SER A 1 370 ? -3.326 15.767 -27.036 1.00 34.19 370 SER A CA 1
ATOM 3061 C C . SER A 1 370 ? -3.075 17.171 -26.502 1.00 34.19 370 SER A C 1
ATOM 3063 O O . SER A 1 370 ? -3.771 17.651 -25.608 1.00 34.19 370 SER A O 1
ATOM 3065 N N . SER A 1 371 ? -2.055 17.815 -27.052 1.00 36.00 371 SER A N 1
ATOM 3066 C CA . SER A 1 371 ? -1.750 19.226 -26.890 1.00 36.00 371 SER A CA 1
ATOM 3067 C C . SER A 1 371 ? -2.878 20.077 -27.478 1.00 36.00 371 SER A C 1
ATOM 3069 O O . SER A 1 371 ? -2.816 20.475 -28.638 1.00 36.00 371 SER A O 1
ATOM 3071 N N . SER A 1 372 ? -3.909 20.351 -26.682 1.00 32.50 372 SER A N 1
ATOM 3072 C CA . SER A 1 372 ? -4.835 21.464 -26.902 1.00 32.50 372 SER A CA 1
ATOM 3073 C C . SER A 1 372 ? -5.653 21.750 -25.639 1.00 32.50 372 SER A C 1
ATOM 3075 O O . SER A 1 372 ? -6.774 21.268 -25.525 1.00 32.50 372 SER A O 1
ATOM 3077 N N . SER A 1 373 ? -5.091 22.525 -24.703 1.00 30.92 373 SER A N 1
ATOM 3078 C CA . SER A 1 373 ? -5.793 23.621 -24.002 1.00 30.92 373 SER A CA 1
ATOM 3079 C C . SER A 1 373 ? -4.971 24.149 -22.818 1.00 30.92 373 SER A C 1
ATOM 3081 O O . SER A 1 373 ? -4.831 23.471 -21.807 1.00 30.92 373 SER A O 1
ATOM 3083 N N . SER A 1 374 ? -4.485 25.385 -22.979 1.00 29.03 374 SER A N 1
ATOM 3084 C CA . SER A 1 374 ? -4.340 26.448 -21.967 1.00 29.03 374 SER A CA 1
ATOM 3085 C C . SER A 1 374 ? -3.658 26.158 -20.622 1.00 29.03 374 SER A C 1
ATOM 3087 O O . SER A 1 374 ? -4.148 25.382 -19.804 1.00 29.03 374 SER A O 1
ATOM 3089 N N . LEU A 1 375 ? -2.622 26.968 -20.346 1.00 37.81 375 LEU A N 1
ATOM 3090 C CA . LEU A 1 375 ? -2.208 27.412 -19.010 1.00 37.81 375 LEU A CA 1
ATOM 3091 C C . LEU A 1 375 ? -3.422 27.500 -18.071 1.00 37.81 375 LEU A C 1
ATOM 3093 O O . LEU A 1 375 ? -4.194 28.454 -18.108 1.00 37.81 375 LEU A O 1
ATOM 3097 N N . SER A 1 376 ? -3.592 26.487 -17.235 1.00 29.12 376 SER A N 1
ATOM 3098 C CA . SER A 1 376 ? -4.449 26.551 -16.065 1.00 29.12 376 SER A CA 1
ATOM 3099 C C . SER A 1 376 ? -3.852 25.630 -15.011 1.00 29.12 376 SER A C 1
ATOM 3101 O O . SER A 1 376 ? -3.636 24.436 -15.198 1.00 29.12 376 SER A O 1
ATOM 3103 N N . SER A 1 377 ? -3.480 26.279 -13.921 1.00 31.55 377 SER A N 1
ATOM 3104 C CA . SER A 1 377 ? -3.046 25.736 -12.649 1.00 31.55 377 SER A CA 1
ATOM 3105 C C . SER A 1 377 ? -3.822 24.490 -12.214 1.00 31.55 377 SER A C 1
ATOM 3107 O O . SER A 1 377 ? -5.051 24.477 -12.252 1.00 31.55 377 SER A O 1
ATOM 3109 N N . SER A 1 378 ? -3.080 23.500 -11.705 1.00 35.41 378 SER A N 1
ATOM 3110 C CA . SER A 1 378 ? -3.496 22.590 -10.628 1.00 35.41 378 SER A CA 1
ATOM 3111 C C . SER A 1 378 ? -4.950 22.107 -10.692 1.00 35.41 378 SER A C 1
ATOM 3113 O O . SER A 1 378 ? -5.807 22.575 -9.943 1.00 35.41 378 SER A O 1
ATOM 3115 N N . SER A 1 379 ? -5.234 21.125 -11.541 1.00 31.19 379 SER A N 1
ATOM 3116 C CA . SER A 1 379 ? -6.506 20.405 -11.489 1.00 31.19 379 SER A CA 1
ATOM 3117 C C . SER A 1 379 ? -6.256 18.902 -11.403 1.00 31.19 379 SER A C 1
ATOM 3119 O O . SER A 1 379 ? -5.665 18.273 -12.278 1.00 31.19 379 SER A O 1
ATOM 3121 N N . PHE A 1 380 ? -6.693 18.330 -10.282 1.00 42.78 380 PHE A N 1
ATOM 3122 C CA . PHE A 1 380 ? -6.680 16.901 -9.988 1.00 42.78 380 PHE A CA 1
ATOM 3123 C C . PHE A 1 380 ? -7.739 16.211 -10.864 1.00 42.78 380 PHE A C 1
ATOM 3125 O O . PHE A 1 380 ? -8.841 15.923 -10.415 1.00 42.78 380 PHE A O 1
ATOM 3132 N N . SER A 1 381 ? -7.458 16.025 -12.156 1.00 35.25 381 SER A N 1
ATOM 3133 C CA . SER A 1 381 ? -8.437 15.428 -13.067 1.00 35.25 381 SER A CA 1
ATOM 3134 C C . SER A 1 381 ? -8.688 13.943 -12.748 1.00 35.25 381 SER A C 1
ATOM 3136 O O . SER A 1 381 ? -7.818 13.187 -12.303 1.00 35.25 381 SER A O 1
ATOM 3138 N N . SER A 1 382 ? -9.933 13.528 -12.953 1.00 42.41 382 SER A N 1
ATOM 3139 C CA . SER A 1 382 ? -10.511 12.214 -12.672 1.00 42.41 382 SER A CA 1
ATOM 3140 C C . SER A 1 382 ? -10.079 11.108 -13.651 1.00 42.41 382 SER A C 1
ATOM 3142 O O . SER A 1 382 ? -10.841 10.171 -13.886 1.00 42.41 382 SER A O 1
ATOM 3144 N N . SER A 1 383 ? -8.871 11.177 -14.221 1.00 54.03 383 SER A N 1
ATOM 3145 C CA . SER A 1 383 ? -8.319 10.074 -15.021 1.00 54.03 383 SER A CA 1
ATOM 3146 C C . SER A 1 383 ? -8.214 8.798 -14.171 1.00 54.03 383 SER A C 1
ATOM 3148 O O . SER A 1 383 ? -7.982 8.892 -12.970 1.00 54.03 383 SER A O 1
ATOM 3150 N N . PRO A 1 384 ? -8.410 7.584 -14.697 1.00 71.31 384 PRO A N 1
ATOM 3151 C CA . PRO A 1 384 ? -8.009 6.384 -13.963 1.00 71.31 384 PRO A CA 1
ATOM 3152 C C . PRO A 1 384 ? -6.510 6.463 -13.622 1.00 71.31 384 PRO A C 1
ATOM 3154 O O . PRO A 1 384 ? -5.751 7.144 -14.311 1.00 71.31 384 PRO A O 1
ATOM 3157 N N . ILE A 1 385 ? -6.105 5.842 -12.510 1.00 83.19 385 ILE A N 1
ATOM 3158 C CA . ILE A 1 385 ? -4.679 5.681 -12.203 1.00 83.19 385 ILE A CA 1
ATOM 3159 C C . ILE A 1 385 ? -4.028 4.910 -13.349 1.00 83.19 385 ILE A C 1
ATOM 3161 O O . ILE A 1 385 ? -4.599 3.917 -13.789 1.00 83.19 385 ILE A O 1
ATOM 3165 N N . THR A 1 386 ? -2.883 5.384 -13.827 1.00 88.25 386 THR A N 1
ATOM 3166 C CA . THR A 1 386 ? -2.168 4.731 -14.924 1.00 88.25 386 THR A CA 1
ATOM 3167 C C . THR A 1 386 ? -1.108 3.767 -14.400 1.00 88.25 386 THR A C 1
ATOM 3169 O O . THR A 1 386 ? -0.630 3.897 -13.270 1.00 88.25 386 THR A O 1
ATOM 3172 N N . ASN A 1 387 ? -0.677 2.822 -15.239 1.00 90.19 387 ASN A N 1
ATOM 3173 C CA . ASN A 1 387 ? 0.477 1.974 -14.917 1.00 90.19 387 ASN A CA 1
ATOM 3174 C C . ASN A 1 387 ? 1.735 2.820 -14.629 1.00 90.19 387 ASN A C 1
ATOM 3176 O O . ASN A 1 387 ? 2.520 2.470 -13.752 1.00 90.19 387 ASN A O 1
ATOM 3180 N N . ASP A 1 388 ? 1.901 3.950 -15.324 1.00 89.31 388 ASP A N 1
ATOM 3181 C CA . ASP A 1 388 ? 3.015 4.883 -15.120 1.00 89.31 388 ASP A CA 1
ATOM 3182 C C . ASP A 1 388 ? 2.978 5.517 -13.721 1.00 89.31 388 ASP A C 1
ATOM 3184 O O . ASP A 1 388 ? 3.978 5.515 -13.005 1.00 89.31 388 ASP A O 1
ATOM 3188 N N . ASP A 1 389 ? 1.793 5.933 -13.258 1.00 90.62 389 ASP A N 1
ATOM 3189 C CA . ASP A 1 389 ? 1.617 6.474 -11.907 1.00 90.62 389 ASP A CA 1
ATOM 3190 C C . ASP A 1 389 ? 2.098 5.503 -10.819 1.00 90.62 389 ASP A C 1
ATOM 3192 O O . ASP A 1 389 ? 2.711 5.915 -9.828 1.00 90.62 389 ASP A O 1
ATOM 3196 N N . ILE A 1 390 ? 1.819 4.210 -11.002 1.00 92.75 390 ILE A N 1
ATOM 3197 C CA . ILE A 1 390 ? 2.222 3.146 -10.080 1.00 92.75 390 ILE A CA 1
ATOM 3198 C C . ILE A 1 390 ? 3.747 2.983 -10.091 1.00 92.75 390 ILE A C 1
ATOM 3200 O O . ILE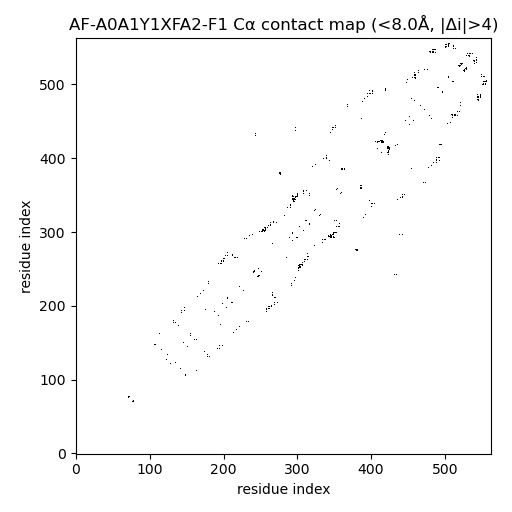 A 1 390 ? 4.370 2.962 -9.027 1.00 92.75 390 ILE A O 1
ATOM 3204 N N . ILE A 1 391 ? 4.359 2.901 -11.275 1.00 94.00 391 ILE A N 1
ATOM 3205 C CA . ILE A 1 391 ? 5.812 2.745 -11.422 1.00 94.00 391 ILE A CA 1
ATOM 3206 C C . ILE A 1 391 ? 6.553 3.946 -10.828 1.00 94.00 391 ILE A C 1
ATOM 3208 O O . ILE A 1 391 ? 7.501 3.764 -10.059 1.00 94.00 391 ILE A O 1
ATOM 3212 N N . ILE A 1 392 ? 6.091 5.167 -11.102 1.00 92.44 392 ILE A N 1
ATOM 3213 C CA . ILE A 1 392 ? 6.681 6.404 -10.580 1.00 92.44 392 ILE A CA 1
ATOM 3214 C C . ILE A 1 392 ? 6.646 6.419 -9.048 1.00 92.44 392 ILE A C 1
ATOM 3216 O O . ILE A 1 392 ? 7.679 6.646 -8.408 1.00 92.44 392 ILE A O 1
ATOM 3220 N N . VAL A 1 393 ? 5.491 6.131 -8.435 1.00 93.94 393 VAL A N 1
ATOM 3221 C CA . VAL A 1 393 ? 5.371 6.198 -6.972 1.00 93.94 393 VAL A CA 1
ATOM 3222 C C . VAL A 1 393 ? 6.229 5.136 -6.293 1.00 93.94 393 VAL A C 1
ATOM 3224 O O . VAL A 1 393 ? 6.924 5.439 -5.322 1.00 93.94 393 VAL A O 1
ATOM 3227 N N . LEU A 1 394 ? 6.239 3.905 -6.819 1.00 95.19 394 LEU A N 1
ATOM 3228 C CA . LEU A 1 394 ? 7.051 2.829 -6.261 1.00 95.19 394 LEU A CA 1
ATOM 3229 C C . LEU A 1 394 ? 8.545 3.129 -6.424 1.00 95.19 394 LEU A C 1
ATOM 3231 O O . LEU A 1 394 ? 9.321 2.866 -5.507 1.00 95.19 394 LEU A O 1
ATOM 3235 N N . THR A 1 395 ? 8.942 3.746 -7.540 1.00 94.75 395 THR A N 1
ATOM 3236 C CA . THR A 1 395 ? 10.317 4.213 -7.756 1.00 94.75 395 THR A CA 1
ATOM 3237 C C . THR A 1 395 ? 10.703 5.273 -6.734 1.00 94.75 395 THR A C 1
ATOM 3239 O O . THR A 1 395 ? 11.773 5.180 -6.134 1.00 94.75 395 THR A O 1
ATOM 3242 N N . PHE A 1 396 ? 9.840 6.258 -6.465 1.00 93.69 396 PHE A N 1
ATOM 3243 C CA . PHE A 1 396 ? 10.118 7.275 -5.449 1.00 93.69 396 PHE A CA 1
ATOM 3244 C C . PHE A 1 396 ? 10.265 6.684 -4.045 1.00 93.69 396 PHE A C 1
ATOM 3246 O O . PHE A 1 396 ? 11.195 7.061 -3.330 1.00 93.69 396 PHE A O 1
ATOM 3253 N N . LEU A 1 397 ? 9.395 5.744 -3.660 1.00 93.94 397 LEU A N 1
ATOM 3254 C CA . LEU A 1 397 ? 9.515 5.038 -2.382 1.00 93.94 397 LEU A CA 1
ATOM 3255 C C . LEU A 1 397 ? 10.813 4.225 -2.315 1.00 93.94 397 LEU A C 1
ATOM 3257 O O . LEU A 1 397 ? 11.519 4.258 -1.308 1.00 93.94 397 LEU A O 1
ATOM 3261 N N . ALA A 1 398 ? 11.164 3.540 -3.402 1.00 92.69 398 ALA A N 1
ATOM 3262 C CA . ALA A 1 398 ? 12.383 2.753 -3.483 1.00 92.69 398 ALA A CA 1
ATOM 3263 C C . ALA A 1 398 ? 13.645 3.631 -3.345 1.00 92.69 398 ALA A C 1
ATOM 3265 O O . ALA A 1 398 ? 14.533 3.351 -2.537 1.00 92.69 398 ALA A O 1
ATOM 3266 N N . LEU A 1 399 ? 13.714 4.743 -4.078 1.00 91.69 399 LEU A N 1
ATOM 3267 C CA . LEU A 1 399 ? 14.827 5.691 -3.987 1.00 91.69 399 LEU A CA 1
ATOM 3268 C C . LEU A 1 399 ? 14.929 6.334 -2.599 1.00 91.69 399 LEU A C 1
ATOM 3270 O O . LEU A 1 399 ? 16.036 6.552 -2.103 1.00 91.69 399 LEU A O 1
ATOM 3274 N N . HIS A 1 400 ? 13.796 6.601 -1.945 1.00 90.75 400 HIS A N 1
ATOM 3275 C CA . HIS A 1 400 ? 13.777 7.082 -0.564 1.00 90.75 400 HIS A CA 1
ATOM 3276 C C . HIS A 1 400 ? 14.388 6.062 0.405 1.00 90.75 400 HIS A C 1
ATOM 3278 O O . HIS A 1 400 ? 15.294 6.419 1.162 1.00 90.75 400 HIS A O 1
ATOM 3284 N N . CYS A 1 401 ? 13.986 4.788 0.316 1.00 89.00 401 CYS A N 1
ATOM 3285 C CA . CYS A 1 401 ? 14.601 3.704 1.088 1.00 89.00 401 CYS A CA 1
ATOM 3286 C C . CYS A 1 401 ? 16.119 3.649 0.877 1.00 89.00 401 CYS A C 1
ATOM 3288 O O . CYS A 1 401 ? 16.873 3.569 1.843 1.00 89.00 401 CYS A O 1
ATOM 3290 N N . GLN A 1 402 ? 16.589 3.730 -0.371 1.00 87.44 402 GLN A N 1
ATOM 3291 C CA . GLN A 1 402 ? 18.026 3.710 -0.664 1.00 87.44 402 GLN A CA 1
ATOM 3292 C C . GLN A 1 402 ? 18.772 4.884 -0.047 1.00 87.44 402 GLN A C 1
ATOM 3294 O O . GLN A 1 402 ? 19.837 4.690 0.537 1.00 87.44 402 GLN A O 1
ATOM 3299 N N . LYS A 1 403 ? 18.223 6.097 -0.177 1.00 87.44 403 LYS A N 1
ATOM 3300 C CA . LYS A 1 403 ? 18.815 7.301 0.401 1.00 87.44 403 LYS A CA 1
ATOM 3301 C C . LYS A 1 403 ? 18.939 7.159 1.917 1.00 87.44 403 LYS A C 1
ATOM 3303 O O . LYS A 1 403 ? 20.012 7.407 2.457 1.00 87.44 403 LYS A O 1
ATOM 3308 N N . TYR A 1 404 ? 17.884 6.675 2.573 1.00 83.75 404 TYR A N 1
ATOM 3309 C CA . TYR A 1 404 ? 17.892 6.412 4.010 1.00 83.75 404 TYR A CA 1
ATOM 3310 C C . TYR A 1 404 ? 18.989 5.414 4.411 1.00 83.75 404 TYR A C 1
ATOM 3312 O O . TYR A 1 404 ? 19.726 5.658 5.364 1.00 83.75 404 TYR A O 1
ATOM 3320 N N . ILE A 1 405 ? 19.132 4.308 3.671 1.00 78.56 405 ILE A N 1
ATOM 3321 C CA . ILE A 1 405 ? 20.185 3.311 3.911 1.00 78.56 405 ILE A CA 1
ATOM 3322 C C . ILE A 1 405 ? 21.564 3.957 3.742 1.00 78.56 405 ILE A C 1
ATOM 3324 O O . ILE A 1 405 ? 22.401 3.861 4.630 1.00 78.56 405 ILE A O 1
ATOM 3328 N N . HIS A 1 406 ? 21.797 4.682 2.647 1.00 80.81 406 HIS A N 1
ATOM 3329 C CA . HIS A 1 406 ? 23.087 5.315 2.381 1.00 80.81 406 HIS A CA 1
ATOM 3330 C C . HIS A 1 406 ? 23.493 6.324 3.465 1.00 80.81 406 HIS A C 1
ATOM 3332 O O . HIS A 1 406 ? 24.617 6.270 3.960 1.00 80.81 406 HIS A O 1
ATOM 3338 N N . GLU A 1 407 ? 22.572 7.198 3.882 1.00 80.69 407 GLU A N 1
ATOM 3339 C CA . GLU A 1 407 ? 22.804 8.178 4.952 1.00 80.69 407 GLU A CA 1
ATOM 3340 C C . GLU A 1 407 ? 23.113 7.506 6.291 1.00 80.69 407 GLU A C 1
ATOM 3342 O O . GLU A 1 407 ? 23.924 8.001 7.071 1.00 80.69 407 GLU A O 1
ATOM 3347 N N . ARG A 1 408 ? 22.494 6.354 6.559 1.00 74.75 408 ARG A N 1
ATOM 3348 C CA . ARG A 1 408 ? 22.727 5.591 7.784 1.00 74.75 408 ARG A CA 1
ATOM 3349 C C . ARG A 1 408 ? 24.005 4.757 7.705 1.00 74.75 408 ARG A C 1
ATOM 3351 O O . ARG A 1 408 ? 24.585 4.484 8.745 1.00 74.75 408 ARG A O 1
ATOM 3358 N N . ASN A 1 409 ? 24.513 4.380 6.540 1.00 68.69 409 ASN A N 1
ATOM 3359 C CA . ASN A 1 409 ? 25.693 3.507 6.427 1.00 68.69 409 ASN A CA 1
ATOM 3360 C C . ASN A 1 409 ? 27.032 4.184 6.774 1.00 68.69 409 ASN A C 1
ATOM 3362 O O . ASN A 1 409 ? 28.053 3.507 6.835 1.00 68.69 409 ASN A O 1
ATOM 3366 N N . THR A 1 410 ? 27.059 5.496 7.015 1.00 59.59 410 THR A N 1
ATOM 3367 C CA . THR A 1 410 ? 28.297 6.279 7.189 1.00 59.59 410 THR A CA 1
ATOM 3368 C C . THR A 1 410 ? 28.695 6.539 8.651 1.00 59.59 410 THR A C 1
ATOM 3370 O O . THR A 1 410 ? 29.697 7.206 8.903 1.00 59.59 410 THR A O 1
ATOM 3373 N N . GLY A 1 411 ? 27.941 6.027 9.631 1.00 62.09 411 GLY A N 1
ATOM 3374 C CA . GLY A 1 411 ? 28.182 6.286 11.057 1.00 62.09 411 GLY A CA 1
ATOM 3375 C C . GLY A 1 411 ? 29.116 5.290 11.755 1.00 62.09 411 GLY A C 1
ATOM 3376 O O . GLY A 1 411 ? 29.282 4.149 11.337 1.00 62.09 411 GLY A O 1
ATOM 3377 N N . SER A 1 412 ? 29.681 5.714 12.890 1.00 57.19 412 SER A N 1
ATOM 3378 C CA . SER A 1 412 ? 30.694 4.984 13.675 1.00 57.19 412 SER A CA 1
ATOM 3379 C C . SER A 1 412 ? 30.192 3.739 14.423 1.00 57.19 412 SER A C 1
ATOM 3381 O O . SER A 1 412 ? 31.000 2.961 14.921 1.00 57.19 412 SER A O 1
ATOM 3383 N N . SER A 1 413 ? 28.874 3.526 14.507 1.00 60.12 413 SER A N 1
ATOM 3384 C CA . SER A 1 413 ? 28.259 2.342 15.130 1.00 60.12 413 SER A CA 1
ATOM 3385 C C . SER A 1 413 ? 27.333 1.640 14.138 1.00 60.12 413 SER A C 1
ATOM 3387 O O . SER A 1 413 ? 26.135 1.909 14.070 1.00 60.12 413 SER A O 1
ATOM 3389 N N . LEU A 1 414 ? 27.905 0.755 13.324 1.00 67.75 414 LEU A N 1
ATOM 3390 C CA . LEU A 1 414 ? 27.158 -0.026 12.342 1.00 67.75 414 LEU A CA 1
ATOM 3391 C C . LEU A 1 414 ? 26.437 -1.193 13.020 1.00 67.75 414 LEU A C 1
ATOM 3393 O O . LEU A 1 414 ? 27.032 -1.977 13.757 1.00 67.75 414 LEU A O 1
ATOM 3397 N N . THR A 1 415 ? 25.149 -1.332 12.732 1.00 68.50 415 THR A N 1
ATOM 3398 C CA . THR A 1 415 ? 24.335 -2.484 13.120 1.00 68.50 415 THR A CA 1
ATOM 3399 C C . THR A 1 415 ? 23.912 -3.248 11.876 1.00 68.50 415 THR A C 1
ATOM 3401 O O . THR A 1 415 ? 23.550 -2.646 10.868 1.00 68.50 415 THR A O 1
ATOM 3404 N N . TYR A 1 416 ? 23.958 -4.579 11.934 1.00 69.62 416 TYR A N 1
ATOM 3405 C CA . TYR A 1 416 ? 23.504 -5.414 10.828 1.00 69.62 416 TYR A CA 1
ATOM 3406 C C . TYR A 1 416 ? 21.970 -5.511 10.794 1.00 69.62 416 TYR A C 1
ATOM 3408 O O . TYR A 1 416 ? 21.327 -5.855 11.797 1.00 69.62 416 TYR A O 1
ATOM 3416 N N . HIS A 1 417 ? 21.399 -5.246 9.619 1.00 72.25 417 HIS A N 1
ATOM 3417 C CA . HIS A 1 417 ? 19.998 -5.446 9.274 1.00 72.25 417 HIS A CA 1
ATOM 3418 C C . HIS A 1 417 ? 19.874 -6.504 8.165 1.00 72.25 417 HIS A C 1
ATOM 3420 O O . HIS A 1 417 ? 20.583 -6.420 7.165 1.00 72.25 417 HIS A O 1
ATOM 3426 N N . PRO A 1 418 ? 18.952 -7.474 8.284 1.00 64.38 418 PRO A N 1
ATOM 3427 C CA . PRO A 1 418 ? 18.819 -8.598 7.345 1.00 64.38 418 PRO A CA 1
ATOM 3428 C C . PRO A 1 418 ? 18.561 -8.187 5.889 1.00 64.38 418 PRO A C 1
ATOM 3430 O O . PRO A 1 418 ? 19.022 -8.865 4.983 1.00 64.38 418 PRO A O 1
ATOM 3433 N N . ILE A 1 419 ? 17.808 -7.104 5.665 1.00 75.25 419 ILE A N 1
ATOM 3434 C CA . ILE A 1 419 ? 17.428 -6.644 4.320 1.00 75.25 419 ILE A CA 1
ATOM 3435 C C . ILE A 1 419 ? 18.361 -5.540 3.828 1.00 75.25 419 ILE A C 1
ATOM 3437 O O . ILE A 1 419 ? 18.752 -5.524 2.668 1.00 75.25 419 ILE A O 1
ATOM 3441 N N . PHE A 1 420 ? 18.731 -4.621 4.718 1.00 72.31 420 PHE A N 1
ATOM 3442 C CA . PHE A 1 420 ? 19.437 -3.389 4.354 1.00 72.31 420 PHE A CA 1
ATOM 3443 C C . PHE A 1 420 ? 20.946 -3.480 4.594 1.00 72.31 420 PHE A C 1
ATOM 3445 O O . PHE A 1 420 ? 21.665 -2.511 4.368 1.00 72.31 420 PHE A O 1
ATOM 3452 N N . ASN A 1 421 ? 21.428 -4.645 5.038 1.00 72.94 421 ASN A N 1
ATOM 3453 C CA . ASN A 1 421 ? 22.796 -4.878 5.479 1.00 72.94 421 ASN A CA 1
ATOM 3454 C C . ASN A 1 421 ? 23.193 -3.928 6.624 1.00 72.94 421 ASN A C 1
ATOM 3456 O O . ASN A 1 421 ? 22.410 -3.680 7.538 1.00 72.94 421 ASN A O 1
ATOM 3460 N N . TRP A 1 422 ? 24.436 -3.461 6.636 1.00 62.78 422 TRP A N 1
ATOM 3461 C CA . TRP A 1 422 ? 25.002 -2.668 7.722 1.00 62.78 422 TRP A CA 1
ATOM 3462 C C . TRP A 1 422 ? 24.562 -1.213 7.651 1.00 62.78 422 TRP A C 1
ATOM 3464 O O . TRP A 1 422 ? 24.943 -0.553 6.696 1.00 62.78 422 TRP A O 1
ATOM 3474 N N . TYR A 1 423 ? 23.870 -0.706 8.676 1.00 70.94 423 TYR A N 1
ATOM 3475 C CA . TYR A 1 423 ? 23.554 0.718 8.816 1.00 70.94 423 TYR A CA 1
ATOM 3476 C C . TYR A 1 423 ? 23.691 1.202 10.272 1.00 70.94 423 TYR A C 1
ATOM 3478 O O . TYR A 1 423 ? 23.519 0.438 11.224 1.00 70.94 423 TYR A O 1
ATOM 3486 N N . SER A 1 424 ? 24.005 2.483 10.470 1.00 49.56 424 SER A N 1
ATOM 3487 C CA . SER A 1 424 ? 24.142 3.131 11.781 1.00 49.56 424 SER A CA 1
ATOM 3488 C C . SER A 1 424 ? 22.803 3.694 12.268 1.00 49.56 424 SER A C 1
ATOM 3490 O O . SER A 1 424 ? 22.367 4.800 11.940 1.00 49.56 424 SER A O 1
ATOM 3492 N N . GLY A 1 425 ? 22.085 2.897 13.053 1.00 60.09 425 GLY A N 1
ATOM 3493 C CA . GLY A 1 425 ? 20.831 3.320 13.662 1.00 60.09 425 GLY A CA 1
ATOM 3494 C C . GLY A 1 425 ? 20.596 2.623 14.989 1.00 60.09 425 GLY A C 1
ATOM 3495 O O . GLY A 1 425 ? 20.895 1.445 15.162 1.00 60.09 425 GLY A O 1
ATOM 3496 N N . LYS A 1 426 ? 20.022 3.353 15.949 1.00 55.84 426 LYS A N 1
ATOM 3497 C CA . LYS A 1 426 ? 19.396 2.708 17.104 1.00 55.84 426 LYS A CA 1
ATOM 3498 C C . LYS A 1 426 ? 18.193 1.934 16.561 1.00 55.84 426 LYS A C 1
ATOM 3500 O O . LYS A 1 426 ? 17.319 2.568 15.974 1.00 55.84 426 LYS A O 1
ATOM 3505 N N . LYS A 1 427 ? 18.131 0.609 16.751 1.00 57.31 427 LYS A N 1
ATOM 3506 C CA . LYS A 1 427 ? 16.906 -0.174 16.502 1.00 57.31 427 LYS A CA 1
ATOM 3507 C C . LYS A 1 427 ? 15.798 0.378 17.404 1.00 57.31 427 LYS A C 1
ATOM 350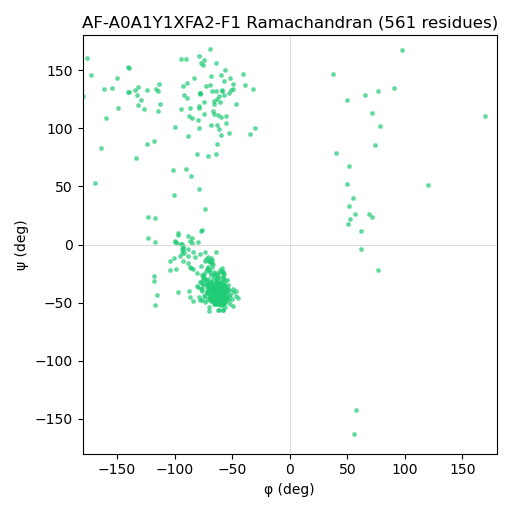9 O O . LYS A 1 427 ? 15.752 0.034 18.584 1.00 57.31 427 LYS A O 1
ATOM 3514 N N . LYS A 1 428 ? 14.981 1.304 16.891 1.00 54.53 428 LYS A N 1
ATOM 3515 C CA . LYS A 1 428 ? 13.877 1.915 17.647 1.00 54.53 428 LYS A CA 1
ATOM 3516 C C . LYS A 1 428 ? 12.741 0.915 17.847 1.00 54.53 428 LYS A C 1
ATOM 3518 O O . LYS A 1 428 ? 12.198 0.832 18.943 1.00 54.53 428 LYS A O 1
ATOM 3523 N N . GLU A 1 429 ? 12.442 0.123 16.820 1.00 58.56 429 GLU A N 1
ATOM 3524 C CA . GLU A 1 429 ? 11.393 -0.895 16.829 1.00 58.56 429 GLU A CA 1
ATOM 3525 C C . GLU A 1 429 ? 12.037 -2.288 16.709 1.00 58.56 429 GLU A C 1
ATOM 3527 O O . GLU A 1 429 ? 12.928 -2.518 15.889 1.00 58.56 429 GLU A O 1
ATOM 3532 N N . LYS A 1 430 ? 11.639 -3.239 17.564 1.00 68.62 430 LYS A N 1
ATOM 3533 C CA . LYS A 1 430 ? 12.116 -4.632 17.496 1.00 68.62 430 LYS A CA 1
ATOM 3534 C C . LYS A 1 430 ? 11.257 -5.423 16.508 1.00 68.62 430 LYS A C 1
ATOM 3536 O O . LYS A 1 430 ? 10.650 -6.417 16.890 1.00 68.62 430 LYS A O 1
ATOM 3541 N N . ILE A 1 431 ? 11.216 -4.986 15.251 1.00 75.31 431 ILE A N 1
ATOM 3542 C CA . ILE A 1 431 ? 10.418 -5.648 14.216 1.00 75.31 431 ILE A CA 1
ATOM 3543 C C . ILE A 1 431 ? 10.999 -7.053 13.945 1.00 75.31 431 ILE A C 1
ATOM 3545 O O . ILE A 1 431 ? 12.187 -7.172 13.622 1.00 75.31 431 ILE A O 1
ATOM 3549 N N . PRO A 1 432 ? 10.203 -8.133 14.080 1.00 81.69 432 PRO A N 1
ATOM 3550 C CA . PRO A 1 432 ? 10.642 -9.491 13.778 1.00 81.69 432 PRO A CA 1
ATOM 3551 C C . PRO A 1 432 ? 11.142 -9.663 12.339 1.00 81.69 432 PRO A C 1
ATOM 3553 O O . PRO A 1 432 ? 10.528 -9.177 11.389 1.00 81.69 432 PRO A O 1
ATOM 3556 N N . LEU A 1 433 ? 12.214 -10.443 12.167 1.00 82.31 433 LEU A N 1
ATOM 3557 C CA . LEU A 1 433 ? 12.800 -10.757 10.855 1.00 82.31 433 LEU A CA 1
ATOM 3558 C C . LEU A 1 433 ? 11.795 -11.413 9.895 1.00 82.31 433 LEU A C 1
ATOM 3560 O O . LEU A 1 433 ? 11.866 -11.208 8.687 1.00 82.31 433 LEU A O 1
ATOM 3564 N N . ASP A 1 434 ? 10.848 -12.190 10.414 1.00 84.31 434 ASP A N 1
ATOM 3565 C CA . ASP A 1 434 ? 9.877 -12.892 9.574 1.00 84.31 434 ASP A CA 1
ATOM 3566 C C . ASP A 1 434 ? 8.832 -11.952 8.955 1.00 84.31 434 ASP A C 1
ATOM 3568 O O . ASP A 1 434 ? 8.304 -12.261 7.891 1.00 84.31 434 ASP A O 1
ATOM 3572 N N . LEU A 1 435 ? 8.585 -10.773 9.546 1.00 86.12 435 LEU A N 1
ATOM 3573 C CA . LEU A 1 435 ? 7.752 -9.739 8.914 1.00 86.12 435 LEU A CA 1
ATOM 3574 C C . LEU A 1 435 ? 8.421 -9.171 7.665 1.00 86.12 435 LEU A C 1
ATOM 3576 O O . LEU A 1 435 ? 7.758 -8.899 6.670 1.00 86.12 435 LEU A O 1
ATOM 3580 N N . PHE A 1 436 ? 9.742 -9.018 7.708 1.00 87.75 436 PHE A N 1
ATOM 3581 C CA . PHE A 1 436 ? 10.535 -8.560 6.576 1.00 87.75 436 PHE A CA 1
ATOM 3582 C C . PHE A 1 436 ? 10.553 -9.588 5.438 1.00 87.75 436 PHE A C 1
ATOM 3584 O O . PHE A 1 436 ? 10.405 -9.202 4.283 1.00 87.75 436 PHE A O 1
ATOM 3591 N N . LYS A 1 437 ? 10.650 -10.888 5.751 1.00 88.12 437 LYS A N 1
ATOM 3592 C CA . LYS A 1 437 ? 10.513 -11.962 4.749 1.00 88.12 437 LYS A CA 1
ATOM 3593 C C . LYS A 1 437 ? 9.129 -11.955 4.100 1.00 88.12 437 LYS A C 1
ATOM 3595 O O . LYS A 1 437 ? 9.033 -11.905 2.884 1.00 88.12 437 LYS A O 1
ATOM 3600 N N . GLN A 1 438 ? 8.068 -11.888 4.903 1.00 89.06 438 GLN A N 1
ATOM 3601 C CA . GLN A 1 438 ? 6.702 -11.806 4.378 1.00 89.06 438 GLN A CA 1
ATOM 3602 C C . GLN A 1 438 ? 6.469 -10.536 3.545 1.00 89.06 438 GLN A C 1
ATOM 3604 O O . GLN A 1 438 ? 5.725 -10.564 2.570 1.00 89.06 438 GLN A O 1
ATOM 3609 N N . ALA A 1 439 ? 7.105 -9.416 3.899 1.00 91.44 439 ALA A N 1
ATOM 3610 C CA . ALA A 1 439 ? 7.068 -8.212 3.078 1.00 91.44 439 ALA A CA 1
ATOM 3611 C C . ALA A 1 439 ? 7.800 -8.410 1.739 1.00 91.44 439 ALA A C 1
ATOM 3613 O O . ALA A 1 439 ? 7.291 -7.963 0.718 1.00 91.44 439 ALA A O 1
ATOM 3614 N N . ILE A 1 440 ? 8.936 -9.119 1.701 1.00 92.25 440 ILE A N 1
ATOM 3615 C CA . ILE A 1 440 ? 9.580 -9.515 0.434 1.00 92.25 440 ILE A CA 1
ATOM 3616 C C . ILE A 1 440 ? 8.620 -10.362 -0.410 1.00 92.25 440 ILE A C 1
ATOM 3618 O O . ILE A 1 440 ? 8.465 -10.075 -1.595 1.00 92.25 440 ILE A O 1
ATOM 3622 N N . ASP A 1 441 ? 7.915 -11.323 0.194 1.00 91.69 441 ASP A N 1
ATOM 3623 C CA . ASP A 1 441 ? 6.926 -12.141 -0.519 1.00 91.69 441 ASP A CA 1
ATOM 3624 C C . ASP A 1 441 ? 5.811 -11.272 -1.131 1.00 91.69 441 ASP A C 1
ATOM 3626 O O . ASP A 1 441 ? 5.398 -11.508 -2.265 1.00 91.69 441 ASP A O 1
ATOM 3630 N N . GLN A 1 442 ? 5.355 -10.218 -0.437 1.00 92.75 442 GLN A N 1
ATOM 3631 C CA . GLN A 1 442 ? 4.399 -9.250 -0.999 1.00 92.75 442 GLN A CA 1
ATOM 3632 C C . GLN A 1 442 ? 4.979 -8.475 -2.190 1.00 92.75 442 GLN A C 1
ATOM 3634 O O . GLN A 1 442 ? 4.288 -8.265 -3.187 1.00 92.75 442 GLN A O 1
ATOM 3639 N N . ILE A 1 443 ? 6.232 -8.026 -2.080 1.00 95.31 443 ILE A N 1
ATOM 3640 C CA . ILE A 1 443 ? 6.921 -7.264 -3.131 1.00 95.31 443 ILE A CA 1
ATOM 3641 C C . ILE A 1 443 ? 7.198 -8.168 -4.342 1.00 95.31 443 ILE A C 1
ATOM 3643 O O . ILE A 1 443 ? 7.208 -7.669 -5.462 1.00 95.31 443 ILE A O 1
ATOM 3647 N N . SER A 1 444 ? 7.320 -9.489 -4.158 1.00 95.12 444 SER A N 1
ATOM 3648 C CA . SER A 1 444 ? 7.608 -10.435 -5.246 1.00 95.12 444 SER A CA 1
ATOM 3649 C C . SER A 1 444 ? 6.603 -10.437 -6.392 1.00 95.12 444 SER A C 1
ATOM 3651 O O . SER A 1 444 ? 6.964 -10.706 -7.538 1.00 95.12 444 SER A O 1
ATOM 3653 N N . TYR A 1 445 ? 5.366 -10.012 -6.122 1.00 96.00 445 TYR A N 1
ATOM 3654 C CA . TYR A 1 445 ? 4.376 -9.752 -7.159 1.00 96.00 445 TYR A CA 1
ATOM 3655 C C . TYR A 1 445 ? 4.891 -8.787 -8.244 1.00 96.00 445 TYR A C 1
ATOM 3657 O O . TYR A 1 445 ? 4.580 -8.971 -9.420 1.00 96.00 445 TYR A O 1
ATOM 3665 N N . LEU A 1 446 ? 5.723 -7.805 -7.884 1.00 95.75 446 LEU A N 1
ATOM 3666 C CA . LEU A 1 446 ? 6.264 -6.792 -8.796 1.00 95.75 446 LEU A CA 1
ATOM 3667 C C . LEU A 1 446 ? 7.247 -7.344 -9.837 1.00 95.75 446 LEU A C 1
ATOM 3669 O O . LEU A 1 446 ? 7.560 -6.635 -10.784 1.00 95.75 446 LEU A O 1
ATOM 3673 N N . TRP A 1 447 ? 7.735 -8.576 -9.685 1.00 95.31 447 TRP A N 1
ATOM 3674 C CA . TRP A 1 447 ? 8.494 -9.296 -10.716 1.00 95.31 447 TRP A CA 1
ATOM 3675 C C . TRP A 1 447 ? 7.841 -10.639 -11.062 1.00 95.31 447 TRP A C 1
ATOM 3677 O O . TRP A 1 447 ? 8.500 -11.551 -11.549 1.00 95.31 447 TRP A O 1
ATOM 3687 N N . SER A 1 448 ? 6.537 -10.780 -10.814 1.00 95.44 448 SER A N 1
ATOM 3688 C CA . SER A 1 448 ? 5.756 -11.915 -11.305 1.00 95.44 448 SER A CA 1
ATOM 3689 C C . SER A 1 448 ? 5.466 -11.774 -12.802 1.00 95.44 448 SER A C 1
ATOM 3691 O O . SER A 1 448 ? 5.368 -10.657 -13.314 1.00 95.44 448 SER A O 1
ATOM 3693 N N . ASN A 1 449 ? 5.240 -12.896 -13.492 1.00 93.44 449 ASN A N 1
ATOM 3694 C CA . ASN A 1 449 ? 4.843 -12.887 -14.907 1.00 93.44 449 ASN A CA 1
ATOM 3695 C C . ASN A 1 449 ? 3.584 -12.041 -15.133 1.00 93.44 449 ASN A C 1
ATOM 3697 O O . ASN A 1 449 ? 3.596 -11.161 -15.979 1.00 93.44 449 ASN A O 1
ATOM 3701 N N . SER A 1 450 ? 2.559 -12.185 -14.283 1.00 92.62 450 SER A N 1
ATOM 3702 C CA . SER A 1 450 ? 1.322 -11.397 -14.387 1.00 92.62 450 SER A CA 1
ATOM 3703 C C . SER A 1 450 ? 1.542 -9.886 -14.335 1.00 92.62 450 SER A C 1
ATOM 3705 O O . SER A 1 450 ? 0.821 -9.136 -14.983 1.00 92.62 450 SER A O 1
ATOM 3707 N N . PHE A 1 451 ? 2.520 -9.421 -13.556 1.00 94.50 451 PHE A N 1
ATOM 3708 C CA . PHE A 1 451 ? 2.848 -8.002 -13.496 1.00 94.50 451 PHE A CA 1
ATOM 3709 C C . PHE A 1 451 ? 3.664 -7.583 -14.724 1.00 94.50 451 PHE A C 1
ATOM 3711 O O . PHE A 1 451 ? 3.334 -6.592 -15.378 1.00 94.50 451 PHE A O 1
ATOM 3718 N N . MET A 1 452 ? 4.702 -8.358 -15.055 1.00 94.81 452 MET A N 1
ATOM 3719 C CA . MET A 1 452 ? 5.607 -8.095 -16.177 1.00 94.81 452 MET A CA 1
ATOM 3720 C C . MET A 1 452 ? 4.898 -8.098 -17.528 1.00 94.81 452 MET A C 1
ATOM 3722 O O . MET A 1 452 ? 5.145 -7.192 -18.321 1.00 94.81 452 MET A O 1
ATOM 3726 N N . ASP A 1 453 ? 3.988 -9.043 -17.761 1.00 92.81 453 ASP A N 1
ATOM 3727 C CA . ASP A 1 453 ? 3.192 -9.144 -18.985 1.00 92.81 453 ASP A CA 1
ATOM 3728 C C . ASP A 1 453 ? 2.449 -7.838 -19.271 1.00 92.81 453 ASP A C 1
ATOM 3730 O O . ASP A 1 453 ? 2.366 -7.415 -20.423 1.00 92.81 453 ASP A O 1
ATOM 3734 N N . VAL A 1 454 ? 1.967 -7.148 -18.230 1.00 92.62 454 VAL A N 1
ATOM 3735 C CA . VAL A 1 454 ? 1.249 -5.883 -18.399 1.00 92.62 454 VAL A CA 1
ATOM 3736 C C . VAL A 1 454 ? 2.196 -4.693 -18.524 1.00 92.62 454 VAL A C 1
ATOM 3738 O O . VAL A 1 454 ? 2.040 -3.887 -19.443 1.00 92.62 454 VAL A O 1
ATOM 3741 N N . ILE A 1 455 ? 3.188 -4.556 -17.636 1.00 93.25 455 ILE A N 1
ATOM 3742 C CA . ILE A 1 455 ? 4.062 -3.371 -17.652 1.00 93.25 455 ILE A CA 1
ATOM 3743 C C . ILE A 1 455 ? 5.047 -3.375 -18.829 1.00 93.25 455 ILE A C 1
ATOM 3745 O O . ILE A 1 455 ? 5.383 -2.318 -19.355 1.00 93.25 455 ILE A O 1
ATOM 3749 N N . PHE A 1 456 ? 5.481 -4.549 -19.295 1.00 93.75 456 PHE A N 1
ATOM 3750 C CA . PHE A 1 456 ? 6.351 -4.678 -20.462 1.00 93.75 456 PHE A CA 1
ATOM 3751 C C . PHE A 1 456 ? 5.583 -4.888 -21.765 1.00 93.75 456 PHE A C 1
ATOM 3753 O O . PHE A 1 456 ? 6.222 -4.903 -22.818 1.00 93.75 456 PHE A O 1
ATOM 3760 N N . LYS A 1 457 ? 4.243 -4.963 -21.746 1.00 91.88 457 LYS A N 1
ATOM 3761 C CA . LYS A 1 457 ? 3.410 -5.084 -22.956 1.00 91.88 457 LYS A CA 1
ATOM 3762 C C . LYS A 1 457 ? 3.833 -4.132 -24.084 1.00 91.88 457 LYS A C 1
ATOM 3764 O O . LYS A 1 457 ? 4.026 -4.610 -25.201 1.00 91.88 457 LYS A O 1
ATOM 3769 N N . PRO A 1 458 ? 4.101 -2.829 -23.829 1.00 90.19 458 PRO A N 1
ATOM 3770 C CA . PRO A 1 458 ? 4.521 -1.911 -24.891 1.00 90.19 458 PRO A CA 1
ATOM 3771 C C . PRO A 1 458 ? 5.860 -2.272 -25.556 1.00 90.19 458 PRO A C 1
ATOM 3773 O O . PRO A 1 458 ? 6.098 -1.875 -26.694 1.00 90.19 458 PRO A O 1
ATOM 3776 N N . ILE A 1 459 ? 6.737 -3.002 -24.857 1.00 91.69 459 ILE A N 1
ATOM 3777 C CA . ILE A 1 459 ? 7.999 -3.523 -25.400 1.00 91.69 459 ILE A CA 1
ATOM 3778 C C . ILE A 1 459 ? 7.771 -4.870 -26.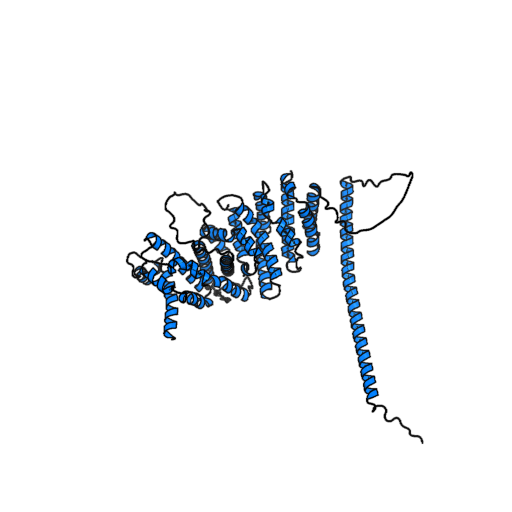085 1.00 91.69 459 ILE A C 1
ATOM 3780 O O . ILE A 1 459 ? 8.266 -5.085 -27.186 1.00 91.69 459 ILE A O 1
ATOM 3784 N N . LEU A 1 460 ? 7.012 -5.771 -25.457 1.00 91.50 460 LEU A N 1
ATOM 3785 C CA . LEU A 1 460 ? 6.721 -7.103 -25.998 1.00 91.50 460 LEU A CA 1
ATOM 3786 C C . LEU A 1 460 ? 5.991 -7.028 -27.347 1.00 91.50 460 LEU A C 1
ATOM 3788 O O . LEU A 1 460 ? 6.230 -7.855 -28.223 1.00 91.50 460 LEU A O 1
ATOM 3792 N N . GLU A 1 461 ? 5.151 -6.008 -27.531 1.00 89.69 461 GLU A N 1
ATOM 3793 C CA . GLU A 1 461 ? 4.417 -5.722 -28.769 1.00 89.69 461 GLU A CA 1
ATOM 3794 C C . GLU A 1 461 ? 5.107 -4.660 -29.649 1.00 89.69 461 GLU A C 1
ATOM 3796 O O . GLU A 1 461 ? 4.518 -4.162 -30.614 1.00 89.69 461 GLU A O 1
ATOM 3801 N N . TYR A 1 462 ? 6.349 -4.273 -29.330 1.00 89.12 462 TYR A N 1
ATOM 3802 C CA . TYR A 1 462 ? 7.041 -3.195 -30.031 1.00 89.12 462 TYR A CA 1
ATOM 3803 C C . TYR A 1 462 ? 7.232 -3.509 -31.518 1.00 89.12 462 TYR A C 1
ATOM 3805 O O . TYR A 1 462 ? 7.818 -4.519 -31.897 1.00 89.12 462 TYR A O 1
ATOM 3813 N N . ASN A 1 463 ? 6.809 -2.583 -32.378 1.00 84.94 463 ASN A N 1
ATOM 3814 C CA . ASN A 1 463 ? 7.105 -2.627 -33.803 1.00 84.94 463 ASN A CA 1
ATOM 3815 C C . ASN A 1 463 ? 7.623 -1.262 -34.271 1.00 84.94 463 ASN A C 1
ATOM 3817 O O . ASN A 1 463 ? 6.954 -0.230 -34.168 1.00 84.94 463 ASN A O 1
ATOM 3821 N N . SER A 1 464 ? 8.844 -1.261 -34.797 1.00 78.81 464 SER A N 1
ATOM 3822 C CA . SER A 1 464 ? 9.577 -0.054 -35.167 1.00 78.81 464 SER A CA 1
ATOM 3823 C C . SER A 1 464 ? 8.948 0.729 -36.321 1.00 78.81 464 SER A C 1
ATOM 3825 O O . SER A 1 464 ? 9.155 1.947 -36.407 1.00 78.81 464 SER A O 1
ATOM 3827 N N . HIS A 1 465 ? 8.160 0.057 -37.167 1.00 77.00 465 HIS A N 1
ATOM 3828 C CA . HIS A 1 465 ? 7.523 0.616 -38.361 1.00 77.00 465 HIS A CA 1
ATOM 3829 C C . HIS A 1 465 ? 6.170 1.282 -38.077 1.00 77.00 465 HIS A C 1
ATOM 3831 O O . HIS A 1 465 ? 5.712 2.093 -38.879 1.00 77.00 465 HIS A O 1
ATOM 3837 N N . THR A 1 466 ? 5.526 0.974 -36.947 1.00 75.88 466 THR A N 1
ATOM 3838 C CA . THR A 1 466 ? 4.151 1.420 -36.653 1.00 75.88 466 THR A CA 1
ATOM 3839 C C . THR A 1 466 ? 4.086 2.647 -35.741 1.00 75.88 466 THR A C 1
ATOM 3841 O O . THR A 1 466 ? 3.077 3.358 -35.726 1.00 75.88 466 THR A O 1
ATOM 3844 N N . LEU A 1 467 ? 5.148 2.935 -34.980 1.00 78.94 467 LEU A N 1
ATOM 3845 C CA . LEU A 1 467 ? 5.177 4.053 -34.034 1.00 78.94 467 LEU A CA 1
ATOM 3846 C C . LEU A 1 467 ? 5.727 5.340 -34.663 1.00 78.94 467 LEU A C 1
ATOM 3848 O O . LEU A 1 467 ? 6.848 5.378 -35.174 1.00 78.94 467 LEU A O 1
ATOM 3852 N N . SER A 1 468 ? 4.978 6.437 -34.521 1.00 81.06 468 SER A N 1
ATOM 3853 C CA . SER A 1 468 ? 5.472 7.785 -34.818 1.00 81.06 468 SER A CA 1
ATOM 3854 C C . SER A 1 468 ? 6.625 8.176 -33.884 1.00 81.06 468 SER A C 1
ATOM 3856 O O . SER A 1 468 ? 6.717 7.688 -32.757 1.00 81.06 468 SER A O 1
ATOM 3858 N N . SER A 1 469 ? 7.471 9.119 -34.316 1.00 78.94 469 SER A N 1
ATOM 3859 C CA . SER A 1 469 ? 8.594 9.635 -33.511 1.00 78.94 469 SER A CA 1
ATOM 3860 C C . SER A 1 469 ? 8.159 10.103 -32.109 1.00 78.94 469 SER A C 1
ATOM 3862 O O . SER A 1 469 ? 8.763 9.723 -31.109 1.00 78.94 469 SER A O 1
ATOM 3864 N N . SER A 1 470 ? 7.033 10.820 -32.005 1.00 80.19 470 SER A N 1
ATOM 3865 C CA . SER A 1 470 ? 6.472 11.268 -30.721 1.00 80.19 470 SER A CA 1
ATOM 3866 C C . SER A 1 470 ? 6.083 10.116 -29.785 1.00 80.19 470 SER A C 1
ATOM 3868 O O . SER A 1 470 ? 6.354 10.180 -28.588 1.00 80.19 470 SER A O 1
ATOM 3870 N N . LYS A 1 471 ? 5.495 9.036 -30.317 1.00 83.56 471 LYS A N 1
ATOM 3871 C CA . LYS A 1 471 ? 5.145 7.842 -29.533 1.00 83.56 471 LYS A CA 1
ATOM 3872 C C . LYS A 1 471 ? 6.388 7.083 -29.073 1.00 83.56 471 LYS A C 1
ATOM 3874 O O . LYS A 1 471 ? 6.391 6.575 -27.957 1.00 83.56 471 LYS A O 1
ATOM 3879 N N . LYS A 1 472 ? 7.449 7.049 -29.892 1.00 85.31 472 LYS A N 1
ATOM 3880 C CA . LYS A 1 472 ? 8.738 6.453 -29.504 1.00 85.31 472 LYS A CA 1
ATOM 3881 C C . LYS A 1 472 ? 9.357 7.188 -28.319 1.00 85.31 472 LYS A C 1
ATOM 3883 O O . LYS A 1 472 ? 9.795 6.532 -27.387 1.00 85.31 472 LYS A O 1
ATOM 3888 N N . THR A 1 473 ? 9.324 8.522 -28.300 1.00 86.81 473 THR A N 1
ATOM 3889 C CA . THR A 1 473 ? 9.834 9.305 -27.161 1.00 86.81 473 THR A CA 1
ATOM 3890 C C . THR A 1 473 ? 9.078 9.008 -25.866 1.00 86.81 473 THR A C 1
ATOM 3892 O O . THR A 1 473 ? 9.711 8.786 -24.837 1.00 86.81 473 THR A O 1
ATOM 3895 N N . ILE A 1 474 ? 7.741 8.963 -25.907 1.00 87.06 474 ILE A N 1
ATOM 3896 C CA . ILE A 1 474 ? 6.932 8.660 -24.714 1.00 87.06 474 ILE A CA 1
ATOM 3897 C C . ILE A 1 474 ? 7.197 7.226 -24.234 1.00 87.06 474 ILE A C 1
ATOM 3899 O O . ILE A 1 474 ? 7.383 7.009 -23.039 1.00 87.06 474 ILE A O 1
ATOM 3903 N N . LEU A 1 475 ? 7.297 6.264 -25.159 1.00 89.94 475 LEU A N 1
ATOM 3904 C CA . LEU A 1 475 ? 7.682 4.892 -24.832 1.00 89.94 475 LEU A CA 1
ATOM 3905 C C . LEU A 1 475 ? 9.072 4.838 -24.179 1.00 89.94 475 LEU A C 1
ATOM 3907 O O . LEU A 1 475 ? 9.230 4.168 -23.170 1.00 89.94 475 LEU A O 1
ATOM 3911 N N . SER A 1 476 ? 10.063 5.579 -24.680 1.00 90.94 476 SER A N 1
ATOM 3912 C CA . SER A 1 476 ? 11.397 5.638 -24.064 1.00 90.94 476 SER A CA 1
ATOM 3913 C C . SER A 1 476 ? 11.392 6.173 -22.641 1.00 90.94 476 SER A C 1
ATOM 3915 O O . SER A 1 476 ? 12.150 5.665 -21.819 1.00 90.94 476 SER A O 1
ATOM 3917 N N . ILE A 1 477 ? 10.546 7.157 -22.332 1.00 90.44 477 ILE A N 1
ATOM 3918 C CA . ILE A 1 477 ? 10.391 7.660 -20.961 1.00 90.44 477 ILE A CA 1
ATOM 3919 C C . ILE A 1 477 ? 9.788 6.565 -20.074 1.00 90.44 477 ILE A C 1
ATOM 3921 O O . ILE A 1 477 ? 10.380 6.218 -19.057 1.00 90.44 477 ILE A O 1
ATOM 3925 N N . TYR A 1 478 ? 8.695 5.946 -20.522 1.00 91.19 478 TYR A N 1
ATOM 3926 C CA . TYR A 1 478 ? 8.030 4.865 -19.794 1.00 91.19 478 TYR A CA 1
ATOM 3927 C C . TYR A 1 478 ? 8.964 3.673 -19.518 1.00 91.19 478 TYR A C 1
ATOM 3929 O O . TYR A 1 478 ? 9.087 3.209 -18.385 1.00 91.19 478 TYR A O 1
ATOM 3937 N N . VAL A 1 479 ? 9.700 3.208 -20.535 1.00 93.50 479 VAL A N 1
ATOM 3938 C CA . VAL A 1 479 ? 10.663 2.103 -20.390 1.00 93.50 479 VAL A CA 1
ATOM 3939 C C . VAL A 1 479 ? 11.807 2.486 -19.453 1.00 93.50 479 VAL A C 1
ATOM 3941 O O . VAL A 1 479 ? 12.193 1.691 -18.599 1.00 93.50 479 VAL A O 1
ATOM 3944 N N . LYS A 1 480 ? 12.328 3.712 -19.560 1.00 93.69 480 LYS A N 1
ATOM 3945 C CA . LYS A 1 480 ? 13.350 4.234 -18.644 1.00 93.69 480 LYS A CA 1
ATOM 3946 C C . LYS A 1 480 ? 12.860 4.219 -17.195 1.00 93.69 480 LYS A C 1
ATOM 3948 O O . LYS A 1 480 ? 13.645 3.866 -16.310 1.00 93.69 480 LYS A O 1
ATOM 3953 N N . ASP A 1 481 ? 11.603 4.568 -16.947 1.00 93.44 481 ASP A N 1
ATOM 3954 C CA . ASP A 1 481 ? 11.031 4.595 -15.602 1.00 93.44 481 ASP A CA 1
ATOM 3955 C C . ASP A 1 481 ? 10.800 3.177 -15.047 1.00 93.44 481 ASP A C 1
ATOM 3957 O O . ASP A 1 481 ? 11.150 2.925 -13.893 1.00 93.44 481 ASP A O 1
ATOM 3961 N N . ILE A 1 482 ? 10.396 2.205 -15.878 1.00 95.19 482 ILE A N 1
ATOM 3962 C CA . ILE A 1 482 ? 10.390 0.775 -15.503 1.00 95.19 482 ILE A CA 1
ATOM 3963 C C . ILE A 1 482 ? 11.804 0.274 -15.162 1.00 95.19 482 ILE A C 1
ATOM 3965 O O . ILE A 1 482 ? 12.006 -0.414 -14.158 1.00 95.19 482 ILE A O 1
ATOM 3969 N N . CYS A 1 483 ? 12.811 0.613 -15.969 1.00 95.94 483 CYS A N 1
ATOM 3970 C CA . CYS A 1 483 ? 14.191 0.210 -15.694 1.00 95.94 483 CYS A CA 1
ATOM 3971 C C . CYS A 1 483 ? 14.701 0.818 -14.385 1.00 95.94 483 CYS A C 1
ATOM 3973 O O . CYS A 1 483 ? 15.310 0.119 -13.574 1.00 95.94 483 CYS A O 1
ATOM 3975 N N . ASN A 1 484 ? 14.418 2.103 -14.150 1.00 95.12 484 ASN A N 1
ATOM 3976 C CA . ASN A 1 484 ? 14.747 2.781 -12.898 1.00 95.12 484 ASN A CA 1
ATOM 3977 C C . ASN A 1 484 ? 14.088 2.107 -11.698 1.00 95.12 484 ASN A C 1
ATOM 3979 O O . ASN A 1 484 ? 14.754 1.892 -10.688 1.00 95.12 484 ASN A O 1
ATOM 3983 N N . PHE A 1 485 ? 12.813 1.746 -11.820 1.00 95.75 485 PHE A N 1
ATOM 3984 C CA . PHE A 1 485 ? 12.067 1.027 -10.798 1.00 95.75 485 PHE A CA 1
ATOM 3985 C C . PHE A 1 485 ? 12.747 -0.289 -10.398 1.00 95.75 485 PHE A C 1
ATOM 3987 O O . PHE A 1 485 ? 13.061 -0.488 -9.221 1.00 95.75 485 PHE A O 1
ATOM 3994 N N . TYR A 1 486 ? 13.051 -1.164 -11.362 1.00 96.44 486 TYR A N 1
ATOM 3995 C CA . TYR A 1 486 ? 13.682 -2.455 -11.071 1.00 96.44 486 TYR A CA 1
ATOM 3996 C C . TYR A 1 486 ? 15.110 -2.316 -10.547 1.00 96.44 486 TYR A C 1
ATOM 3998 O O . TYR A 1 486 ? 15.480 -2.987 -9.581 1.00 96.44 486 TYR A O 1
ATOM 4006 N N . LEU A 1 487 ? 15.907 -1.410 -11.126 1.00 95.00 487 LEU A N 1
ATOM 4007 C CA . LEU A 1 487 ? 17.233 -1.083 -10.597 1.00 95.00 487 LEU A CA 1
ATOM 4008 C C . LEU A 1 487 ? 17.133 -0.566 -9.159 1.00 95.00 487 LEU A C 1
ATOM 4010 O O . LEU A 1 487 ? 17.998 -0.872 -8.333 1.00 95.00 487 LEU A O 1
ATOM 4014 N N . ALA A 1 488 ? 16.080 0.194 -8.845 1.00 93.75 488 ALA A N 1
ATOM 4015 C CA . ALA A 1 488 ? 15.889 0.736 -7.520 1.00 93.75 488 ALA A CA 1
ATOM 4016 C C . ALA A 1 488 ? 15.492 -0.341 -6.497 1.00 93.75 488 ALA A C 1
ATOM 4018 O O . ALA A 1 488 ? 16.110 -0.441 -5.433 1.00 93.75 488 ALA A O 1
ATOM 4019 N N . ILE A 1 489 ? 14.520 -1.193 -6.816 1.00 92.50 489 ILE A N 1
ATOM 4020 C CA . ILE A 1 489 ? 14.114 -2.289 -5.925 1.00 92.50 489 ILE A CA 1
ATOM 4021 C C . ILE A 1 489 ? 15.259 -3.279 -5.701 1.00 92.50 489 ILE A C 1
ATOM 4023 O O . ILE A 1 489 ? 15.542 -3.640 -4.557 1.00 92.50 489 ILE A O 1
ATOM 4027 N N . ALA A 1 490 ? 15.983 -3.655 -6.757 1.00 92.12 490 ALA A N 1
ATOM 4028 C CA . ALA A 1 490 ? 17.088 -4.604 -6.659 1.00 92.12 490 ALA A CA 1
ATOM 4029 C C . ALA A 1 490 ? 18.254 -4.100 -5.786 1.00 92.12 490 ALA A C 1
ATOM 4031 O O . ALA A 1 490 ? 18.994 -4.900 -5.213 1.00 92.12 490 ALA A O 1
ATOM 4032 N N . LYS A 1 491 ? 18.436 -2.777 -5.668 1.00 89.88 491 LYS A N 1
ATOM 4033 C CA . LYS A 1 491 ? 19.419 -2.171 -4.752 1.00 89.88 491 LYS A CA 1
ATOM 4034 C C . LYS A 1 491 ? 18.966 -2.217 -3.289 1.00 89.88 491 LYS A C 1
ATOM 4036 O O . LYS A 1 491 ? 19.818 -2.300 -2.411 1.00 89.88 491 LYS A O 1
ATOM 4041 N N . ILE A 1 492 ? 17.660 -2.171 -3.023 1.00 87.81 492 ILE A N 1
ATOM 4042 C CA . ILE A 1 492 ? 17.103 -2.246 -1.662 1.00 87.81 492 ILE A CA 1
ATOM 4043 C C . ILE A 1 492 ? 17.146 -3.679 -1.148 1.00 87.81 492 ILE A C 1
ATOM 4045 O O . ILE A 1 492 ? 17.592 -3.919 -0.031 1.00 87.81 492 ILE A O 1
ATOM 4049 N N . ILE A 1 493 ? 16.688 -4.630 -1.966 1.00 86.25 493 ILE A N 1
ATOM 4050 C CA . ILE A 1 493 ? 16.569 -6.041 -1.593 1.00 86.25 493 ILE A CA 1
ATOM 4051 C C . ILE A 1 493 ? 17.741 -6.808 -2.202 1.00 86.25 493 ILE A C 1
ATOM 4053 O O . ILE A 1 493 ? 17.570 -7.668 -3.063 1.00 86.25 493 ILE A O 1
ATOM 4057 N N . GLY A 1 494 ? 18.960 -6.475 -1.767 1.00 82.50 494 GLY A N 1
ATOM 4058 C CA . GLY A 1 494 ? 20.190 -6.987 -2.383 1.00 82.50 494 GLY A CA 1
ATOM 4059 C C . GLY A 1 494 ? 20.268 -8.519 -2.461 1.00 82.50 494 GLY A C 1
ATOM 4060 O O . GLY A 1 494 ? 20.827 -9.043 -3.419 1.00 82.50 494 GLY A O 1
ATOM 4061 N N . GLN A 1 495 ? 19.656 -9.231 -1.508 1.00 84.25 495 GLN A N 1
ATOM 4062 C CA . GLN A 1 495 ? 19.575 -10.699 -1.503 1.00 84.25 495 GLN A CA 1
ATOM 4063 C C . GLN A 1 495 ? 18.679 -11.264 -2.616 1.00 84.25 495 GLN A C 1
ATOM 4065 O O . GLN A 1 495 ? 18.968 -12.332 -3.133 1.00 84.25 495 GLN A O 1
ATOM 4070 N N . GLN A 1 496 ? 17.626 -10.543 -3.009 1.00 86.75 496 GLN A N 1
ATOM 4071 C CA . GLN A 1 496 ? 16.671 -10.949 -4.052 1.00 86.75 496 GLN A CA 1
ATOM 4072 C C . GLN A 1 496 ? 17.051 -10.409 -5.434 1.00 86.75 496 GLN A C 1
ATOM 4074 O O . GLN A 1 496 ? 16.363 -10.647 -6.420 1.00 86.75 496 GLN A O 1
ATOM 4079 N N . LYS A 1 497 ? 18.158 -9.664 -5.533 1.00 90.25 497 LYS A N 1
ATOM 4080 C CA . LYS A 1 497 ? 18.626 -9.076 -6.790 1.00 90.25 497 LYS A CA 1
ATOM 4081 C C . LYS A 1 497 ? 18.793 -10.122 -7.896 1.00 90.25 497 LYS A C 1
ATOM 4083 O O . LYS A 1 497 ? 18.443 -9.835 -9.037 1.00 90.25 497 LYS A O 1
ATOM 4088 N N . GLY A 1 498 ? 19.347 -11.289 -7.560 1.00 89.81 498 GLY A N 1
ATOM 4089 C CA . GLY A 1 498 ? 19.497 -12.402 -8.500 1.00 89.81 498 GLY A CA 1
ATOM 4090 C C . GLY A 1 498 ? 18.142 -12.874 -9.013 1.00 89.81 498 GLY A C 1
ATOM 4091 O O . GLY A 1 498 ? 17.918 -12.867 -10.216 1.00 89.81 498 GLY A O 1
ATOM 4092 N N . ASP A 1 499 ? 17.216 -13.167 -8.102 1.00 91.25 499 ASP A N 1
ATOM 4093 C CA . ASP A 1 499 ? 15.873 -13.659 -8.425 1.00 91.25 499 ASP A CA 1
ATOM 4094 C C . ASP A 1 499 ? 15.078 -12.670 -9.291 1.00 91.25 499 ASP A C 1
ATOM 4096 O O . ASP A 1 499 ? 14.487 -13.070 -10.295 1.00 91.25 499 ASP A O 1
ATOM 4100 N N . ILE A 1 500 ? 15.131 -11.370 -8.972 1.00 94.00 500 ILE A N 1
ATOM 4101 C CA . ILE A 1 500 ? 14.482 -10.308 -9.758 1.00 94.00 500 ILE A CA 1
ATOM 4102 C C . ILE A 1 500 ? 15.004 -10.315 -11.198 1.00 94.00 500 ILE A C 1
ATOM 4104 O O . ILE A 1 500 ? 14.226 -10.429 -12.144 1.00 94.00 500 ILE A O 1
ATOM 4108 N N . PHE A 1 501 ? 16.323 -10.191 -11.383 1.00 95.00 501 PHE A N 1
ATOM 4109 C CA . PHE A 1 501 ? 16.885 -10.079 -12.728 1.00 95.00 501 PHE A CA 1
ATOM 4110 C C . PHE A 1 501 ? 16.845 -11.399 -13.498 1.00 95.00 501 PHE A C 1
ATOM 4112 O O . PHE A 1 501 ? 16.681 -11.347 -14.711 1.00 95.00 501 PHE A O 1
ATOM 4119 N N . ASN A 1 502 ? 16.924 -12.553 -12.830 1.00 93.00 502 ASN A N 1
ATOM 4120 C CA . ASN A 1 502 ? 16.721 -13.857 -13.460 1.00 93.00 502 ASN A CA 1
ATOM 4121 C C . ASN A 1 502 ? 15.297 -13.964 -14.011 1.00 93.00 502 ASN A C 1
ATOM 4123 O O . ASN A 1 502 ? 15.117 -14.248 -15.191 1.00 93.00 502 ASN A O 1
ATOM 4127 N N . THR A 1 503 ? 14.286 -13.664 -13.193 1.00 93.94 503 THR A N 1
ATOM 4128 C CA . THR A 1 503 ? 12.881 -13.761 -13.617 1.00 93.94 503 THR A CA 1
ATOM 4129 C C . THR A 1 503 ? 12.592 -12.849 -14.815 1.00 93.94 503 THR A C 1
ATOM 4131 O O . THR A 1 503 ? 11.929 -13.259 -15.763 1.00 93.94 503 THR A O 1
ATOM 4134 N N . ILE A 1 504 ? 13.161 -11.640 -14.821 1.00 94.88 504 ILE A N 1
ATOM 4135 C CA . ILE A 1 504 ? 13.055 -10.698 -15.943 1.00 94.88 504 ILE A CA 1
ATOM 4136 C C . ILE A 1 504 ? 13.824 -11.197 -17.176 1.00 94.88 504 ILE A C 1
ATOM 4138 O O . ILE A 1 504 ? 13.299 -11.146 -18.286 1.00 94.88 504 ILE A O 1
ATOM 4142 N N . ALA A 1 505 ? 15.068 -11.656 -17.012 1.00 93.56 505 ALA A N 1
ATOM 4143 C CA . ALA A 1 505 ? 15.919 -12.085 -18.122 1.00 93.56 505 ALA A CA 1
ATOM 4144 C C . ALA A 1 505 ? 15.318 -13.279 -18.878 1.00 93.56 505 ALA A C 1
ATOM 4146 O O . ALA A 1 505 ? 15.370 -13.314 -20.107 1.00 93.56 505 ALA A O 1
ATOM 4147 N N . TYR A 1 506 ? 14.695 -14.209 -18.150 1.00 92.31 506 TYR A N 1
ATOM 4148 C CA . TYR A 1 506 ? 14.015 -15.376 -18.713 1.00 92.31 506 TYR A CA 1
ATOM 4149 C C . TYR A 1 506 ? 12.560 -15.113 -19.116 1.00 92.31 506 TYR A C 1
ATOM 4151 O O . TYR A 1 506 ? 11.880 -16.031 -19.582 1.00 92.31 506 TYR A O 1
ATOM 4159 N N . HIS A 1 507 ? 12.067 -13.876 -18.989 1.00 94.12 507 HIS A N 1
ATOM 4160 C CA . HIS A 1 507 ? 10.734 -13.545 -19.468 1.00 94.12 507 HIS A CA 1
ATOM 4161 C C . HIS A 1 507 ? 10.665 -13.715 -20.996 1.00 94.12 507 HIS A C 1
ATOM 4163 O O . HIS A 1 507 ? 11.458 -13.094 -21.720 1.00 94.12 507 HIS A O 1
ATOM 4169 N N . PRO A 1 508 ? 9.717 -14.512 -21.529 1.00 91.88 508 PRO A N 1
ATOM 4170 C CA . PRO A 1 508 ? 9.668 -14.830 -22.948 1.00 91.88 508 PRO A CA 1
ATOM 4171 C C . PRO A 1 508 ? 9.686 -13.579 -23.825 1.00 91.88 508 PRO A C 1
ATOM 4173 O O . PRO A 1 508 ? 8.905 -12.650 -23.621 1.00 91.88 508 PRO A O 1
ATOM 4176 N N . LYS A 1 509 ? 10.580 -13.575 -24.822 1.00 89.62 509 LYS A N 1
ATOM 4177 C CA . LYS A 1 509 ? 10.744 -12.513 -25.833 1.00 89.62 509 LYS A CA 1
ATOM 4178 C C . LYS A 1 509 ? 11.144 -11.134 -25.295 1.00 89.62 509 LYS A C 1
ATOM 4180 O O . LYS A 1 509 ? 11.409 -10.259 -26.113 1.00 89.62 509 LYS A O 1
ATOM 4185 N N . LEU A 1 510 ? 11.255 -10.928 -23.980 1.00 93.12 510 LEU A N 1
ATOM 4186 C CA . LEU A 1 510 ? 11.523 -9.602 -23.427 1.00 93.12 510 LEU A CA 1
ATOM 4187 C C . LEU A 1 510 ? 12.877 -9.071 -23.896 1.00 93.12 510 LEU A C 1
ATOM 4189 O O . LEU A 1 510 ? 12.917 -8.026 -24.531 1.00 93.12 510 LEU A O 1
ATOM 4193 N N . VAL A 1 511 ? 13.966 -9.807 -23.657 1.00 92.75 511 VAL A N 1
ATOM 4194 C CA . VAL A 1 511 ? 15.332 -9.371 -24.004 1.00 92.75 511 VAL A CA 1
ATOM 4195 C C . VAL A 1 511 ? 15.508 -9.114 -25.512 1.00 92.75 511 VAL A C 1
ATOM 4197 O O . VAL A 1 511 ? 15.979 -8.026 -25.854 1.00 92.75 511 VAL A O 1
ATOM 4200 N N . PRO A 1 512 ? 15.088 -10.013 -26.433 1.00 91.62 512 PRO A N 1
ATOM 4201 C CA . PRO A 1 512 ? 15.135 -9.731 -27.870 1.00 91.62 512 PRO A CA 1
ATOM 4202 C C . PRO A 1 512 ? 14.352 -8.476 -28.275 1.00 91.62 512 PRO A C 1
ATOM 4204 O O . PRO A 1 512 ? 14.865 -7.643 -29.022 1.00 91.62 512 PRO A O 1
ATOM 4207 N N . MET A 1 513 ? 13.134 -8.294 -27.752 1.00 93.12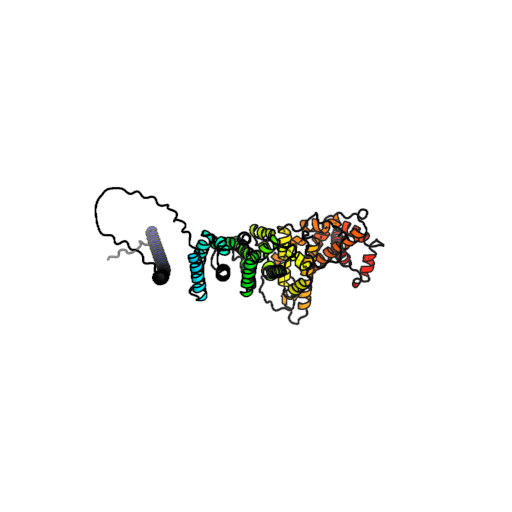 513 MET A N 1
ATOM 4208 C CA . MET A 1 513 ? 12.321 -7.116 -28.071 1.00 93.12 513 MET A CA 1
ATOM 4209 C C . MET A 1 513 ? 12.910 -5.834 -27.480 1.00 93.12 513 MET A C 1
ATOM 4211 O O . MET A 1 513 ? 12.867 -4.779 -28.111 1.00 93.12 513 MET A O 1
ATOM 4215 N N . PHE A 1 514 ? 13.531 -5.930 -26.306 1.00 92.88 514 PHE A N 1
ATOM 4216 C CA . PHE A 1 514 ? 14.258 -4.838 -25.673 1.00 92.88 514 PHE A CA 1
ATOM 4217 C C . PHE A 1 514 ? 15.457 -4.396 -26.522 1.00 92.88 514 PHE A C 1
ATOM 4219 O O . PHE A 1 514 ? 15.677 -3.201 -26.708 1.00 92.88 514 PHE A O 1
ATOM 4226 N N . TRP A 1 515 ? 16.192 -5.348 -27.102 1.00 92.12 515 TRP A N 1
ATOM 4227 C CA . TRP A 1 515 ? 17.283 -5.070 -28.038 1.00 92.12 515 TRP A CA 1
ATOM 4228 C C . TRP A 1 515 ? 16.790 -4.380 -29.315 1.00 92.12 515 TRP A C 1
ATOM 4230 O O . TRP A 1 515 ? 17.377 -3.383 -29.742 1.00 92.12 515 TRP A O 1
ATOM 4240 N N . CYS A 1 516 ? 15.699 -4.867 -29.917 1.00 91.31 516 CYS A N 1
ATOM 4241 C CA . CYS A 1 516 ? 15.070 -4.210 -31.067 1.00 91.31 516 CYS A CA 1
ATOM 4242 C C . CYS A 1 516 ? 14.674 -2.769 -30.730 1.00 91.31 516 CYS A C 1
ATOM 4244 O O . CYS A 1 516 ? 15.034 -1.840 -31.450 1.00 91.31 516 CYS A O 1
ATOM 4246 N N . PHE A 1 517 ? 14.009 -2.576 -29.590 1.00 92.56 517 PHE A N 1
ATOM 4247 C CA . PHE A 1 517 ? 13.633 -1.260 -29.094 1.00 92.56 517 PHE A CA 1
ATOM 4248 C C . PHE A 1 517 ? 14.849 -0.338 -28.933 1.00 92.56 517 PHE A C 1
ATOM 4250 O O . PHE A 1 517 ? 14.851 0.763 -29.479 1.00 92.56 517 PHE A O 1
ATOM 4257 N N . MET A 1 518 ? 15.909 -0.790 -28.256 1.00 92.12 518 MET A N 1
ATOM 4258 C CA . MET A 1 518 ? 17.117 0.012 -28.046 1.00 92.12 518 MET A CA 1
ATOM 4259 C C . MET A 1 518 ? 17.813 0.402 -29.359 1.00 92.12 518 MET A C 1
ATOM 4261 O O . MET A 1 518 ? 18.299 1.529 -29.474 1.00 92.12 518 MET A O 1
ATOM 4265 N N . ASN A 1 519 ? 17.840 -0.482 -30.363 1.00 90.75 519 ASN A N 1
ATOM 4266 C CA . ASN A 1 519 ? 18.415 -0.173 -31.678 1.00 90.75 519 ASN A CA 1
ATOM 4267 C C . ASN A 1 519 ? 17.663 0.944 -32.410 1.00 90.75 519 ASN A C 1
ATOM 4269 O O . ASN A 1 519 ? 18.270 1.696 -33.172 1.00 90.75 519 ASN A O 1
ATOM 4273 N N . ASP A 1 520 ? 16.362 1.076 -32.171 1.00 88.38 520 ASP A N 1
ATOM 4274 C CA . ASP A 1 520 ? 15.508 2.056 -32.839 1.00 88.38 520 ASP A CA 1
ATOM 4275 C C . ASP A 1 520 ? 15.357 3.385 -32.085 1.00 88.38 520 ASP A C 1
ATOM 4277 O O . ASP A 1 520 ? 14.709 4.310 -32.589 1.00 88.38 520 ASP A O 1
ATOM 4281 N N . ILE A 1 521 ? 15.946 3.510 -30.892 1.00 86.44 521 ILE A N 1
ATOM 4282 C CA . ILE A 1 521 ? 15.920 4.744 -30.104 1.00 86.44 521 ILE A CA 1
ATOM 4283 C C . ILE A 1 521 ? 16.929 5.755 -30.651 1.00 86.44 521 ILE A C 1
ATOM 4285 O O . ILE A 1 521 ? 18.117 5.475 -30.814 1.00 86.44 521 ILE A O 1
ATOM 4289 N N . GLY A 1 522 ? 16.450 6.982 -30.852 1.00 81.38 522 GLY A N 1
ATOM 4290 C CA . GLY A 1 522 ? 17.267 8.120 -31.256 1.00 81.38 522 GLY A CA 1
ATOM 4291 C C . GLY A 1 522 ? 17.254 8.423 -32.753 1.00 81.38 522 GLY A C 1
ATOM 4292 O O . GLY A 1 522 ? 16.793 7.618 -33.558 1.00 81.38 522 GLY A O 1
ATOM 4293 N N . PRO A 1 523 ? 17.775 9.598 -33.149 1.00 77.69 523 PRO A N 1
ATOM 4294 C CA . PRO A 1 523 ? 17.750 10.041 -34.542 1.00 77.69 523 PRO A CA 1
ATOM 4295 C C . PRO A 1 523 ? 18.678 9.216 -35.441 1.00 77.69 523 PRO A C 1
ATOM 4297 O O . PRO A 1 523 ? 18.369 9.007 -36.609 1.00 77.69 523 PRO A O 1
ATOM 4300 N N . LYS A 1 524 ? 19.802 8.738 -34.895 1.00 80.94 524 LYS A N 1
ATOM 4301 C CA . LYS A 1 524 ? 20.827 8.001 -35.644 1.00 80.94 524 LYS A CA 1
ATOM 4302 C C . LYS A 1 524 ? 20.690 6.473 -35.562 1.00 80.94 524 LYS A C 1
ATOM 4304 O O . LYS A 1 524 ? 21.322 5.777 -36.351 1.00 80.94 524 LYS A O 1
ATOM 4309 N N . LYS A 1 525 ? 19.817 5.969 -34.675 1.00 84.62 525 LYS A N 1
ATOM 4310 C CA . LYS A 1 525 ? 19.573 4.535 -34.423 1.00 84.62 525 LYS A CA 1
ATOM 4311 C C . LYS A 1 525 ? 20.853 3.766 -34.045 1.00 84.62 525 LYS A C 1
ATOM 4313 O O . LYS A 1 525 ? 21.839 4.368 -33.625 1.00 84.62 525 LYS A O 1
ATOM 4318 N N . ASN A 1 526 ? 20.816 2.434 -34.137 1.00 86.38 526 ASN A N 1
ATOM 4319 C CA . ASN A 1 526 ? 21.952 1.522 -33.959 1.00 86.38 526 ASN A CA 1
ATOM 4320 C C . ASN A 1 526 ? 22.680 1.705 -32.620 1.00 86.38 526 ASN A C 1
ATOM 4322 O O . ASN A 1 526 ? 23.907 1.686 -32.558 1.00 86.38 526 ASN A O 1
ATOM 4326 N N . LEU A 1 527 ? 21.913 1.926 -31.547 1.00 86.69 527 LEU A N 1
ATOM 4327 C CA . LEU A 1 527 ? 22.418 2.096 -30.181 1.00 86.69 527 LEU A CA 1
ATOM 4328 C C . LEU A 1 527 ? 23.343 3.304 -29.979 1.00 86.69 527 LEU A C 1
ATOM 4330 O O . LEU A 1 527 ? 23.948 3.413 -28.916 1.00 86.69 527 LEU A O 1
ATOM 4334 N N . GLU A 1 528 ? 23.455 4.238 -30.930 1.00 87.25 528 GLU A N 1
ATOM 4335 C CA . GLU A 1 528 ? 24.442 5.321 -30.828 1.00 87.25 528 GLU A CA 1
ATOM 4336 C C . GLU A 1 528 ? 24.237 6.182 -29.572 1.00 87.25 528 GLU A C 1
ATOM 4338 O O . GLU A 1 528 ? 25.208 6.552 -28.910 1.00 87.25 528 GLU A O 1
ATOM 4343 N N . ILE A 1 529 ? 22.979 6.430 -29.183 1.00 86.94 529 ILE A N 1
ATOM 4344 C CA . ILE A 1 529 ? 22.653 7.116 -27.923 1.00 86.94 529 ILE A CA 1
ATOM 4345 C C . ILE A 1 529 ? 23.228 6.357 -26.724 1.00 86.94 529 ILE A C 1
ATOM 4347 O O . ILE A 1 529 ? 23.814 6.966 -25.837 1.00 86.94 529 ILE A O 1
ATOM 4351 N N . PHE A 1 530 ? 23.120 5.030 -26.704 1.00 87.56 530 PHE A N 1
ATOM 4352 C CA . PHE A 1 530 ? 23.611 4.210 -25.599 1.00 87.56 530 PHE A CA 1
ATOM 4353 C C . PHE A 1 530 ? 25.135 4.063 -25.599 1.00 87.56 530 PHE A C 1
ATOM 4355 O O . PHE A 1 530 ? 25.745 4.059 -24.534 1.00 87.56 530 PHE A O 1
ATOM 4362 N N . ILE A 1 531 ? 25.771 4.022 -26.771 1.00 86.69 531 ILE A N 1
ATOM 4363 C CA . ILE A 1 531 ? 27.236 4.042 -26.893 1.00 86.69 531 ILE A CA 1
ATOM 4364 C C . ILE A 1 531 ? 27.789 5.375 -26.371 1.00 86.69 531 ILE A C 1
ATOM 4366 O O . ILE A 1 531 ? 28.795 5.402 -25.659 1.00 86.69 531 ILE A O 1
ATOM 4370 N N . ASN A 1 532 ? 27.119 6.487 -26.679 1.00 84.75 532 ASN A N 1
ATOM 4371 C CA . ASN A 1 532 ? 27.476 7.796 -26.139 1.00 84.75 532 ASN A CA 1
ATOM 4372 C C . ASN A 1 532 ? 27.178 7.891 -24.634 1.00 84.75 532 ASN A C 1
ATOM 4374 O O . ASN A 1 532 ? 28.009 8.411 -23.887 1.00 84.75 532 ASN A O 1
ATOM 4378 N N . ALA A 1 533 ? 26.068 7.308 -24.171 1.00 85.00 533 ALA A N 1
ATOM 4379 C CA . ALA A 1 533 ? 25.730 7.203 -22.752 1.00 85.00 533 ALA A CA 1
ATOM 4380 C C . ALA A 1 533 ? 26.777 6.414 -21.963 1.00 85.00 533 ALA A C 1
ATOM 4382 O O . ALA A 1 533 ? 27.143 6.820 -20.866 1.00 85.00 533 ALA A O 1
ATOM 4383 N N . ALA A 1 534 ? 27.324 5.336 -22.527 1.00 84.88 534 ALA A N 1
ATOM 4384 C CA . ALA A 1 534 ? 28.395 4.570 -21.896 1.00 84.88 534 ALA A CA 1
ATOM 4385 C C . ALA A 1 534 ? 29.674 5.406 -21.696 1.00 84.88 534 ALA A C 1
ATOM 4387 O O . ALA A 1 534 ? 30.377 5.225 -20.704 1.00 84.88 534 ALA A O 1
ATOM 4388 N N . LYS A 1 535 ? 29.960 6.348 -22.607 1.00 86.25 535 LYS A N 1
ATOM 4389 C CA . LYS A 1 535 ? 31.101 7.274 -22.491 1.00 86.25 535 LYS A CA 1
ATOM 4390 C C . LYS A 1 535 ? 30.843 8.394 -21.484 1.00 86.25 535 LYS A C 1
ATOM 4392 O O . LYS A 1 535 ? 31.758 8.790 -20.768 1.00 86.25 535 LYS A O 1
ATOM 4397 N N . PHE A 1 536 ? 29.611 8.902 -21.423 1.00 85.38 536 PHE A N 1
ATOM 4398 C CA . PHE A 1 536 ? 29.224 10.006 -20.539 1.00 85.38 536 PHE A CA 1
ATOM 4399 C C . PHE A 1 536 ? 27.902 9.717 -19.803 1.00 85.38 536 PHE A C 1
ATOM 4401 O O . PHE A 1 536 ? 26.881 10.342 -20.104 1.00 85.38 536 PHE A O 1
ATOM 4408 N N . PRO A 1 537 ? 27.908 8.828 -18.790 1.00 80.56 537 PRO A N 1
ATOM 4409 C CA . PRO A 1 537 ? 26.682 8.341 -18.145 1.00 80.56 537 PRO A CA 1
ATOM 4410 C C . PRO A 1 537 ? 25.830 9.441 -17.510 1.00 80.56 537 PRO A C 1
ATOM 4412 O O . PRO A 1 537 ? 24.608 9.356 -17.487 1.00 80.56 537 PRO A O 1
ATOM 4415 N N . SER A 1 538 ? 26.469 10.504 -17.015 1.00 77.94 538 SER A N 1
ATOM 4416 C CA . SER A 1 538 ? 25.801 11.633 -16.360 1.00 77.94 538 SER A CA 1
ATOM 4417 C C . SER A 1 538 ? 25.042 12.557 -17.314 1.00 77.94 538 SER A C 1
ATOM 4419 O O . SER A 1 538 ? 24.281 13.403 -16.850 1.00 77.94 538 SER A O 1
ATOM 4421 N N . ARG A 1 539 ? 25.253 12.431 -18.629 1.00 77.75 539 ARG A N 1
ATOM 4422 C CA . ARG A 1 539 ? 24.660 13.319 -19.640 1.00 77.75 539 ARG A CA 1
ATOM 4423 C C . ARG A 1 539 ? 23.447 12.719 -20.341 1.00 77.75 539 ARG A C 1
ATOM 4425 O O . ARG A 1 539 ? 22.744 13.457 -21.022 1.00 77.75 539 ARG A O 1
ATOM 4432 N N . GLU A 1 540 ? 23.188 11.423 -20.164 1.00 84.00 540 GLU A N 1
ATOM 4433 C CA . GLU A 1 540 ? 22.172 10.710 -20.937 1.00 84.00 540 GLU A CA 1
ATOM 4434 C C . GLU A 1 540 ? 20.998 10.236 -20.065 1.00 84.00 540 GLU A C 1
ATOM 4436 O O . GLU A 1 540 ? 21.164 9.356 -19.217 1.00 84.00 540 GLU A O 1
ATOM 4441 N N . PRO A 1 541 ? 19.776 10.764 -20.276 1.00 82.44 541 PRO A N 1
ATOM 4442 C CA . PRO A 1 541 ? 18.619 10.461 -19.431 1.00 82.44 541 PRO A CA 1
ATOM 4443 C C . PRO A 1 541 ? 18.125 9.014 -19.563 1.00 82.44 541 PRO A C 1
ATOM 4445 O O . PRO A 1 541 ? 17.354 8.561 -18.720 1.00 82.44 541 PRO A O 1
ATOM 4448 N N . LEU A 1 542 ? 18.555 8.294 -20.606 1.00 88.50 542 LEU A N 1
ATOM 4449 C CA . LEU A 1 542 ? 18.182 6.904 -20.886 1.00 88.50 542 LEU A CA 1
ATOM 4450 C C . LEU A 1 542 ? 19.219 5.885 -20.384 1.00 88.50 542 LEU A C 1
ATOM 4452 O O . LEU A 1 542 ? 19.093 4.698 -20.676 1.00 88.50 542 LEU A O 1
ATOM 4456 N N . ILE A 1 543 ? 20.233 6.311 -19.622 1.00 91.31 543 ILE A N 1
ATOM 4457 C CA . ILE A 1 543 ? 21.293 5.420 -19.121 1.00 91.31 543 ILE A CA 1
ATOM 4458 C C . ILE A 1 543 ? 20.753 4.229 -18.315 1.00 91.31 543 ILE A C 1
ATOM 4460 O O . ILE A 1 543 ? 21.322 3.142 -18.372 1.00 91.31 543 ILE A O 1
ATOM 4464 N N . SER A 1 544 ? 19.624 4.393 -17.623 1.00 91.69 544 SER A N 1
ATOM 4465 C CA . SER A 1 544 ? 18.993 3.318 -16.852 1.00 91.69 544 SER A CA 1
ATOM 4466 C C . SER A 1 544 ? 18.521 2.153 -17.718 1.00 91.69 544 SER A C 1
ATOM 4468 O O . SER A 1 544 ? 18.587 1.010 -17.274 1.00 91.69 544 SER A O 1
ATOM 4470 N N . ILE A 1 545 ? 18.105 2.420 -18.961 1.00 94.25 545 ILE A N 1
ATOM 4471 C CA . ILE A 1 545 ? 17.746 1.389 -19.943 1.00 94.25 545 ILE A CA 1
ATOM 4472 C C . ILE A 1 545 ? 18.978 0.538 -20.260 1.00 94.25 545 ILE A C 1
ATOM 4474 O O . ILE A 1 545 ? 18.896 -0.687 -20.253 1.00 94.25 545 ILE A O 1
ATOM 4478 N N . LEU A 1 546 ? 20.132 1.179 -20.472 1.00 93.44 546 LEU A N 1
ATOM 4479 C CA . LEU A 1 546 ? 21.390 0.483 -20.736 1.00 93.44 546 LEU A CA 1
ATOM 4480 C C . LEU A 1 546 ? 21.878 -0.303 -19.513 1.00 93.44 546 LEU A C 1
ATOM 4482 O O . LEU A 1 546 ? 22.235 -1.469 -19.651 1.00 93.44 546 LEU A O 1
ATOM 4486 N N . GLU A 1 547 ? 21.878 0.302 -18.319 1.00 94.00 547 GLU A N 1
ATOM 4487 C CA . GLU A 1 547 ? 22.283 -0.378 -17.078 1.00 94.00 547 GLU A CA 1
ATOM 4488 C C . GLU A 1 547 ? 21.423 -1.626 -16.832 1.00 94.00 547 GLU A C 1
ATOM 4490 O O . GLU A 1 547 ? 21.956 -2.697 -16.537 1.00 94.00 547 GLU A O 1
ATOM 4495 N N . PHE A 1 548 ? 20.104 -1.497 -16.999 1.00 95.06 548 PHE A N 1
ATOM 4496 C CA . PHE A 1 548 ? 19.150 -2.591 -16.864 1.00 95.06 548 PHE A CA 1
ATOM 4497 C C . PHE A 1 548 ? 19.380 -3.685 -17.912 1.00 95.06 548 PHE A C 1
ATOM 4499 O O . PHE A 1 548 ? 19.513 -4.854 -17.545 1.00 95.06 548 PHE A O 1
ATOM 4506 N N . PHE A 1 549 ? 19.500 -3.312 -19.192 1.00 94.38 549 PHE A N 1
ATOM 4507 C CA . PHE A 1 549 ? 19.724 -4.250 -20.293 1.00 94.38 549 PHE A CA 1
ATOM 4508 C C . PHE A 1 549 ? 21.029 -5.041 -20.128 1.00 94.38 549 PHE A C 1
ATOM 4510 O O . PHE A 1 549 ? 21.044 -6.265 -20.236 1.00 94.38 549 PHE A O 1
ATOM 4517 N N . CYS A 1 550 ? 22.129 -4.371 -19.783 1.00 92.50 550 CYS A N 1
ATOM 4518 C CA . CYS A 1 550 ? 23.397 -5.046 -19.516 1.00 92.50 550 CYS A CA 1
ATOM 4519 C C . CYS A 1 550 ? 23.282 -6.039 -18.348 1.00 92.50 550 CYS A C 1
ATOM 4521 O O . CYS A 1 550 ? 23.896 -7.105 -18.384 1.00 92.50 550 CYS A O 1
ATOM 4523 N N . ARG A 1 551 ? 22.480 -5.718 -17.322 1.00 92.56 551 ARG A N 1
ATOM 4524 C CA . ARG A 1 551 ? 22.255 -6.600 -16.170 1.00 92.56 551 ARG A CA 1
ATOM 4525 C C . ARG A 1 551 ? 21.546 -7.890 -16.571 1.00 92.56 551 ARG A C 1
ATOM 4527 O O . ARG A 1 551 ? 22.030 -8.963 -16.223 1.00 92.56 551 ARG A O 1
ATOM 4534 N N . ILE A 1 552 ? 20.444 -7.790 -17.313 1.00 93.31 552 ILE A N 1
ATOM 4535 C CA . ILE A 1 552 ? 19.668 -8.963 -17.744 1.00 93.31 552 ILE A CA 1
ATOM 4536 C C . ILE A 1 552 ? 20.459 -9.818 -18.743 1.00 93.31 552 ILE A C 1
ATOM 4538 O O . ILE A 1 552 ? 20.500 -11.036 -18.602 1.00 93.31 552 ILE A O 1
ATOM 4542 N N . CYS A 1 553 ? 21.190 -9.198 -19.676 1.00 89.94 553 CYS A N 1
ATOM 4543 C CA . CYS A 1 553 ? 22.019 -9.924 -20.639 1.00 89.94 553 CYS A CA 1
ATOM 4544 C C . CYS A 1 553 ? 23.180 -10.661 -19.971 1.00 89.94 553 CYS A C 1
ATOM 4546 O O . CYS A 1 553 ? 23.466 -11.795 -20.340 1.00 89.94 553 CYS A O 1
ATOM 4548 N N . SER A 1 554 ? 23.820 -10.063 -18.956 1.00 89.06 554 SER A N 1
ATOM 4549 C CA . SER A 1 554 ? 24.915 -10.728 -18.236 1.00 89.06 554 SER A CA 1
ATOM 4550 C C . SER A 1 554 ? 24.505 -12.065 -17.608 1.00 89.06 554 SER A C 1
ATOM 4552 O O . SER A 1 554 ? 25.342 -12.950 -17.480 1.00 89.06 554 SER A O 1
ATOM 4554 N N . LEU A 1 555 ? 23.225 -12.235 -17.261 1.00 85.62 555 LEU A N 1
ATOM 4555 C CA . LEU A 1 555 ? 22.701 -13.474 -16.682 1.00 85.62 555 LEU A CA 1
ATOM 4556 C C . LEU A 1 555 ? 22.421 -14.540 -17.745 1.00 85.62 555 LEU A C 1
ATOM 4558 O O . LEU A 1 555 ? 22.677 -15.713 -17.501 1.00 85.62 555 LEU A O 1
ATOM 4562 N N . LEU A 1 556 ? 21.959 -14.133 -18.931 1.00 81.50 556 LEU A N 1
ATOM 4563 C CA . LEU A 1 556 ? 21.753 -15.047 -20.058 1.00 81.50 556 LEU A CA 1
ATOM 4564 C C . LEU A 1 556 ? 23.082 -15.605 -20.584 1.00 81.50 556 LEU A C 1
ATOM 4566 O O . LEU A 1 556 ? 23.194 -16.805 -20.809 1.00 81.50 556 LEU A O 1
ATOM 4570 N N . PHE A 1 557 ? 24.107 -14.753 -20.700 1.00 68.75 557 PHE A N 1
ATOM 4571 C CA . PHE A 1 557 ? 25.438 -15.174 -21.154 1.00 68.75 557 PHE A CA 1
ATOM 4572 C C . PHE A 1 557 ? 26.127 -16.154 -20.197 1.00 68.75 557 PHE A C 1
ATOM 4574 O O . PHE A 1 557 ? 26.871 -17.016 -20.649 1.00 68.75 557 PHE A O 1
ATOM 4581 N N . LEU A 1 558 ? 25.900 -16.033 -18.885 1.00 59.84 558 LEU A N 1
ATOM 4582 C CA . LEU A 1 558 ? 26.478 -16.959 -17.906 1.00 59.84 558 LEU A CA 1
ATOM 4583 C C . LEU A 1 558 ? 25.841 -18.353 -17.976 1.00 59.84 558 LEU A C 1
ATOM 4585 O O . LEU A 1 558 ? 26.526 -19.332 -17.716 1.00 59.84 558 LEU A O 1
ATOM 4589 N N . TYR A 1 559 ? 24.572 -18.453 -18.377 1.00 51.44 559 TYR A N 1
ATOM 4590 C CA . TYR A 1 559 ? 23.873 -19.734 -18.488 1.00 51.44 559 TYR A CA 1
ATOM 4591 C C . TYR A 1 559 ? 24.229 -20.497 -19.772 1.00 51.44 559 TYR A C 1
ATOM 4593 O O . TYR A 1 559 ? 24.395 -21.710 -19.732 1.00 51.44 559 TYR A O 1
ATOM 4601 N N . GLU A 1 560 ? 24.426 -19.799 -20.898 1.00 52.75 560 GLU A N 1
ATOM 4602 C CA . GLU A 1 560 ? 24.904 -20.424 -22.148 1.00 52.75 560 GLU A CA 1
ATOM 4603 C C . GLU A 1 560 ? 26.362 -20.914 -22.074 1.00 52.75 560 GLU A C 1
ATOM 4605 O O . GLU A 1 560 ? 26.773 -21.701 -22.917 1.00 52.75 560 GLU A O 1
ATOM 4610 N N . LEU A 1 561 ? 27.142 -20.464 -21.084 1.00 44.06 561 LEU A N 1
ATOM 4611 C CA . LEU A 1 561 ? 28.514 -20.929 -20.835 1.00 44.06 561 LEU A CA 1
ATOM 4612 C C . LEU A 1 561 ? 28.599 -22.086 -19.822 1.00 44.06 561 LEU A C 1
ATOM 4614 O O . LEU A 1 561 ? 29.657 -22.704 -19.708 1.00 44.06 561 LEU A O 1
ATOM 4618 N N . GLU A 1 562 ? 27.527 -22.360 -19.070 1.00 41.12 562 GLU A N 1
ATOM 4619 C CA . GLU A 1 562 ? 27.431 -23.494 -18.131 1.00 41.12 562 GLU A CA 1
ATOM 4620 C C . GLU A 1 562 ? 26.793 -24.753 -18.758 1.00 41.12 562 GLU A C 1
ATOM 4622 O O . GLU A 1 562 ? 26.805 -25.816 -18.131 1.00 41.12 562 GLU A O 1
ATOM 4627 N N . ILE A 1 563 ? 26.271 -24.647 -19.987 1.00 41.16 563 ILE A N 1
ATOM 4628 C CA . ILE A 1 563 ? 25.827 -25.760 -20.850 1.00 41.16 563 ILE A CA 1
ATOM 4629 C C . ILE A 1 563 ? 26.942 -26.074 -21.846 1.00 41.16 563 ILE A C 1
ATOM 4631 O O . ILE A 1 563 ? 27.203 -27.280 -22.067 1.00 41.16 563 ILE A O 1
#

Solvent-accessible surface area (backbone atoms only — not comparable to full-atom values): 32557 Å² total; per-residue (Å²): 138,83,91,83,80,96,70,83,77,85,81,45,68,65,59,59,48,52,51,51,53,50,54,50,48,56,53,49,53,53,53,51,53,54,48,53,52,50,53,49,54,51,51,53,52,52,47,52,52,53,49,50,53,50,52,53,50,51,52,52,52,48,54,53,49,48,58,48,49,61,44,38,65,72,71,66,59,73,80,80,74,84,83,76,85,91,82,86,82,88,79,91,82,84,88,84,90,80,94,78,78,75,76,78,82,78,78,72,53,74,69,55,55,56,46,57,48,52,53,49,53,50,40,55,77,67,56,68,51,89,43,74,66,59,48,45,61,51,51,48,52,50,46,50,55,49,64,76,57,60,57,66,74,51,63,83,69,42,96,58,51,69,60,55,52,52,46,50,44,52,52,51,49,50,53,50,46,50,56,59,71,43,62,86,79,57,87,75,89,52,58,64,55,50,47,53,53,62,73,46,34,44,81,64,43,68,75,43,98,57,30,68,60,53,49,50,55,43,44,54,52,41,54,76,70,43,46,55,59,56,48,28,57,50,50,44,54,48,49,55,40,39,76,70,69,74,53,64,66,68,67,51,17,57,50,50,34,50,54,48,46,62,58,43,37,70,45,34,48,56,73,74,69,64,73,76,51,83,50,69,75,50,52,54,48,50,50,51,43,45,69,32,49,43,24,32,65,50,47,56,75,53,42,40,72,72,34,51,50,51,48,60,76,39,43,52,63,60,50,44,44,50,47,48,67,74,31,64,67,61,37,49,53,50,57,73,70,49,49,44,72,41,40,50,22,28,50,14,24,48,38,38,44,39,64,76,65,58,58,66,57,83,81,68,60,91,70,79,81,76,91,78,82,75,100,68,81,92,72,63,69,89,67,78,70,46,59,62,54,53,44,54,46,53,31,53,45,32,50,48,31,44,51,46,46,57,70,24,47,75,48,97,59,68,38,85,36,98,61,72,41,59,27,33,62,82,80,84,66,91,75,56,70,66,54,55,52,54,25,49,59,32,38,48,50,74,62,29,66,81,43,42,58,47,75,42,35,75,45,69,69,58,53,86,90,78,55,53,73,73,55,49,54,53,48,52,53,54,50,26,46,53,28,42,27,53,58,34,46,34,65,49,40,54,87,49,30,62,60,49,42,49,51,54,44,69,35,84,64,39,60,66,32,48,51,56,52,49,32,61,41,65,97,82,24,75,33,49,63,56,58,50,18,73,77,39,55,92,78,33,93,55,39,41,42,53,58,44,50,55,54,29,50,56,56,55,58,55,52,70,72,75,108

Sequence (563 aa):
MDGNGFINDYSNPNYKKQFMEKTLRERQERKEKLKQEKELKEKITKGKVIYKYYKEYKTKKEVLSELLKDWELKIGYENKTTNKPSSSSSITSTSTTSPNKKLPKKKYEKNDLLWIGRVFCYLYNKKCFKTDEDLHAHTVILAKIYCENNLLPLLDDVKQKKEFQNILKQFLWIALSVVITNSAVVPYRGQEIIFALKYIDWKFYSKLADGINIINTIHEYLKDQGFYEQLNEMLTKKMELFVNNKTPTHSLSLWLNIILRCALLTVEYNLNTVDTTIKECIQNRIILLIINIFTVPIFATILSDQGIDMVKLSKVIPNGIKLLNNNDQLRRILFNILEGERTFFLIGNLSKFIERLNLISENDLIKPQSSSSSLSSSSFSSSPITNDDIIIVLTFLALHCQKYIHERNTGSSLTYHPIFNWYSGKKKEKIPLDLFKQAIDQISYLWSNSFMDVIFKPILEYNSHTLSSSKKTILSIYVKDICNFYLAIAKIIGQQKGDIFNTIAYHPKLVPMFWCFMNDIGPKKNLEIFINAAKFPSREPLISILEFFCRICSLLFLYELEI

Organism: NCBI:txid1754192

Radius of gyration: 35.59 Å; Cα contacts (8 Å, |Δi|>4): 451; chains: 1; bounding box: 100×108×113 Å

Mean predicted aligned error: 16.27 Å

Foldseek 3Di:
DDDDDPDDPVPPVVVVVVVVVVVVVVVVVVVVVVVVVVVVVVVVVVVVVVVVVVVVVVVVVVVVVVVVVVVCVVVVVDPPPDDDDDDDDDDDDDDDDDDDDPPPLDQDDPVRLLVLLVVLLVCVVVPVPPDLVSLVVSLLVNLCNPVSNLCPVVCQVDPPNVSVLVSVLSSLVSLLVSLLVCVVPDLDPCSSLVSLLVVLPLVSLLVDPCSLVSLLVSVVSCVVVVVLVSQLVSLQVVVVCVVVVNDDLVSNQSSLLSVLSNLLSSQQNQVPPDDLDCPPSNLVSLLSCLLRPLLRQPSQVSHDPSSLVSCLSSCSLQVSLLSCVVPVPSVVVSLVRDALSSLLSNLLNNLSSCVSNVLFDLPLQDDPPPPDDDDDDDGNGPDRRYPLSSLQSLLSSLVSSVVNLVVQQPDPDWDQDPFSGTGHDDCPDPRDPVSVVVSVVSNVSCLDLVNCCRLCVCLLPDDLVPDDPVSLVSVLVSLLSNLSSLVSNCNRRVVCVCVSLQSQLPRPCRLVSLVVSCQSPDPVGHNPLVVVCVVPVPPRSSVSSVVSSVSSVVVVVVVVVVD